Protein AF-A0A523TVH3-F1 (afdb_monomer)

Structure (mmCIF, N/CA/C/O backbone):
data_AF-A0A523TVH3-F1
#
_entry.id   AF-A0A523TVH3-F1
#
loop_
_atom_site.group_PDB
_atom_site.id
_atom_site.type_symbol
_atom_site.label_atom_id
_atom_site.label_alt_id
_atom_site.label_comp_id
_atom_site.label_asym_id
_atom_site.label_entity_id
_atom_site.label_seq_id
_atom_site.pdbx_PDB_ins_code
_atom_site.Cartn_x
_atom_site.Cartn_y
_atom_site.Cartn_z
_atom_site.occupancy
_atom_site.B_iso_or_equiv
_atom_site.auth_seq_id
_atom_site.auth_comp_id
_atom_site.auth_asym_id
_atom_site.auth_atom_id
_atom_site.pdbx_PDB_model_num
ATOM 1 N N . MET A 1 1 ? -59.935 1.164 36.306 1.00 72.94 1 MET A N 1
ATOM 2 C CA . MET A 1 1 ? -60.184 2.224 37.307 1.00 72.94 1 MET A CA 1
ATOM 3 C C . MET A 1 1 ? -58.839 2.642 37.876 1.00 72.94 1 MET A C 1
ATOM 5 O O . MET A 1 1 ? -58.083 1.761 38.261 1.00 72.94 1 MET A O 1
ATOM 9 N N . THR A 1 2 ? -58.508 3.931 37.851 1.00 83.19 2 THR A N 1
ATOM 10 C CA . THR A 1 2 ? -57.256 4.462 38.422 1.00 83.19 2 THR A CA 1
ATOM 11 C C . THR A 1 2 ? -57.368 4.497 39.945 1.00 83.19 2 THR A C 1
ATOM 13 O O . THR A 1 2 ? -58.393 4.934 40.462 1.00 83.19 2 THR A O 1
ATOM 16 N N . ARG A 1 3 ? -56.341 4.021 40.656 1.00 90.44 3 ARG A N 1
ATOM 17 C CA . ARG A 1 3 ? -56.306 3.991 42.129 1.00 90.44 3 ARG A CA 1
ATOM 18 C C . ARG A 1 3 ? -56.004 5.391 42.679 1.00 90.44 3 ARG A C 1
ATOM 20 O O . ARG A 1 3 ? -55.227 6.125 42.073 1.00 90.44 3 ARG A O 1
ATOM 27 N N . ASP A 1 4 ? -56.580 5.775 43.817 1.00 93.44 4 ASP A N 1
ATOM 28 C CA . ASP A 1 4 ? -56.287 7.088 44.420 1.00 93.44 4 ASP A CA 1
ATOM 29 C C . ASP A 1 4 ? -54.887 7.127 45.053 1.00 93.44 4 ASP A C 1
ATOM 31 O O . ASP A 1 4 ? -54.121 8.070 44.829 1.00 93.44 4 ASP A O 1
ATOM 35 N N . HIS A 1 5 ? -54.518 6.068 45.776 1.00 96.25 5 HIS A N 1
ATOM 36 C CA . HIS A 1 5 ? -53.226 5.950 46.443 1.00 96.25 5 HIS A CA 1
ATOM 37 C C . HIS A 1 5 ? -52.726 4.500 46.460 1.00 96.25 5 HIS A C 1
ATOM 39 O O . HIS A 1 5 ? -53.520 3.566 46.600 1.00 96.25 5 HIS A O 1
ATOM 45 N N . VAL A 1 6 ? -51.414 4.313 46.309 1.00 97.75 6 VAL A N 1
ATOM 46 C CA . VAL A 1 6 ? -50.742 3.006 46.358 1.00 97.75 6 VAL A CA 1
ATOM 47 C C . VAL A 1 6 ? -49.480 3.098 47.209 1.00 97.75 6 VAL A C 1
ATOM 49 O O . VAL A 1 6 ? -48.676 4.013 47.036 1.00 97.75 6 VAL A O 1
ATOM 52 N N . THR A 1 7 ? -49.271 2.097 48.060 1.00 98.06 7 THR A N 1
ATOM 53 C CA . THR A 1 7 ? -48.024 1.889 48.801 1.00 98.06 7 THR A C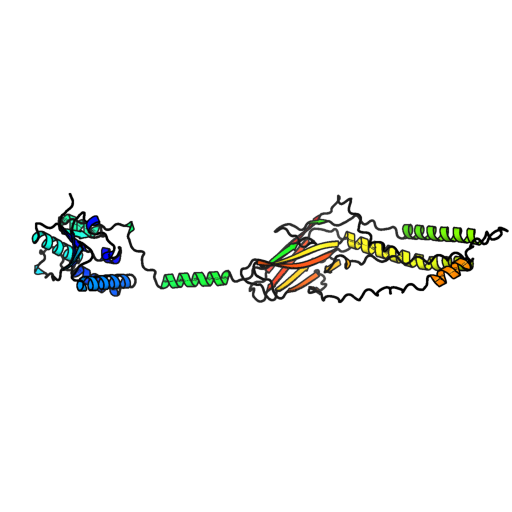A 1
ATOM 54 C C . THR A 1 7 ? -47.202 0.809 48.104 1.00 98.06 7 THR A C 1
ATOM 56 O O . THR A 1 7 ? -47.675 -0.315 47.942 1.00 98.06 7 THR A O 1
ATOM 59 N N . LEU A 1 8 ? -45.980 1.134 47.684 1.00 98.00 8 LEU A N 1
ATOM 60 C CA . LEU A 1 8 ? -45.123 0.265 46.876 1.00 98.00 8 LEU A CA 1
ATOM 61 C C . LEU A 1 8 ? -43.829 -0.085 47.618 1.00 98.00 8 LEU A C 1
ATOM 63 O O . LEU A 1 8 ? -43.009 0.789 47.875 1.00 98.00 8 LEU A O 1
ATOM 67 N N . PHE A 1 9 ? -43.614 -1.360 47.921 1.00 98.06 9 PHE A N 1
ATOM 68 C CA . PHE A 1 9 ? -42.398 -1.867 48.555 1.00 98.06 9 PHE A CA 1
ATOM 69 C C . PHE A 1 9 ? -41.317 -2.135 47.509 1.00 98.06 9 PHE A C 1
ATOM 71 O O . PH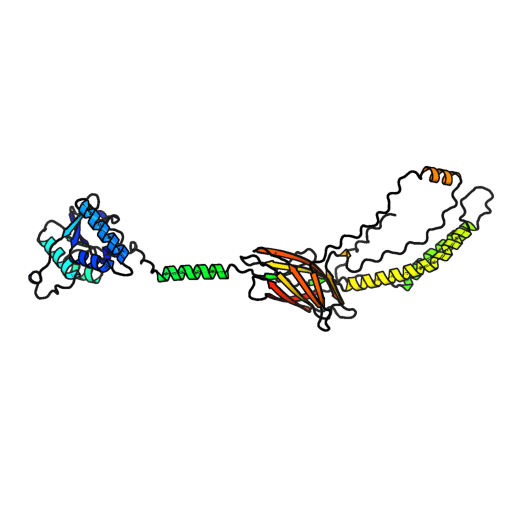E A 1 9 ? -41.568 -2.828 46.527 1.00 98.06 9 PHE A O 1
ATOM 78 N N . LEU A 1 10 ? -40.119 -1.587 47.717 1.00 97.56 10 LEU A N 1
ATOM 79 C CA . LEU A 1 10 ? -38.998 -1.718 46.783 1.00 97.56 10 LEU A CA 1
ATOM 80 C C . LEU A 1 10 ? -38.096 -2.900 47.151 1.00 97.56 10 LEU A C 1
ATOM 82 O O . LEU A 1 10 ? -37.763 -3.076 48.318 1.00 97.56 10 LEU A O 1
ATOM 86 N N . ASP A 1 11 ? -37.645 -3.648 46.149 1.00 96.12 11 ASP A N 1
ATOM 87 C CA . ASP A 1 11 ? -36.642 -4.712 46.271 1.00 96.12 11 ASP A CA 1
ATOM 88 C C . ASP A 1 11 ? -35.229 -4.194 45.925 1.00 96.12 11 ASP A C 1
ATOM 90 O O . ASP A 1 11 ? -35.055 -3.365 45.027 1.00 96.12 11 ASP A O 1
ATOM 94 N N . THR A 1 12 ? -34.196 -4.704 46.597 1.00 96.06 12 THR A N 1
ATOM 95 C CA . THR A 1 12 ? -32.788 -4.385 46.336 1.00 96.06 12 THR A CA 1
ATOM 96 C C . THR A 1 12 ? -32.391 -4.639 44.882 1.00 96.06 12 THR A C 1
ATOM 98 O O . THR A 1 12 ? -31.729 -3.792 44.275 1.00 96.06 12 THR A O 1
ATOM 101 N N . ASN A 1 13 ? -32.820 -5.756 44.285 1.00 94.44 13 ASN A N 1
ATOM 102 C CA . ASN A 1 13 ? -32.452 -6.081 42.903 1.00 94.44 13 ASN A CA 1
ATOM 103 C C . ASN A 1 13 ? -32.992 -5.039 41.918 1.00 94.44 13 ASN A C 1
ATOM 105 O O . ASN A 1 13 ? -32.276 -4.610 41.009 1.00 94.44 13 ASN A O 1
ATOM 109 N N . THR A 1 14 ? -34.217 -4.553 42.143 1.00 95.00 14 THR A N 1
ATOM 110 C CA . THR A 1 14 ? -34.793 -3.488 41.311 1.00 95.00 14 THR A CA 1
ATOM 111 C C . THR A 1 14 ? -33.984 -2.199 41.402 1.00 95.00 14 THR A C 1
ATOM 113 O O . THR A 1 14 ? -33.697 -1.567 40.391 1.00 95.00 14 THR A O 1
ATOM 116 N N . LEU A 1 15 ? -33.505 -1.857 42.596 1.00 96.19 15 LEU A N 1
ATOM 117 C CA . LEU A 1 15 ? -32.720 -0.648 42.828 1.00 96.19 15 LEU A CA 1
ATOM 118 C C . LEU A 1 15 ? -31.314 -0.706 42.217 1.00 96.19 15 LEU A C 1
ATOM 120 O O . LEU A 1 15 ? -30.761 0.327 41.842 1.00 96.19 15 LEU A O 1
ATOM 124 N N . LEU A 1 16 ? -30.723 -1.898 42.115 1.00 95.31 16 LEU A N 1
ATOM 125 C CA . LEU A 1 16 ? -29.366 -2.072 41.594 1.00 95.31 16 LEU A CA 1
ATOM 126 C C . LEU A 1 16 ? -29.324 -2.300 40.082 1.00 95.31 16 LEU A C 1
ATOM 128 O O . LEU A 1 16 ? -28.343 -1.909 39.442 1.00 95.31 16 LEU A O 1
ATOM 132 N N . HIS A 1 17 ? -30.345 -2.926 39.497 1.00 95.12 17 HIS A N 1
ATOM 133 C CA . HIS A 1 17 ? -30.305 -3.368 38.101 1.00 95.12 17 HIS A CA 1
ATOM 134 C C . HIS A 1 17 ? -31.150 -2.534 37.140 1.00 95.12 17 HIS A C 1
ATOM 136 O O . HIS A 1 17 ? -30.871 -2.567 35.946 1.00 95.12 17 HIS A O 1
ATOM 142 N N . PHE A 1 18 ? -32.092 -1.735 37.632 1.00 95.81 18 PHE A N 1
ATOM 143 C CA . PHE A 1 18 ? -33.010 -0.944 36.807 1.00 95.81 18 PHE A CA 1
ATOM 144 C C . PHE A 1 18 ? -32.719 0.560 36.933 1.00 95.81 18 PHE A C 1
ATOM 146 O O . PHE A 1 18 ? -31.797 0.946 37.670 1.00 95.81 18 PHE A O 1
ATOM 153 N N . PRO A 1 19 ? -33.416 1.432 36.174 1.00 95.38 19 PRO A N 1
ATOM 154 C CA . PRO A 1 19 ? -33.167 2.865 36.210 1.00 95.38 19 PRO A CA 1
ATOM 155 C C . PRO A 1 19 ? -33.325 3.441 37.628 1.00 95.38 19 PRO A C 1
ATOM 157 O O . PRO A 1 19 ? -34.118 2.920 38.418 1.00 95.38 19 PRO A O 1
ATOM 160 N N . PRO A 1 20 ? -32.596 4.522 37.964 1.00 95.25 20 PRO A N 1
ATOM 161 C CA . PRO A 1 20 ? -32.738 5.224 39.238 1.00 95.25 20 PRO A CA 1
ATOM 162 C C . PRO A 1 20 ? -34.199 5.520 39.584 1.00 95.25 20 PRO A C 1
ATOM 164 O O . PRO A 1 20 ? -35.003 5.836 38.704 1.00 95.25 20 PRO A O 1
ATOM 167 N N . ILE A 1 21 ? -34.554 5.490 40.872 1.00 95.62 21 ILE A N 1
ATOM 168 C CA . ILE A 1 21 ? -35.958 5.642 41.290 1.00 95.62 21 ILE A CA 1
ATOM 169 C C . ILE A 1 21 ? -36.552 6.994 40.889 1.00 95.62 21 ILE A C 1
ATOM 171 O O . ILE A 1 21 ? -37.761 7.114 40.703 1.00 95.62 21 ILE A O 1
ATOM 175 N N . LYS A 1 22 ? -35.716 8.021 40.722 1.00 95.38 22 LYS A N 1
ATOM 176 C CA . LYS A 1 22 ? -36.149 9.307 40.185 1.00 95.38 22 LYS A CA 1
ATOM 177 C C . LYS A 1 22 ? -36.522 9.254 38.720 1.00 95.38 22 LYS A C 1
ATOM 179 O O . LYS A 1 22 ? -37.212 10.161 38.301 1.00 95.38 22 LYS A O 1
ATOM 184 N N . GLU A 1 23 ? -36.074 8.292 37.929 1.00 95.38 23 GLU A N 1
ATOM 185 C CA . GLU A 1 23 ? -36.348 8.243 36.489 1.00 95.38 23 GLU A CA 1
ATOM 186 C C . GLU A 1 23 ? -37.667 7.521 36.186 1.00 95.38 23 GLU A C 1
ATOM 188 O O . GLU A 1 23 ? -38.388 7.921 35.268 1.00 95.38 23 GLU A O 1
ATOM 193 N N . VAL A 1 24 ? -38.044 6.556 37.028 1.00 95.94 24 VAL A N 1
ATOM 194 C CA . VAL A 1 24 ? -39.257 5.741 36.889 1.00 95.94 24 VAL A CA 1
ATOM 195 C C . VAL A 1 24 ? -40.539 6.580 37.043 1.00 95.94 24 VAL A C 1
ATOM 197 O O . VAL A 1 24 ? -40.677 7.424 37.935 1.00 95.94 24 VAL A O 1
ATOM 200 N N . LYS A 1 25 ? -41.520 6.347 36.161 1.00 96.69 25 LYS A N 1
ATOM 201 C CA . LYS A 1 25 ? -42.852 6.983 36.200 1.00 96.69 25 LYS A CA 1
ATOM 202 C C . LYS A 1 25 ? -43.813 6.184 37.090 1.00 96.69 25 LYS A C 1
ATOM 204 O O . LYS A 1 25 ? -44.743 5.551 36.597 1.00 96.69 25 LYS A O 1
ATOM 209 N N . TRP A 1 26 ? -43.596 6.222 38.404 1.00 97.25 26 TRP A N 1
ATOM 210 C CA . TRP A 1 26 ? -44.296 5.372 39.383 1.00 97.25 26 TRP A CA 1
ATOM 211 C C . TRP A 1 26 ? -45.827 5.397 39.304 1.00 97.25 26 TRP A C 1
ATOM 213 O O . TRP A 1 26 ? -46.448 4.340 39.364 1.00 97.25 26 TRP A O 1
ATOM 223 N N . CYS A 1 27 ? -46.445 6.568 39.112 1.00 97.12 27 CYS A N 1
ATOM 224 C CA . CYS A 1 27 ? -47.902 6.679 38.971 1.00 97.12 27 CYS A CA 1
ATOM 225 C C . CYS A 1 27 ? -48.436 5.913 37.749 1.00 97.12 27 CYS A C 1
ATOM 227 O O . CYS A 1 27 ? -49.484 5.275 37.831 1.00 97.12 27 CYS A O 1
ATOM 229 N N . SER A 1 28 ? -47.697 5.936 36.632 1.00 96.50 28 SER A N 1
ATOM 230 C CA . SER A 1 28 ? -48.023 5.159 35.431 1.00 96.50 28 SER A CA 1
ATOM 231 C C . SER A 1 28 ? -47.828 3.664 35.670 1.00 96.50 28 SER A C 1
ATOM 233 O O . SER A 1 28 ? -48.714 2.888 35.332 1.00 96.50 28 SER A O 1
ATOM 235 N N . VAL A 1 29 ? -46.716 3.276 36.305 1.00 96.19 29 VAL A N 1
ATOM 236 C CA . VAL A 1 29 ? -46.403 1.874 36.638 1.00 96.19 29 VAL A CA 1
ATOM 237 C C . VAL A 1 29 ? -47.472 1.268 37.556 1.00 96.19 29 VAL A C 1
ATOM 239 O O . VAL A 1 29 ? -47.938 0.163 37.311 1.00 96.19 29 VAL A O 1
ATOM 242 N N . CYS A 1 30 ? -47.919 2.004 38.577 1.00 96.06 30 CYS A N 1
ATOM 243 C CA . CYS A 1 30 ? -48.899 1.523 39.559 1.00 96.06 30 CYS A CA 1
ATOM 244 C C . CYS A 1 30 ? -50.369 1.769 39.168 1.00 96.06 30 CYS A C 1
ATOM 246 O O . CYS A 1 30 ? -51.270 1.367 39.910 1.00 96.06 30 CYS A O 1
ATOM 248 N N . ASN A 1 31 ? -50.623 2.469 38.053 1.00 96.50 31 ASN A N 1
ATOM 249 C CA . ASN A 1 31 ? -51.942 2.979 37.657 1.00 96.50 31 ASN A CA 1
ATOM 250 C C . ASN A 1 31 ? -52.676 3.713 38.806 1.00 96.50 31 ASN A C 1
ATOM 252 O O . ASN A 1 31 ? -53.830 3.411 39.142 1.00 96.50 31 ASN A O 1
ATOM 256 N N . ALA A 1 32 ? -51.982 4.668 39.435 1.00 97.06 32 ALA A N 1
ATOM 257 C CA . ALA A 1 32 ? -52.442 5.393 40.621 1.00 97.06 32 ALA A CA 1
ATOM 258 C C . ALA A 1 32 ? -52.240 6.912 40.501 1.00 97.06 32 ALA A C 1
ATOM 260 O O . ALA A 1 32 ? -51.342 7.365 39.794 1.00 97.06 32 ALA A O 1
ATOM 261 N N . LYS A 1 33 ? -53.050 7.710 41.211 1.00 96.94 33 LYS A N 1
ATOM 262 C CA . LYS A 1 33 ? -52.893 9.177 41.271 1.00 96.94 33 LYS A CA 1
ATOM 263 C C . LYS A 1 33 ? -51.697 9.594 42.126 1.00 96.94 33 LYS A C 1
ATOM 265 O O . LYS A 1 33 ? -51.049 10.590 41.815 1.00 96.94 33 LYS A O 1
ATOM 270 N N . SER A 1 34 ? -51.409 8.838 43.184 1.00 97.50 34 SER A N 1
ATOM 271 C CA . SER A 1 34 ? -50.276 9.064 44.082 1.00 97.50 34 SER A CA 1
ATOM 272 C C . SER A 1 34 ? -49.660 7.748 44.556 1.00 97.50 34 SER A C 1
ATOM 274 O O . SER A 1 34 ? -50.360 6.738 44.667 1.00 97.50 34 SER A O 1
ATOM 276 N N . VAL A 1 35 ? -48.348 7.756 44.808 1.00 98.19 35 VAL A N 1
ATOM 277 C CA . VAL A 1 35 ? -47.581 6.569 45.214 1.00 98.19 35 VAL A CA 1
ATOM 278 C C . VAL A 1 35 ? -46.658 6.895 46.388 1.00 98.19 35 VAL A C 1
ATOM 280 O O . VAL A 1 35 ? -45.901 7.866 46.334 1.00 98.19 35 VAL A O 1
ATOM 283 N N . THR A 1 36 ? -46.670 6.048 47.415 1.00 98.00 36 THR A N 1
ATOM 284 C CA . THR A 1 36 ? -45.673 6.055 48.494 1.00 98.00 36 THR A CA 1
ATOM 285 C C . THR A 1 36 ? -44.739 4.868 48.317 1.00 98.00 36 THR A C 1
ATOM 287 O O . THR A 1 36 ? -45.148 3.716 48.438 1.00 98.00 36 THR A O 1
ATOM 290 N N . LEU A 1 37 ? -43.475 5.145 48.019 1.00 98.19 37 LEU A N 1
ATOM 291 C CA . LEU A 1 37 ? -42.411 4.156 47.944 1.00 98.19 37 LEU A CA 1
ATOM 292 C C . LEU A 1 37 ? -41.935 3.823 49.357 1.00 98.19 37 LEU A C 1
ATOM 294 O O . LEU A 1 37 ? -41.516 4.714 50.093 1.00 98.19 37 LEU A O 1
ATOM 298 N N . ILE A 1 38 ? -41.954 2.547 49.717 1.00 97.50 38 ILE A N 1
ATOM 299 C CA . ILE A 1 38 ? -41.476 2.052 51.001 1.00 97.50 38 ILE A CA 1
ATOM 300 C C . ILE A 1 38 ? -40.114 1.405 50.814 1.00 97.50 38 ILE A C 1
ATOM 302 O O . ILE A 1 38 ? -39.955 0.409 50.104 1.00 97.50 38 ILE A O 1
ATOM 306 N N . MET A 1 39 ? -39.129 1.969 51.506 1.00 96.12 39 MET A N 1
ATOM 307 C CA . MET A 1 39 ? -37.810 1.379 51.668 1.00 96.12 39 MET A CA 1
ATOM 308 C C . MET A 1 39 ? -37.710 0.732 53.046 1.00 96.12 39 MET A C 1
ATOM 310 O O . MET A 1 39 ? -37.683 1.417 54.072 1.00 96.12 39 MET A O 1
ATOM 314 N N . CYS A 1 40 ? -37.635 -0.595 53.069 1.00 95.38 40 CYS A N 1
ATOM 315 C CA . CYS A 1 40 ? -37.521 -1.356 54.306 1.00 95.38 40 CYS A CA 1
ATOM 316 C C . CYS A 1 40 ? -36.067 -1.472 54.778 1.00 95.38 40 CYS A C 1
ATOM 318 O O . CYS A 1 40 ? -35.122 -1.450 53.988 1.00 95.38 40 CYS A O 1
ATOM 320 N N . HIS A 1 41 ? -35.890 -1.684 56.082 1.00 92.50 41 HIS A N 1
ATOM 321 C CA . HIS A 1 41 ? -34.575 -1.932 56.675 1.00 92.50 41 HIS A CA 1
ATOM 322 C C . HIS A 1 41 ? -33.775 -3.094 56.031 1.00 92.50 41 HIS A C 1
ATOM 324 O O . HIS A 1 41 ? -32.576 -2.910 55.815 1.00 92.50 41 HIS A O 1
ATOM 330 N N . PRO A 1 42 ? -34.377 -4.246 55.655 1.00 93.19 42 PRO A N 1
ATOM 331 C CA . PRO A 1 42 ? -33.647 -5.348 55.013 1.00 93.19 42 PRO A CA 1
ATOM 332 C C . PRO A 1 42 ? -33.012 -4.936 53.677 1.00 93.19 42 PRO A C 1
ATOM 334 O O . PRO A 1 42 ? -31.851 -5.247 53.423 1.00 93.19 42 PRO A O 1
ATOM 337 N N . VAL A 1 43 ? -33.744 -4.151 52.881 1.00 95.69 43 VAL A N 1
ATOM 338 C CA . VAL A 1 43 ? -33.297 -3.598 51.592 1.00 95.69 43 VAL A CA 1
ATOM 339 C C . VAL A 1 43 ? -32.142 -2.624 51.804 1.00 95.69 43 VAL A C 1
ATOM 341 O O . VAL A 1 43 ? -31.129 -2.681 51.114 1.00 95.69 43 VAL A O 1
ATOM 344 N N . MET A 1 44 ? -32.245 -1.750 52.811 1.00 95.00 44 MET A N 1
ATOM 345 C CA . MET A 1 44 ? -31.153 -0.834 53.155 1.00 95.00 44 MET A CA 1
ATOM 346 C C . MET A 1 44 ? -29.877 -1.575 53.559 1.00 95.00 44 MET A C 1
ATOM 348 O O . MET A 1 44 ? -28.789 -1.176 53.145 1.00 95.00 44 MET A O 1
ATOM 352 N N . LYS A 1 45 ? -30.005 -2.636 54.365 1.00 93.88 45 LYS A N 1
ATOM 353 C CA . LYS A 1 45 ? -28.871 -3.458 54.795 1.00 93.88 45 LYS A CA 1
ATOM 354 C C . LYS A 1 45 ? -28.200 -4.139 53.603 1.00 93.88 45 LYS A C 1
ATOM 356 O O . LYS A 1 45 ? -26.980 -4.134 53.504 1.00 93.88 45 LYS A O 1
ATOM 361 N N . GLU A 1 46 ? -28.987 -4.671 52.675 1.00 95.69 46 GLU A N 1
ATOM 362 C CA . GLU A 1 46 ? -28.450 -5.286 51.464 1.00 95.69 46 GLU A CA 1
ATOM 363 C C . GLU A 1 46 ? -27.751 -4.274 50.550 1.00 95.69 46 GLU A C 1
ATOM 365 O O . GLU A 1 46 ? -26.647 -4.538 50.075 1.00 95.69 46 GLU A O 1
ATOM 370 N N . ILE A 1 47 ? -28.331 -3.085 50.359 1.00 96.31 47 ILE A N 1
ATOM 371 C CA . ILE A 1 47 ? -27.669 -1.997 49.624 1.00 96.31 47 ILE A CA 1
ATOM 372 C C . ILE A 1 47 ? -26.334 -1.635 50.288 1.00 96.31 47 ILE A C 1
ATOM 374 O O . ILE A 1 47 ? -25.355 -1.401 49.583 1.00 96.31 47 ILE A O 1
ATOM 378 N N . ASP A 1 48 ? -26.271 -1.594 51.622 1.00 96.12 48 ASP A N 1
ATOM 379 C CA . ASP A 1 48 ? -25.042 -1.296 52.364 1.00 96.12 48 ASP A CA 1
ATOM 380 C C . ASP A 1 48 ? -23.948 -2.346 52.135 1.00 96.12 48 ASP A C 1
ATOM 382 O O . ASP A 1 48 ? -22.818 -1.997 51.792 1.00 96.12 48 ASP A O 1
ATOM 386 N N . GLU A 1 49 ? -24.299 -3.630 52.209 1.00 95.81 49 GLU A N 1
ATOM 387 C CA . GLU A 1 49 ? -23.383 -4.735 51.913 1.00 95.81 49 GLU A CA 1
ATOM 388 C C . GLU A 1 49 ? -22.867 -4.677 50.466 1.00 95.81 49 GLU A C 1
ATOM 390 O O . GLU A 1 49 ? -21.675 -4.872 50.209 1.00 95.81 49 GLU A O 1
ATOM 395 N N . LYS A 1 50 ? -23.736 -4.321 49.511 1.00 95.88 50 LYS A N 1
ATOM 396 C CA . LYS A 1 50 ? -23.379 -4.214 48.089 1.00 95.88 50 LYS A CA 1
ATOM 397 C C . LYS A 1 50 ? -22.448 -3.047 47.761 1.00 95.88 50 LYS A C 1
ATOM 399 O O . LYS A 1 50 ? -21.889 -3.025 46.668 1.00 95.88 50 LYS A O 1
ATOM 404 N N . LYS A 1 51 ? -22.172 -2.120 48.686 1.00 93.75 51 LYS A N 1
ATOM 405 C CA . LYS A 1 51 ? -21.168 -1.051 48.482 1.00 93.75 51 LYS A CA 1
ATOM 406 C C . LYS A 1 51 ? -19.735 -1.560 48.358 1.00 93.75 51 LYS A C 1
ATOM 408 O O . LYS A 1 51 ? -18.878 -0.812 47.881 1.00 93.75 51 LYS A O 1
ATOM 413 N N . TYR A 1 52 ? -19.482 -2.789 48.797 1.00 91.12 52 TYR A N 1
ATOM 414 C CA . TYR A 1 52 ? -18.174 -3.442 48.742 1.00 91.12 52 TYR A CA 1
ATOM 415 C C . TYR A 1 52 ? -18.086 -4.494 47.628 1.00 91.12 52 TYR A C 1
ATOM 417 O O . TYR A 1 52 ? -17.048 -5.129 47.463 1.00 91.12 52 TYR A O 1
ATOM 425 N N . ASP A 1 53 ? -19.157 -4.665 46.849 1.00 91.25 53 ASP A N 1
ATOM 426 C CA . ASP A 1 53 ? -19.213 -5.583 45.715 1.00 91.25 53 ASP A CA 1
ATOM 427 C C . ASP A 1 53 ? -18.396 -5.038 44.529 1.00 91.25 53 ASP A C 1
ATOM 429 O O . ASP A 1 53 ? -18.483 -3.856 44.180 1.00 91.25 53 ASP A O 1
ATOM 433 N N . SER A 1 54 ? -17.594 -5.890 43.891 1.00 85.19 54 SER A N 1
ATOM 434 C CA . SER A 1 54 ? -16.704 -5.481 42.796 1.00 85.19 54 SER A CA 1
ATOM 435 C C . SER A 1 54 ? -17.452 -4.972 41.563 1.00 85.19 54 SER A C 1
ATOM 437 O O . SER A 1 54 ? -16.905 -4.156 40.824 1.00 85.19 54 SER A O 1
ATOM 439 N N . MET A 1 55 ? -18.694 -5.413 41.350 1.00 86.12 55 MET A N 1
ATOM 440 C CA . MET A 1 55 ? -19.519 -5.002 40.217 1.00 86.12 55 MET A CA 1
ATOM 441 C C . MET A 1 55 ? -20.561 -3.967 40.637 1.00 86.12 55 MET A C 1
ATOM 443 O O . MET A 1 55 ? -20.778 -2.985 39.934 1.00 86.12 55 MET A O 1
ATOM 447 N N . LEU A 1 56 ? -21.212 -4.151 41.785 1.00 91.50 56 LEU A N 1
ATOM 448 C CA . LEU A 1 56 ? -22.377 -3.345 42.162 1.00 91.50 56 LEU A CA 1
ATOM 449 C C . LEU A 1 56 ? -22.062 -2.175 43.103 1.00 91.50 56 LEU A C 1
ATOM 451 O O . LEU A 1 56 ? -22.959 -1.371 43.360 1.00 91.50 56 LEU A O 1
ATOM 455 N N . SER A 1 57 ? -20.816 -2.018 43.567 1.00 92.50 57 SER A N 1
ATOM 456 C CA . SER A 1 57 ? -20.444 -0.976 44.542 1.00 92.50 57 SER A CA 1
ATOM 457 C C . SER A 1 57 ? -20.837 0.439 44.134 1.00 92.50 57 SER A C 1
ATOM 459 O O . SER A 1 57 ? -21.426 1.165 44.938 1.00 92.50 57 SER A O 1
ATOM 461 N N . ASP A 1 58 ? -20.554 0.845 42.898 1.00 91.19 58 ASP A N 1
ATOM 462 C CA . ASP A 1 58 ? -20.883 2.192 42.422 1.00 91.19 58 ASP A CA 1
ATOM 463 C C . ASP A 1 58 ? -22.394 2.415 42.339 1.00 91.19 58 ASP A C 1
ATOM 465 O O . ASP A 1 58 ? -22.896 3.483 42.703 1.00 91.19 58 ASP A O 1
ATOM 469 N N . ARG A 1 59 ? -23.142 1.384 41.926 1.00 94.06 59 ARG A N 1
ATOM 470 C CA . ARG A 1 59 ? -24.606 1.440 41.876 1.00 94.06 59 ARG A CA 1
ATOM 471 C C . ARG A 1 59 ? -25.192 1.529 43.282 1.00 94.06 59 ARG A C 1
ATOM 473 O O . ARG A 1 59 ? -25.982 2.431 43.540 1.00 94.06 59 ARG A O 1
ATOM 480 N N . ALA A 1 60 ? -24.739 0.687 44.207 1.00 95.50 60 ALA A N 1
ATOM 481 C CA . ALA A 1 60 ? -25.168 0.702 45.602 1.00 95.50 60 ALA A CA 1
ATOM 482 C C . ALA A 1 60 ? -24.886 2.052 46.292 1.00 95.50 60 ALA A C 1
ATOM 484 O O . ALA A 1 60 ? -25.766 2.617 46.944 1.00 95.50 60 ALA A O 1
ATOM 485 N N . LYS A 1 61 ? -23.695 2.636 46.087 1.00 95.62 61 LYS A N 1
ATOM 486 C CA . LYS A 1 61 ? -23.347 3.981 46.591 1.00 95.62 61 LYS A CA 1
ATOM 487 C C . LYS A 1 61 ? -24.219 5.074 45.972 1.00 95.62 61 LYS A C 1
ATOM 489 O O . LYS A 1 61 ? -24.621 6.005 46.671 1.00 95.62 61 LYS A O 1
ATOM 494 N N . SER A 1 62 ? -24.513 4.976 44.674 1.00 95.31 62 SER A N 1
ATOM 495 C CA . SER A 1 62 ? -25.395 5.919 43.978 1.00 95.31 62 SER A CA 1
ATOM 496 C C . SER A 1 62 ? -26.811 5.886 44.548 1.00 95.31 62 SER A C 1
ATOM 498 O O . SER A 1 62 ? -27.366 6.938 44.860 1.00 95.31 62 SER A O 1
ATOM 500 N N . VAL A 1 63 ? -27.363 4.687 44.720 1.00 96.25 63 VAL A N 1
ATOM 501 C CA . VAL A 1 63 ? -28.693 4.444 45.284 1.00 96.25 63 VAL A CA 1
ATOM 502 C C . VAL A 1 63 ? -28.777 4.991 46.714 1.00 96.25 63 VAL A C 1
ATOM 504 O O . VAL A 1 63 ? -29.674 5.765 47.040 1.00 96.25 63 VAL A O 1
ATOM 507 N N . GLU A 1 64 ? -27.791 4.699 47.567 1.00 95.62 64 GLU A N 1
ATOM 508 C CA . GLU A 1 64 ? -27.753 5.245 48.929 1.00 95.62 64 GLU A CA 1
ATOM 509 C C . GLU A 1 64 ? -27.686 6.785 48.941 1.00 95.62 64 GLU A C 1
ATOM 511 O O . GLU A 1 64 ? -28.394 7.445 49.710 1.00 95.62 64 GLU A O 1
ATOM 516 N N . LYS A 1 65 ? -26.837 7.380 48.093 1.00 96.25 65 LYS A N 1
ATOM 517 C CA . LYS A 1 65 ? -26.715 8.839 47.969 1.00 96.25 65 LYS A CA 1
ATOM 518 C C . LYS A 1 65 ? -28.035 9.464 47.520 1.00 96.25 65 LYS A C 1
ATOM 520 O O . LYS A 1 65 ? -28.426 10.506 48.051 1.00 96.25 65 LYS A O 1
ATOM 525 N N . GLU A 1 66 ? -28.716 8.832 46.570 1.00 95.81 66 GLU A N 1
ATOM 526 C CA . GLU A 1 66 ? -30.029 9.246 46.088 1.00 95.81 66 GLU A CA 1
ATOM 527 C C . GLU A 1 66 ? -31.061 9.238 47.222 1.00 95.81 66 GLU A C 1
ATOM 529 O O . GLU A 1 66 ? -31.723 10.255 47.446 1.00 95.81 66 GLU A O 1
ATOM 534 N N . PHE A 1 67 ? -31.120 8.166 48.014 1.00 94.69 67 PHE A N 1
ATOM 535 C CA . PHE A 1 67 ? -32.030 8.066 49.155 1.00 94.69 67 PHE A CA 1
ATOM 536 C C . PHE A 1 67 ? -31.744 9.081 50.259 1.00 94.69 67 PHE A C 1
ATOM 538 O O . PHE A 1 67 ? -32.669 9.716 50.770 1.00 94.69 67 PHE A O 1
ATOM 545 N N . LYS A 1 68 ? -30.469 9.312 50.596 1.00 94.12 68 LYS A N 1
ATOM 546 C CA . LYS A 1 68 ? -30.079 10.368 51.547 1.00 94.12 68 LYS A CA 1
ATOM 547 C C . LYS A 1 68 ? -30.526 11.750 51.067 1.00 94.12 68 LYS A C 1
ATOM 549 O O . LYS A 1 68 ? -31.008 12.547 51.872 1.00 94.12 68 LYS A O 1
ATOM 554 N N . ALA A 1 69 ? -30.393 12.028 49.770 1.00 95.19 69 ALA A N 1
ATOM 555 C CA . ALA A 1 69 ? -30.833 13.290 49.184 1.00 95.19 69 ALA A CA 1
ATOM 556 C C . ALA A 1 69 ? -32.362 13.446 49.229 1.00 95.19 69 ALA A C 1
ATOM 558 O O . ALA A 1 69 ? -32.849 14.502 49.624 1.00 95.19 69 ALA A O 1
ATOM 559 N N . ILE A 1 70 ? -33.116 12.396 48.888 1.00 95.31 70 ILE A N 1
ATOM 560 C CA . ILE A 1 70 ? -34.587 12.407 48.946 1.00 95.31 70 ILE A CA 1
ATOM 561 C C . ILE A 1 70 ? -35.069 12.614 50.385 1.00 95.31 70 ILE A C 1
ATOM 563 O O . ILE A 1 70 ? -35.917 13.467 50.635 1.00 95.31 70 ILE A O 1
ATOM 567 N N . LYS A 1 71 ? -34.468 11.916 51.357 1.00 93.88 71 LYS A N 1
ATOM 568 C CA . LYS A 1 71 ? -34.788 12.088 52.780 1.00 93.88 71 LYS A CA 1
ATOM 569 C C . LYS A 1 71 ? -34.535 13.519 53.261 1.00 93.88 71 LYS A C 1
ATOM 571 O O . LYS A 1 71 ? -35.354 14.072 53.988 1.00 93.88 71 LYS A O 1
ATOM 576 N N . LYS A 1 72 ? -33.423 14.137 52.843 1.00 93.81 72 LYS A N 1
ATOM 577 C CA . LYS A 1 72 ? -33.102 15.537 53.176 1.00 93.81 72 LYS A CA 1
ATOM 578 C C . LYS A 1 72 ? -34.133 16.521 52.605 1.00 93.81 72 LYS A C 1
ATOM 580 O O . LYS A 1 72 ? -34.385 17.548 53.223 1.00 93.81 72 LYS A O 1
ATOM 585 N N . ASN A 1 73 ? -34.757 16.174 51.482 1.00 93.19 73 ASN A N 1
ATOM 586 C CA . ASN A 1 73 ? -35.819 16.948 50.837 1.00 93.19 73 ASN A CA 1
ATOM 587 C C . ASN A 1 73 ? -37.229 16.555 51.326 1.00 93.19 73 ASN A C 1
ATOM 589 O O . ASN A 1 73 ? -38.198 16.674 50.582 1.00 93.19 73 ASN A O 1
ATOM 593 N N . GLY A 1 74 ? -37.356 16.045 52.556 1.00 94.38 74 GLY A N 1
ATOM 594 C CA . GLY A 1 74 ? -38.653 15.713 53.153 1.00 94.38 74 GLY A CA 1
ATOM 595 C C . GLY A 1 74 ? -39.316 14.452 52.591 1.00 94.38 74 GLY A C 1
ATOM 596 O O . GLY A 1 74 ? -40.514 14.277 52.768 1.00 94.38 74 GLY A O 1
ATOM 597 N N . GLY A 1 75 ? -38.567 13.583 51.905 1.00 94.38 75 GLY A N 1
ATOM 598 C CA . GLY A 1 75 ? -39.091 12.334 51.344 1.00 94.38 75 GLY A CA 1
ATOM 599 C C . GLY A 1 75 ? -39.730 12.484 49.963 1.00 94.38 75 GLY A C 1
ATOM 600 O O . GLY A 1 75 ? -40.180 11.499 49.393 1.00 94.38 75 GLY A O 1
ATOM 601 N N . GLN A 1 76 ? -39.756 13.678 49.370 1.00 96.50 76 GLN A N 1
ATOM 602 C CA . GLN A 1 76 ? -40.361 13.862 48.053 1.00 96.50 76 GLN A CA 1
ATOM 603 C C . GLN A 1 76 ? -39.434 13.364 46.931 1.00 96.50 76 GLN A C 1
ATOM 605 O O . GLN A 1 76 ? -38.313 13.854 46.772 1.00 96.50 76 GLN A O 1
ATOM 610 N N . VAL A 1 77 ? -39.905 12.401 46.130 1.00 95.06 77 VAL A N 1
ATOM 611 C CA . VAL A 1 77 ? -39.171 11.885 44.957 1.00 95.06 77 VAL A CA 1
ATOM 612 C C . VAL A 1 77 ? -39.503 12.722 43.725 1.00 95.06 77 VAL A C 1
ATOM 614 O O . VAL A 1 77 ? -38.600 13.184 43.027 1.00 95.06 77 VAL A O 1
ATOM 617 N N . ARG A 1 78 ? -40.806 12.923 43.480 1.00 94.69 78 ARG A N 1
ATOM 618 C CA . ARG A 1 78 ? -41.413 13.698 42.384 1.00 94.69 78 ARG A CA 1
ATOM 619 C C . ARG A 1 78 ? -42.803 14.197 42.815 1.00 94.69 78 ARG A C 1
ATOM 621 O O . ARG A 1 78 ? -43.253 13.922 43.927 1.00 94.69 78 ARG A O 1
ATOM 628 N N . GLU A 1 79 ? -43.488 14.940 41.949 1.00 93.88 79 GLU A N 1
ATOM 629 C CA . GLU A 1 79 ? -44.902 15.280 42.151 1.00 93.88 79 GLU A CA 1
ATOM 630 C C . GLU A 1 79 ? -45.737 13.994 42.307 1.00 93.88 79 GLU A C 1
ATOM 632 O O . GLU A 1 79 ? -45.572 13.048 41.537 1.00 93.88 79 GLU A O 1
ATOM 637 N N . SER A 1 80 ? -46.568 13.935 43.351 1.00 96.62 80 SER A N 1
ATOM 638 C CA . SER A 1 80 ? -47.390 12.769 43.724 1.00 96.62 80 SER A CA 1
ATOM 639 C C . SER A 1 80 ? -46.639 11.475 44.082 1.00 96.62 80 SER A C 1
ATOM 641 O O . SER A 1 80 ? -47.281 10.436 44.247 1.00 96.62 80 SER A O 1
ATOM 643 N N . VAL A 1 81 ? -45.309 11.522 44.244 1.00 97.75 81 VAL A N 1
ATOM 644 C CA . VAL A 1 81 ? -44.498 10.368 44.660 1.00 97.75 81 VAL A CA 1
ATOM 645 C C . VAL A 1 81 ? -43.648 10.713 45.877 1.00 97.75 81 VAL A C 1
ATOM 647 O O . VAL A 1 81 ? -42.757 11.568 45.814 1.00 97.75 81 VAL A O 1
ATOM 650 N N . GLN A 1 82 ? -43.892 10.005 46.974 1.00 97.62 82 GLN A N 1
ATOM 651 C CA . GLN A 1 82 ? -43.131 10.125 48.215 1.00 97.62 82 GLN A CA 1
ATOM 652 C C . GLN A 1 82 ? -42.332 8.855 48.481 1.00 97.62 82 GLN A C 1
ATOM 654 O O . GLN A 1 82 ? -42.676 7.780 48.007 1.00 97.62 82 GLN A O 1
ATOM 659 N N . LEU A 1 83 ? -41.249 8.994 49.228 1.00 97.50 83 LEU A N 1
ATOM 660 C CA . LEU A 1 83 ? -40.442 7.910 49.750 1.00 97.50 83 LEU A CA 1
ATOM 661 C C . LEU A 1 83 ? -40.502 7.954 51.270 1.00 97.50 83 LEU A C 1
ATOM 663 O O . LEU A 1 83 ? -40.100 8.941 51.890 1.00 97.50 83 LEU A O 1
ATOM 667 N N . GLU A 1 84 ? -40.893 6.832 51.852 1.00 96.25 84 GLU A N 1
ATOM 668 C CA . GLU A 1 84 ? -40.879 6.602 53.282 1.00 96.25 84 GLU A CA 1
ATOM 669 C C . GLU A 1 84 ? -39.891 5.483 53.624 1.00 96.25 84 GLU A C 1
ATOM 671 O O . GLU A 1 84 ? -39.835 4.428 52.986 1.00 96.25 84 GLU A O 1
ATOM 676 N N . ILE A 1 85 ? -39.071 5.731 54.645 1.00 94.19 85 ILE A N 1
ATOM 677 C CA . ILE A 1 85 ? -38.157 4.724 55.178 1.00 94.19 85 ILE A CA 1
ATOM 678 C C . ILE A 1 85 ? -38.843 4.081 56.371 1.00 94.19 85 ILE A C 1
ATOM 680 O O . ILE A 1 85 ? -38.949 4.694 57.437 1.00 94.19 85 ILE A O 1
ATOM 684 N N . LEU A 1 86 ? -39.258 2.830 56.203 1.00 93.00 86 LEU A N 1
ATOM 685 C CA . LEU A 1 86 ? -39.903 2.070 57.260 1.00 93.00 86 LEU A CA 1
ATOM 686 C C . LEU A 1 86 ? -38.841 1.567 58.242 1.00 93.00 86 LEU A C 1
ATOM 688 O O . LEU A 1 86 ? -38.261 0.491 58.080 1.00 93.00 86 LEU A O 1
ATOM 692 N N . ASN A 1 87 ? -38.570 2.371 59.271 1.00 83.88 87 ASN A N 1
ATOM 693 C CA . ASN A 1 87 ? -37.575 2.080 60.305 1.00 83.88 87 ASN A CA 1
ATOM 694 C C . ASN A 1 87 ? -38.134 1.161 61.405 1.00 83.88 87 ASN A C 1
ATOM 696 O O . ASN A 1 87 ? -38.036 1.459 62.597 1.00 83.88 87 ASN A O 1
ATOM 700 N N . LYS A 1 88 ? -38.768 0.059 60.999 1.00 85.19 88 LYS A N 1
ATOM 701 C CA . LYS A 1 88 ? -39.285 -0.960 61.908 1.00 85.19 88 LYS A CA 1
ATOM 702 C C . LYS A 1 88 ? -38.325 -2.142 61.935 1.00 85.19 88 LYS A C 1
ATOM 704 O O . LYS A 1 88 ? -38.098 -2.785 60.913 1.00 85.19 88 LYS A O 1
ATOM 709 N N . TYR A 1 89 ? -37.764 -2.419 63.108 1.00 79.75 89 TYR A N 1
ATOM 710 C CA . TYR A 1 89 ? -36.981 -3.628 63.337 1.00 79.75 89 TYR A CA 1
ATOM 711 C C . TYR A 1 89 ? -37.927 -4.777 63.662 1.00 79.75 89 TYR A C 1
ATOM 713 O O . TYR A 1 89 ? -38.705 -4.675 64.610 1.00 79.75 89 TYR A O 1
ATOM 721 N N . LEU A 1 90 ? -37.840 -5.851 62.883 1.00 82.12 90 LEU A N 1
ATOM 722 C CA . LEU A 1 90 ? -38.563 -7.089 63.150 1.00 82.12 90 LEU A CA 1
ATOM 723 C C . LEU A 1 90 ? -37.824 -7.888 64.224 1.00 82.12 90 LEU A C 1
ATOM 725 O O . LEU A 1 90 ? -36.608 -8.079 64.143 1.00 82.12 90 LEU A O 1
ATOM 729 N N . ARG A 1 91 ? -38.555 -8.345 65.236 1.00 81.25 91 ARG A N 1
ATOM 730 C CA . ARG A 1 91 ? -38.081 -9.274 66.264 1.00 81.25 91 ARG A CA 1
ATOM 731 C C . ARG A 1 91 ? -38.447 -10.693 65.862 1.00 81.25 91 ARG A C 1
ATOM 733 O O . ARG A 1 91 ? -39.374 -10.910 65.091 1.00 81.25 91 ARG A O 1
ATOM 740 N N . LYS A 1 92 ? -37.745 -11.686 66.413 1.00 77.31 92 LYS A N 1
ATOM 741 C CA . LYS A 1 92 ? -38.079 -13.098 66.159 1.00 77.31 92 LYS A CA 1
ATOM 742 C C . LYS A 1 92 ? -39.511 -13.434 66.583 1.00 77.31 92 LYS A C 1
ATOM 744 O O . LYS A 1 92 ? -40.154 -14.225 65.909 1.00 77.31 92 LYS A O 1
ATOM 749 N N . GLU A 1 93 ? -40.005 -12.793 67.644 1.00 79.31 93 GLU A N 1
ATOM 750 C CA . GLU A 1 93 ? -41.383 -12.955 68.127 1.00 79.31 93 GLU A CA 1
ATOM 751 C C . GLU A 1 93 ? -42.455 -12.450 67.144 1.00 79.31 93 GLU A C 1
ATOM 753 O O . GLU A 1 93 ? -43.614 -12.828 67.279 1.00 79.31 93 GLU A O 1
ATOM 758 N N . ASP A 1 94 ? -42.091 -11.615 66.162 1.00 77.00 94 ASP A N 1
ATOM 759 C CA . ASP A 1 94 ? -43.035 -11.077 65.173 1.00 77.00 94 ASP A CA 1
ATOM 760 C C . ASP A 1 94 ? -43.378 -12.103 64.072 1.00 77.00 94 ASP A C 1
ATOM 762 O O . ASP A 1 94 ? -44.319 -11.905 63.306 1.00 77.00 94 ASP A O 1
ATOM 766 N N . PHE A 1 95 ? -42.635 -13.210 63.974 1.00 75.50 95 PHE A N 1
ATOM 767 C CA . PHE A 1 95 ? -42.842 -14.236 62.952 1.00 75.50 95 PHE A CA 1
ATOM 768 C C . PHE A 1 95 ? -43.615 -15.440 63.507 1.00 75.50 95 PHE A C 1
ATOM 770 O O . PHE A 1 95 ? -43.399 -15.874 64.637 1.00 75.50 95 PHE A O 1
ATOM 777 N N . LEU A 1 96 ? -44.492 -16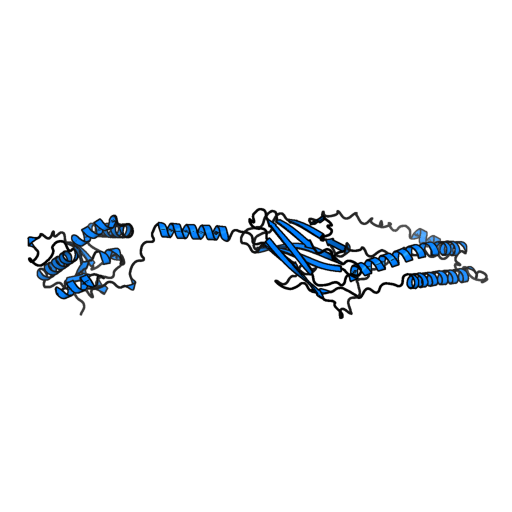.028 62.684 1.00 69.50 96 LEU A N 1
ATOM 778 C CA . LEU A 1 96 ? -45.105 -17.331 62.973 1.00 69.50 96 LEU A CA 1
ATOM 779 C C . LEU A 1 96 ? -44.015 -18.417 63.044 1.00 69.50 96 LEU A C 1
ATOM 781 O O . LEU A 1 96 ? -43.055 -18.357 62.276 1.00 69.50 96 LEU A O 1
ATOM 785 N N . GLU A 1 97 ? -44.191 -19.434 63.900 1.00 61.75 97 GLU A N 1
ATOM 786 C CA . GLU A 1 97 ? -43.202 -20.504 64.177 1.00 61.75 97 GLU A CA 1
ATOM 787 C C . GLU A 1 97 ? -42.663 -21.233 62.924 1.00 61.75 97 GLU A C 1
ATOM 789 O O . GLU A 1 97 ? -41.621 -21.882 62.986 1.00 61.75 97 GLU A O 1
ATOM 794 N N . SER A 1 98 ? -43.337 -21.114 61.776 1.00 60.91 98 SER A N 1
ATOM 795 C CA . SER A 1 98 ? -42.958 -21.722 60.496 1.00 60.91 98 SER A CA 1
ATOM 796 C C . SER A 1 98 ? -42.140 -20.829 59.547 1.00 60.91 98 SER A C 1
ATOM 798 O O . SER A 1 98 ? -41.728 -21.313 58.491 1.00 60.91 98 SER A O 1
ATOM 800 N N . LYS A 1 99 ? -41.886 -19.550 59.867 1.00 66.12 99 LYS A N 1
ATOM 801 C CA . LYS A 1 99 ? -41.145 -18.622 58.990 1.00 66.12 99 LYS A CA 1
ATOM 802 C C . LYS A 1 99 ? -39.725 -18.357 59.489 1.00 66.12 99 LYS A C 1
ATOM 804 O O . LYS A 1 99 ? -39.511 -18.070 60.661 1.00 66.12 99 LYS A O 1
ATOM 809 N N . VAL A 1 100 ? -38.748 -18.422 58.577 1.00 65.50 100 VAL A N 1
ATOM 810 C CA . VAL A 1 100 ? -37.325 -18.198 58.884 1.00 65.50 100 VAL A CA 1
ATOM 811 C C . VAL A 1 100 ? -37.054 -16.692 58.999 1.00 65.50 100 VAL A C 1
ATOM 813 O O . VAL A 1 100 ? -37.140 -15.996 57.985 1.00 65.50 100 VAL A O 1
ATOM 816 N N . PRO A 1 101 ? -36.667 -16.175 60.182 1.00 66.00 101 PRO A N 1
ATOM 817 C CA . PRO A 1 101 ? -36.465 -14.741 60.391 1.00 66.00 101 PRO A CA 1
ATOM 818 C C . PRO A 1 101 ? -35.320 -14.153 59.562 1.00 66.00 101 PRO A C 1
ATOM 820 O O . PRO A 1 101 ? -35.287 -12.947 59.366 1.00 66.00 101 PRO A O 1
ATOM 823 N N . ASP A 1 102 ? -34.380 -14.974 59.089 1.00 75.25 102 ASP A N 1
ATOM 824 C CA . ASP A 1 102 ? -33.148 -14.512 58.435 1.00 75.25 102 ASP A CA 1
ATOM 825 C C . ASP A 1 102 ? -33.286 -14.290 56.918 1.00 75.25 102 ASP A C 1
ATOM 827 O O . ASP A 1 102 ? -32.378 -13.742 56.290 1.00 75.25 102 ASP A O 1
ATOM 831 N N . ASN A 1 103 ? -34.414 -14.674 56.312 1.00 87.06 103 ASN A N 1
ATOM 832 C CA . ASN A 1 103 ? -34.651 -14.441 54.890 1.00 87.06 103 ASN A CA 1
ATOM 833 C C . ASN A 1 103 ? -35.160 -13.007 54.654 1.00 87.06 103 ASN A C 1
ATOM 835 O O . ASN A 1 103 ? -36.235 -12.637 55.123 1.00 87.06 103 ASN A O 1
ATOM 839 N N . ARG A 1 104 ? -34.399 -12.200 53.902 1.00 89.81 104 ARG A N 1
ATOM 840 C CA . ARG A 1 104 ? -34.732 -10.794 53.602 1.00 89.81 104 ARG A CA 1
ATOM 841 C C . ARG A 1 104 ? -36.059 -10.651 52.868 1.00 89.81 104 ARG A C 1
ATOM 843 O O . ARG A 1 104 ? -36.839 -9.772 53.220 1.00 89.81 104 ARG A O 1
ATOM 850 N N . ASP A 1 105 ? -36.339 -11.542 51.925 1.00 91.62 105 ASP A N 1
ATOM 851 C CA . ASP A 1 105 ? -37.594 -11.547 51.173 1.00 91.62 105 ASP A CA 1
ATOM 852 C C . ASP A 1 105 ? -38.789 -11.738 52.110 1.00 91.62 105 ASP A C 1
ATOM 854 O O . ASP A 1 105 ? -39.789 -11.034 52.004 1.00 91.62 105 ASP A O 1
ATOM 858 N N . GLU A 1 106 ? -38.674 -12.656 53.078 1.00 90.31 106 GLU A N 1
ATOM 859 C CA . GLU A 1 106 ? -39.724 -12.896 54.076 1.00 90.31 106 GLU A CA 1
ATOM 860 C C . GLU A 1 106 ? -39.911 -11.685 54.993 1.00 90.31 106 GLU A C 1
ATOM 862 O O . GLU A 1 106 ? -41.041 -11.365 55.361 1.00 90.31 106 GLU A O 1
ATOM 867 N N . GLN A 1 107 ? -38.829 -10.976 55.331 1.00 92.00 107 GLN A N 1
ATOM 868 C CA . GLN A 1 107 ? -38.905 -9.737 56.106 1.00 92.00 107 GLN A CA 1
ATOM 869 C C . GLN A 1 107 ? -39.637 -8.630 55.328 1.00 92.00 107 GLN A C 1
ATOM 871 O O . GLN A 1 107 ? -40.494 -7.953 55.897 1.00 92.00 107 GLN A O 1
ATOM 876 N N . ILE A 1 108 ? -39.335 -8.449 54.035 1.00 94.00 108 ILE A N 1
ATOM 877 C CA . ILE A 1 108 ? -40.023 -7.471 53.173 1.00 94.00 108 ILE A CA 1
ATOM 878 C C . ILE A 1 108 ? -41.503 -7.844 53.037 1.00 94.00 108 ILE A C 1
ATOM 880 O O . ILE A 1 108 ? -42.371 -6.994 53.234 1.00 94.00 108 ILE A O 1
ATOM 884 N N . LEU A 1 109 ? -41.793 -9.119 52.769 1.00 93.69 109 LEU A N 1
ATOM 885 C CA . LEU A 1 109 ? -43.149 -9.641 52.622 1.00 93.69 109 LEU A CA 1
ATOM 886 C C . LEU A 1 109 ? -43.977 -9.451 53.899 1.00 93.69 109 LEU A C 1
ATOM 888 O O . LEU A 1 109 ? -45.128 -9.025 53.833 1.00 93.69 109 LEU A O 1
ATOM 892 N N . TYR A 1 110 ? -43.388 -9.728 55.065 1.00 92.81 110 TYR A N 1
ATOM 893 C CA . TYR A 1 110 ? -44.039 -9.527 56.357 1.00 92.81 110 TYR A CA 1
ATOM 894 C C . TYR A 1 110 ? -44.365 -8.048 56.610 1.00 92.81 110 TYR A C 1
ATOM 896 O O . TYR A 1 110 ? -45.479 -7.725 57.019 1.00 92.81 110 TYR A O 1
ATOM 904 N N . LEU A 1 111 ? -43.432 -7.135 56.316 1.00 93.81 111 LEU A N 1
ATOM 905 C CA . LEU A 1 111 ? -43.667 -5.693 56.453 1.00 93.81 111 LEU A CA 1
ATOM 906 C C . LEU A 1 111 ? -44.753 -5.193 55.490 1.00 93.81 111 LEU A C 1
ATOM 908 O O . LEU A 1 111 ? -45.586 -4.376 55.886 1.00 93.81 111 LEU A O 1
ATOM 912 N N . ALA A 1 112 ? -44.775 -5.701 54.256 1.00 94.94 112 ALA A N 1
ATOM 913 C CA . ALA A 1 112 ? -45.818 -5.395 53.282 1.00 94.94 112 ALA A CA 1
ATOM 914 C C . ALA A 1 112 ? -47.193 -5.893 53.754 1.00 94.94 112 ALA A C 1
ATOM 916 O O . ALA A 1 112 ? -48.162 -5.131 53.738 1.00 94.94 112 ALA A O 1
ATOM 917 N N . PHE A 1 113 ? -47.264 -7.128 54.258 1.00 93.56 113 PHE A N 1
ATOM 918 C CA . PHE A 1 113 ? -48.482 -7.693 54.835 1.00 93.56 113 PHE A CA 1
ATOM 919 C C . PHE A 1 113 ? -48.985 -6.860 56.018 1.00 93.56 113 PHE A C 1
ATOM 921 O O . PHE A 1 113 ? -50.152 -6.473 56.066 1.00 93.56 113 PHE A O 1
ATOM 928 N N . GLN A 1 114 ? -48.096 -6.512 56.951 1.00 92.38 114 GLN A N 1
ATOM 929 C CA . GLN A 1 114 ? -48.449 -5.686 58.098 1.00 92.38 114 GLN A CA 1
ATOM 930 C C . GLN A 1 114 ? -48.998 -4.320 57.668 1.00 92.38 114 GLN A C 1
ATOM 932 O O . GLN A 1 114 ? -50.062 -3.909 58.134 1.00 92.38 114 GLN A O 1
ATOM 937 N N . CYS A 1 115 ? -48.328 -3.654 56.727 1.00 93.75 115 CYS A N 1
ATOM 938 C CA . CYS A 1 115 ? -48.781 -2.376 56.185 1.00 93.75 115 CYS A CA 1
ATOM 939 C C . CYS A 1 115 ? -50.186 -2.479 55.565 1.00 93.75 115 CYS A C 1
ATOM 941 O O . CYS A 1 115 ? -51.012 -1.588 55.773 1.00 93.75 115 CYS A O 1
ATOM 943 N N . GLN A 1 116 ? -50.482 -3.587 54.876 1.00 94.12 116 GLN A N 1
ATOM 944 C CA . GLN A 1 116 ? -51.796 -3.863 54.291 1.00 94.12 116 GLN A CA 1
ATOM 945 C C . GLN A 1 116 ? -52.876 -4.066 55.362 1.00 94.12 116 GLN A C 1
ATOM 947 O O . GLN A 1 116 ? -54.004 -3.604 55.200 1.00 94.12 116 GLN A O 1
ATOM 952 N N . THR A 1 117 ? -52.545 -4.733 56.472 1.00 92.06 117 THR A N 1
ATOM 953 C CA . THR A 1 117 ? -53.495 -4.946 57.578 1.00 92.06 117 THR A CA 1
ATOM 954 C C . THR A 1 117 ? -53.799 -3.669 58.363 1.00 92.06 117 THR A C 1
ATOM 956 O O . THR A 1 117 ? -54.941 -3.470 58.781 1.00 92.06 117 THR A O 1
ATOM 959 N N . GLU A 1 118 ? -52.800 -2.800 58.538 1.00 91.56 118 GLU A N 1
ATOM 960 C CA . GLU A 1 118 ? -52.925 -1.524 59.252 1.00 91.56 118 GLU A CA 1
ATOM 961 C C . GLU A 1 118 ? -53.655 -0.467 58.408 1.00 91.56 118 GLU A C 1
ATOM 963 O O . GLU A 1 118 ? -54.376 0.363 58.957 1.00 91.56 118 GLU A O 1
ATOM 968 N N . ASN A 1 119 ? -53.542 -0.535 57.076 1.00 89.56 119 ASN A N 1
ATOM 969 C CA . ASN A 1 119 ? -54.120 0.437 56.146 1.00 89.56 119 ASN A CA 1
ATOM 970 C C . ASN A 1 119 ? -55.090 -0.234 55.167 1.00 89.56 119 ASN A C 1
ATOM 972 O O . ASN A 1 119 ? -54.787 -0.389 53.985 1.00 89.56 119 ASN A O 1
ATOM 976 N N . LYS A 1 120 ? -56.284 -0.602 55.649 1.00 85.88 120 LYS A N 1
ATOM 977 C CA . LYS A 1 120 ? -57.300 -1.308 54.839 1.00 85.88 120 LYS A CA 1
ATOM 978 C C . LYS A 1 120 ? -57.752 -0.545 53.588 1.00 85.88 120 LYS A C 1
ATOM 980 O O . LYS A 1 120 ? -58.182 -1.177 52.626 1.00 85.88 120 LYS A O 1
ATOM 985 N N . ASP A 1 121 ? -57.634 0.780 53.599 1.00 88.06 121 ASP A N 1
ATOM 986 C CA . ASP A 1 121 ? -58.047 1.650 52.493 1.00 88.06 121 ASP A CA 1
ATOM 987 C C . ASP A 1 121 ? -56.948 1.844 51.434 1.00 88.06 121 ASP A C 1
ATOM 989 O O . ASP A 1 121 ? -57.217 2.352 50.344 1.00 88.06 121 ASP A O 1
ATOM 993 N N . THR A 1 122 ? -55.713 1.413 51.718 1.00 90.38 122 THR A N 1
ATOM 994 C CA . THR A 1 122 ? -54.568 1.593 50.821 1.00 90.38 122 THR A CA 1
ATOM 995 C C . THR A 1 122 ? -54.148 0.269 50.206 1.00 90.38 122 THR A C 1
ATOM 997 O O . THR A 1 122 ? -53.949 -0.741 50.881 1.00 90.38 122 THR A O 1
ATOM 1000 N N . LYS A 1 123 ? -53.949 0.270 48.888 1.00 95.62 123 LYS A N 1
ATOM 1001 C CA . LYS A 1 123 ? -53.432 -0.904 48.193 1.00 95.62 123 LYS A CA 1
ATOM 1002 C C . LYS A 1 123 ? -51.918 -1.005 48.388 1.00 95.62 123 LYS A C 1
ATOM 1004 O O . LYS A 1 123 ? -51.194 -0.072 48.047 1.00 95.62 123 LYS A O 1
ATOM 1009 N N . VAL A 1 124 ? -51.458 -2.150 48.887 1.00 97.44 124 VAL A N 1
ATOM 1010 C CA . VAL A 1 124 ? -50.033 -2.478 49.026 1.00 97.44 124 VAL A CA 1
ATOM 1011 C C . VAL A 1 124 ? -49.581 -3.345 47.854 1.00 97.44 124 VAL A C 1
ATOM 1013 O O . VAL A 1 124 ? -50.270 -4.302 47.491 1.00 97.44 124 VAL A O 1
ATOM 1016 N N . ILE A 1 125 ? -48.444 -2.983 47.261 1.00 97.94 125 ILE A N 1
ATOM 1017 C CA . ILE A 1 125 ? -47.827 -3.661 46.119 1.00 97.94 125 ILE A CA 1
ATOM 1018 C C . ILE A 1 125 ? -46.328 -3.856 46.391 1.00 97.94 125 ILE A C 1
ATOM 1020 O O . ILE A 1 125 ? -45.704 -3.005 47.022 1.00 97.94 125 ILE A O 1
ATOM 1024 N N . VAL A 1 126 ? -45.731 -4.939 45.895 1.00 97.94 126 VAL A N 1
ATOM 1025 C CA . VAL A 1 126 ? -44.272 -5.158 45.879 1.00 97.94 126 VAL A CA 1
ATOM 1026 C C . VAL A 1 126 ? -43.714 -4.949 44.469 1.00 97.94 126 VAL A C 1
ATOM 1028 O O . VAL A 1 126 ? -44.275 -5.442 43.496 1.00 97.94 126 VAL A O 1
ATOM 1031 N N . TYR A 1 127 ? -42.601 -4.228 44.346 1.00 97.69 127 TYR A N 1
ATOM 1032 C CA . TYR A 1 127 ? -41.887 -4.013 43.089 1.00 97.69 127 TYR A CA 1
ATOM 1033 C C . TYR A 1 127 ? -40.627 -4.878 43.044 1.00 97.69 127 TYR A C 1
ATOM 1035 O O . TYR A 1 127 ? -39.648 -4.571 43.725 1.00 97.69 127 TYR A O 1
ATOM 1043 N N . SER A 1 128 ? -40.656 -5.960 42.264 1.00 96.69 128 SER A N 1
ATOM 1044 C CA . SER A 1 128 ? -39.533 -6.899 42.137 1.00 96.69 128 SER A CA 1
ATOM 1045 C C . SER A 1 128 ? -39.485 -7.552 40.758 1.00 96.69 128 SER A C 1
ATOM 1047 O O . SER A 1 128 ? -40.525 -7.826 40.162 1.00 96.69 128 SER A O 1
ATOM 1049 N N . ASN A 1 129 ? -38.272 -7.838 40.276 1.00 95.88 129 ASN A N 1
ATOM 1050 C CA . ASN A 1 129 ? -38.035 -8.647 39.076 1.00 95.88 129 ASN A CA 1
ATOM 1051 C C . ASN A 1 129 ? -37.682 -10.113 39.388 1.00 95.88 129 ASN A C 1
ATOM 1053 O O . ASN A 1 129 ? -37.427 -10.891 38.474 1.00 95.88 129 ASN A O 1
ATOM 1057 N N . ASP A 1 130 ? -37.589 -10.495 40.664 1.00 95.50 130 ASP A N 1
ATOM 1058 C CA . ASP A 1 130 ? -37.255 -11.866 41.041 1.00 95.50 130 ASP A CA 1
ATOM 1059 C C . ASP A 1 130 ? -38.516 -12.733 41.008 1.00 95.50 130 ASP A C 1
ATOM 1061 O O . ASP A 1 130 ? -39.418 -12.582 41.835 1.00 95.50 130 ASP A O 1
ATOM 1065 N N . TRP A 1 131 ? -38.564 -13.671 40.062 1.00 95.50 131 TRP A N 1
ATOM 1066 C CA . TRP A 1 131 ? -39.694 -14.583 39.897 1.00 95.50 131 TRP A CA 1
ATOM 1067 C C . TRP A 1 131 ? -40.011 -15.371 41.175 1.00 95.50 131 TRP A C 1
ATOM 1069 O O . TRP A 1 131 ? -41.176 -15.546 41.531 1.00 95.50 131 TRP A O 1
ATOM 1079 N N . THR A 1 132 ? -38.992 -15.817 41.915 1.00 94.44 132 THR A N 1
ATOM 1080 C CA . THR A 1 132 ? -39.214 -16.583 43.147 1.00 94.44 132 THR A CA 1
ATOM 1081 C C . THR A 1 132 ? -39.827 -15.718 44.245 1.00 94.44 132 THR A C 1
ATOM 1083 O O . THR A 1 132 ? -40.681 -16.194 44.996 1.00 94.44 132 THR A O 1
ATOM 1086 N N . PHE A 1 133 ? -39.464 -14.435 44.308 1.00 95.25 133 PHE A N 1
ATOM 1087 C CA . PHE A 1 133 ? -40.056 -13.495 45.254 1.00 95.25 133 PHE A CA 1
ATOM 1088 C C . PHE A 1 133 ? -41.485 -13.097 44.855 1.00 95.25 133 PHE A C 1
ATOM 1090 O O . PHE A 1 133 ? -42.368 -13.035 45.714 1.00 95.25 133 PHE A O 1
ATOM 1097 N N . GLN A 1 134 ? -41.752 -12.930 43.557 1.00 96.56 134 GLN A N 1
ATOM 1098 C CA . GLN A 1 134 ? -43.098 -12.695 43.019 1.00 96.56 134 GLN A CA 1
ATOM 1099 C C . GLN A 1 134 ? -44.065 -13.835 43.380 1.00 96.56 134 GLN A C 1
ATOM 1101 O O . GLN A 1 134 ? -45.169 -13.578 43.861 1.00 96.56 134 GLN A O 1
ATOM 1106 N N . GLN A 1 135 ? -43.630 -15.095 43.248 1.00 96.19 135 GLN A N 1
ATOM 1107 C CA . GLN A 1 135 ? -44.426 -16.265 43.647 1.00 96.19 135 GLN A CA 1
ATOM 1108 C C . GLN A 1 135 ? -44.763 -16.261 45.149 1.00 96.19 135 GLN A C 1
ATOM 1110 O O . GLN A 1 135 ? -45.876 -16.611 45.546 1.00 96.19 135 GLN A O 1
ATOM 1115 N N . ARG A 1 136 ? -43.834 -15.813 46.007 1.00 94.25 136 ARG A N 1
ATOM 1116 C CA . ARG A 1 136 ? -44.101 -15.658 47.450 1.00 94.25 136 ARG A CA 1
ATOM 1117 C C . ARG A 1 136 ? -45.085 -14.523 47.741 1.00 94.25 136 ARG A C 1
ATOM 1119 O O . ARG A 1 136 ? -45.918 -14.672 48.634 1.00 94.25 136 ARG A O 1
ATOM 1126 N N . CYS A 1 137 ? -45.015 -13.420 46.993 1.00 95.81 137 CYS A N 1
ATOM 1127 C CA . CYS A 1 137 ? -45.987 -12.325 47.089 1.00 95.81 137 CYS A CA 1
ATOM 1128 C C . CYS A 1 137 ? -47.401 -12.816 46.769 1.00 95.81 137 CYS A C 1
ATOM 1130 O O . CYS A 1 137 ? -48.325 -12.588 47.552 1.00 95.81 137 CYS A O 1
ATOM 1132 N N . GLU A 1 138 ? -47.545 -13.565 45.676 1.00 95.75 138 GLU A N 1
ATOM 1133 C CA . GLU A 1 138 ? -48.816 -14.151 45.252 1.00 95.75 138 GLU A CA 1
ATOM 1134 C C . GLU A 1 138 ? -49.383 -15.117 46.304 1.00 95.75 138 GLU A C 1
ATOM 1136 O O . GLU A 1 138 ? -50.542 -14.985 46.702 1.00 95.75 138 GLU A O 1
ATOM 1141 N N . ALA A 1 139 ? -48.552 -16.013 46.846 1.00 93.75 139 ALA A N 1
ATOM 1142 C CA . ALA A 1 139 ? -48.954 -16.940 47.906 1.00 93.75 139 ALA A CA 1
ATOM 1143 C C . ALA A 1 139 ? -49.404 -16.234 49.202 1.00 93.75 139 ALA A C 1
ATOM 1145 O O . ALA A 1 139 ? -50.235 -16.765 49.940 1.00 93.75 139 ALA A O 1
ATOM 1146 N N . ALA A 1 140 ? -48.877 -15.039 49.483 1.00 91.12 140 ALA A N 1
ATOM 1147 C CA . ALA A 1 140 ? -49.267 -14.214 50.626 1.00 91.12 140 ALA A CA 1
ATOM 1148 C C . ALA A 1 140 ? -50.455 -13.275 50.344 1.00 91.12 140 ALA A C 1
ATOM 1150 O O . ALA A 1 140 ? -50.860 -12.527 51.234 1.00 91.12 140 ALA A O 1
ATOM 1151 N N . GLY A 1 141 ? -51.016 -13.289 49.128 1.00 95.12 141 GLY A N 1
ATOM 1152 C CA . GLY A 1 141 ? -52.114 -12.404 48.732 1.00 95.12 141 GLY A CA 1
ATOM 1153 C C . GLY A 1 141 ? -51.702 -10.938 48.541 1.00 95.12 141 GLY A C 1
ATOM 1154 O O . GLY A 1 141 ? -52.554 -10.045 48.589 1.00 95.12 141 GLY A O 1
ATOM 1155 N N . ILE A 1 142 ? -50.410 -10.678 48.329 1.00 96.19 142 ILE A N 1
ATOM 1156 C CA . ILE A 1 142 ? -49.858 -9.344 48.079 1.00 96.19 142 ILE A CA 1
ATOM 1157 C C . ILE A 1 142 ? -49.668 -9.163 46.569 1.00 96.19 142 ILE A C 1
ATOM 1159 O O . ILE A 1 142 ? -49.080 -10.004 45.892 1.00 96.19 142 ILE A O 1
ATOM 1163 N N . GLU A 1 143 ? -50.178 -8.054 46.031 1.00 97.38 143 GLU A N 1
ATOM 1164 C CA . GLU A 1 143 ? -50.011 -7.722 44.612 1.00 97.38 143 GLU A CA 1
ATOM 1165 C C . GLU A 1 143 ? -48.554 -7.340 44.329 1.00 97.38 143 GLU A C 1
ATOM 1167 O O . GLU A 1 143 ? -47.885 -6.737 45.168 1.00 97.38 143 GLU A O 1
ATOM 1172 N N . TRP A 1 144 ? -48.055 -7.667 43.142 1.00 97.62 144 TRP A N 1
ATOM 1173 C CA . TRP A 1 144 ? -46.692 -7.346 42.738 1.00 97.62 144 TRP A CA 1
ATOM 1174 C C . TRP A 1 144 ? -46.653 -6.774 41.321 1.00 97.62 144 TRP A C 1
ATOM 1176 O O . TRP A 1 144 ? -47.563 -6.990 40.522 1.00 97.62 144 TRP A O 1
ATOM 1186 N N . ILE A 1 145 ? -45.604 -6.006 41.029 1.00 97.75 145 ILE A N 1
ATOM 1187 C CA . ILE A 1 145 ? -45.322 -5.425 39.715 1.00 97.75 145 ILE A CA 1
ATOM 1188 C C . ILE A 1 145 ? -43.848 -5.671 39.388 1.00 97.75 145 ILE A C 1
ATOM 1190 O O . ILE A 1 145 ? -42.976 -5.400 40.216 1.00 97.75 145 ILE A O 1
ATOM 1194 N N . ALA A 1 146 ? -43.576 -6.156 38.177 1.00 96.69 146 ALA A N 1
ATOM 1195 C CA . ALA A 1 146 ? -42.220 -6.268 37.655 1.00 96.69 146 ALA A CA 1
ATOM 1196 C C . ALA A 1 146 ? -41.798 -4.979 36.926 1.00 96.69 146 ALA A C 1
ATOM 1198 O O . ALA A 1 146 ? -42.638 -4.338 36.283 1.00 96.69 146 ALA A O 1
ATOM 1199 N N . PRO A 1 147 ? -40.521 -4.574 37.021 1.00 95.25 147 PRO A N 1
ATOM 1200 C CA . PRO A 1 147 ? -39.964 -3.567 36.126 1.00 95.25 147 PRO A CA 1
ATOM 1201 C C . PRO A 1 147 ? -39.968 -4.050 34.668 1.00 95.25 147 PRO A C 1
ATOM 1203 O O . PRO A 1 147 ? -39.988 -5.245 34.396 1.00 95.25 147 PRO A O 1
ATOM 1206 N N . ASP A 1 148 ? -39.901 -3.106 33.733 1.00 93.62 148 ASP A N 1
ATOM 1207 C CA . ASP A 1 148 ? -39.733 -3.401 32.309 1.00 93.62 148 ASP A CA 1
ATOM 1208 C C . ASP A 1 148 ? -38.323 -3.958 32.037 1.00 93.62 148 ASP A C 1
ATOM 1210 O O . ASP A 1 148 ? -37.326 -3.292 32.340 1.00 93.62 148 ASP A O 1
ATOM 1214 N N . GLU A 1 149 ? -38.229 -5.171 31.487 1.00 90.75 149 GLU A N 1
ATOM 1215 C CA . GLU A 1 149 ? -36.958 -5.859 31.211 1.00 90.75 149 GLU A CA 1
ATOM 1216 C C . GLU A 1 149 ? -36.078 -5.085 30.219 1.00 90.75 149 GLU A C 1
ATOM 1218 O O . GLU A 1 149 ? -34.853 -5.088 30.352 1.00 90.75 149 GLU A O 1
ATOM 1223 N N . ASP A 1 150 ? -36.681 -4.318 29.306 1.00 90.75 150 ASP A N 1
ATOM 1224 C CA . ASP A 1 150 ? -35.951 -3.486 28.341 1.00 90.75 150 ASP A CA 1
ATOM 1225 C C . ASP A 1 150 ? -35.220 -2.306 29.010 1.00 90.75 150 ASP A C 1
ATOM 1227 O O . ASP A 1 150 ? -34.404 -1.620 28.391 1.00 90.75 150 ASP A O 1
ATOM 1231 N N . THR A 1 151 ? -35.483 -2.061 30.299 1.00 90.44 151 THR A N 1
ATOM 1232 C CA . THR A 1 151 ? -34.863 -0.978 31.073 1.00 90.44 151 THR A CA 1
ATOM 1233 C C . THR A 1 151 ? -33.695 -1.433 31.956 1.00 90.44 151 THR A C 1
ATOM 1235 O O . THR A 1 151 ? -33.146 -0.626 32.714 1.00 90.44 151 THR A O 1
ATOM 1238 N N . ILE A 1 152 ? -33.275 -2.701 31.867 1.00 92.06 152 ILE A N 1
ATOM 1239 C CA . ILE A 1 152 ? -32.130 -3.224 32.626 1.00 92.06 152 ILE A CA 1
ATOM 1240 C C . ILE A 1 152 ? -30.851 -2.445 32.275 1.00 92.06 152 ILE A C 1
ATOM 1242 O O . ILE A 1 152 ? -30.502 -2.231 31.117 1.00 92.06 152 ILE A O 1
ATOM 1246 N N . ARG A 1 153 ? -30.100 -2.034 33.301 1.00 88.00 153 ARG A N 1
ATOM 1247 C CA . ARG A 1 153 ? -28.830 -1.314 33.151 1.00 88.00 153 ARG A CA 1
ATOM 1248 C C . ARG A 1 153 ? -27.695 -2.266 32.782 1.00 88.00 153 ARG A C 1
ATOM 1250 O O . ARG A 1 153 ? -27.396 -3.181 33.558 1.00 88.00 153 ARG A O 1
ATOM 1257 N N . ASP A 1 154 ? -26.955 -1.930 31.726 1.00 83.56 154 ASP A N 1
ATOM 1258 C CA . ASP A 1 154 ? -25.718 -2.606 31.301 1.00 83.56 154 ASP A CA 1
ATOM 1259 C C . ASP A 1 154 ? -24.769 -2.894 32.462 1.00 83.56 154 ASP A C 1
ATOM 1261 O O . ASP A 1 154 ? -24.378 -1.977 33.197 1.00 83.56 154 ASP A O 1
ATOM 1265 N N . LEU A 1 155 ? -24.364 -4.159 32.612 1.00 77.62 155 LEU A N 1
ATOM 1266 C CA . LEU A 1 155 ? -23.397 -4.565 33.629 1.00 77.62 155 LEU A CA 1
ATOM 1267 C C . LEU A 1 155 ? -22.139 -3.676 33.561 1.00 77.62 155 LEU A C 1
ATOM 1269 O O . LEU A 1 155 ? -21.617 -3.408 32.475 1.00 77.62 155 LEU A O 1
ATOM 1273 N N . PRO A 1 156 ? -21.641 -3.189 34.708 1.00 72.44 156 PRO A N 1
ATOM 1274 C CA . PRO A 1 156 ? -20.442 -2.368 34.729 1.00 72.44 156 PRO A CA 1
ATOM 1275 C C . PRO A 1 156 ? -19.244 -3.182 34.229 1.00 72.44 156 PRO A C 1
ATOM 1277 O O . PRO A 1 156 ? -18.962 -4.267 34.735 1.00 72.44 156 PRO A O 1
ATOM 1280 N N . LYS A 1 157 ? -18.542 -2.648 33.222 1.00 72.62 157 LYS A N 1
ATOM 1281 C CA . LYS A 1 157 ? -17.359 -3.290 32.628 1.00 72.62 157 LYS A CA 1
ATOM 1282 C C . LYS A 1 157 ? -16.246 -3.409 33.657 1.00 72.62 157 LYS A C 1
ATOM 1284 O O . LYS A 1 157 ? -15.884 -2.414 34.293 1.00 72.62 157 LYS A O 1
ATOM 1289 N N . THR A 1 158 ? -15.672 -4.600 33.771 1.00 77.81 158 THR A N 1
ATOM 1290 C CA . THR A 1 158 ? -14.579 -4.858 34.713 1.00 77.81 158 THR A CA 1
ATOM 1291 C C . THR A 1 158 ? -13.311 -4.092 34.311 1.00 77.81 158 THR A C 1
ATOM 1293 O O . THR A 1 158 ? -13.072 -3.797 33.137 1.00 77.81 158 THR A O 1
ATOM 1296 N N . GLU A 1 159 ? -12.446 -3.773 35.279 1.00 79.62 159 GLU A N 1
ATOM 1297 C CA . GLU A 1 159 ? -11.136 -3.159 34.996 1.00 79.62 159 GLU A CA 1
ATOM 1298 C C . GLU A 1 159 ? -10.276 -4.031 34.063 1.00 79.62 159 GLU A C 1
ATOM 1300 O O . GLU A 1 159 ? -9.497 -3.514 33.260 1.00 79.62 159 GLU A O 1
ATOM 1305 N N . LEU A 1 160 ? -10.454 -5.355 34.123 1.00 81.69 160 LEU A N 1
ATOM 1306 C CA . LEU A 1 160 ? -9.792 -6.302 33.232 1.00 81.69 160 LEU A CA 1
ATOM 1307 C C . LEU A 1 160 ? -10.240 -6.121 31.775 1.00 81.69 160 LEU A C 1
ATOM 1309 O O . LEU A 1 160 ? -9.393 -6.041 30.891 1.00 81.69 160 LEU A O 1
ATOM 1313 N N . GLU A 1 161 ? -11.543 -5.989 31.519 1.00 82.00 161 GLU A N 1
ATOM 1314 C CA . GLU A 1 161 ? -12.079 -5.759 30.169 1.00 82.00 161 GLU A CA 1
ATOM 1315 C C . GLU A 1 161 ? -11.601 -4.435 29.572 1.00 82.00 161 GLU A C 1
ATOM 1317 O O . GLU A 1 161 ? -11.260 -4.371 28.388 1.00 82.00 161 GLU A O 1
ATOM 1322 N N . LYS A 1 162 ? -11.528 -3.373 30.385 1.00 83.19 162 LYS A N 1
ATOM 1323 C CA . LYS A 1 162 ? -10.977 -2.084 29.941 1.00 83.19 162 LYS A CA 1
ATOM 1324 C C . LYS A 1 162 ? -9.510 -2.223 29.534 1.00 83.19 162 LYS A C 1
ATOM 1326 O O . LYS A 1 162 ? -9.130 -1.744 28.465 1.00 83.19 162 LYS A O 1
ATOM 1331 N N . LYS A 1 163 ? -8.699 -2.901 30.357 1.00 89.25 163 LYS A N 1
ATOM 1332 C CA . LYS A 1 163 ? -7.281 -3.169 30.063 1.00 89.25 163 LYS A CA 1
ATOM 1333 C C . LYS A 1 163 ? -7.112 -4.038 28.823 1.00 89.25 163 LYS A C 1
ATOM 1335 O O . LYS A 1 163 ? -6.289 -3.709 27.978 1.00 89.25 163 LYS A O 1
ATOM 1340 N N . TYR A 1 164 ? -7.913 -5.092 28.685 1.00 89.31 164 TYR A N 1
ATOM 1341 C CA . TYR A 1 164 ? -7.900 -5.964 27.514 1.00 89.31 164 TYR A CA 1
ATOM 1342 C C . TYR A 1 164 ? -8.218 -5.182 26.239 1.00 89.31 164 TYR A C 1
ATOM 1344 O O . TYR A 1 164 ? -7.464 -5.248 25.273 1.00 89.31 164 TYR A O 1
ATOM 1352 N N . LYS A 1 165 ? -9.276 -4.361 26.253 1.00 88.06 165 LYS A N 1
ATOM 1353 C CA . LYS A 1 165 ? -9.634 -3.522 25.105 1.00 88.06 165 LYS A CA 1
ATOM 1354 C C . LYS A 1 165 ? -8.509 -2.552 24.741 1.00 88.06 165 LYS A C 1
ATOM 1356 O O . LYS A 1 165 ? -8.177 -2.443 23.568 1.00 88.06 165 LYS A O 1
ATOM 1361 N N . LYS A 1 166 ? -7.903 -1.888 25.731 1.00 93.38 166 LYS A N 1
ATOM 1362 C CA . LYS A 1 166 ? -6.769 -0.980 25.510 1.00 93.38 166 LYS A CA 1
ATOM 1363 C C . LYS A 1 166 ? -5.566 -1.710 24.903 1.00 93.38 166 LYS A C 1
ATOM 1365 O O . LYS A 1 166 ? -5.033 -1.249 23.903 1.00 93.38 166 LYS A O 1
ATOM 1370 N N . ALA A 1 167 ? -5.201 -2.869 25.450 1.00 95.00 167 ALA A N 1
ATOM 1371 C CA . ALA A 1 167 ? -4.091 -3.675 24.946 1.00 95.00 167 ALA A CA 1
ATOM 1372 C C . ALA A 1 167 ? -4.331 -4.161 23.508 1.00 95.00 167 ALA A C 1
ATOM 1374 O O . ALA A 1 167 ? -3.424 -4.120 22.685 1.00 95.00 167 ALA A O 1
ATOM 1375 N N . VAL A 1 168 ? -5.556 -4.583 23.177 1.00 94.75 168 VAL A N 1
ATOM 1376 C CA . VAL A 1 168 ? -5.920 -4.976 21.806 1.00 94.75 168 VAL A CA 1
ATOM 1377 C C . VAL A 1 168 ? -5.831 -3.786 20.849 1.00 94.75 168 VAL A C 1
ATOM 1379 O O . VAL A 1 168 ? -5.333 -3.947 19.737 1.00 94.75 168 VAL A O 1
ATOM 1382 N N . THR A 1 169 ? -6.271 -2.597 21.271 1.00 93.62 169 THR A N 1
ATOM 1383 C CA . THR A 1 169 ? -6.131 -1.373 20.473 1.00 93.62 169 THR A CA 1
ATOM 1384 C C . THR A 1 169 ? -4.661 -1.047 20.207 1.00 93.62 169 THR A C 1
ATOM 1386 O O . THR A 1 169 ? -4.292 -0.914 19.046 1.00 93.62 169 THR A O 1
ATOM 1389 N N . GLU A 1 170 ? -3.813 -1.014 21.239 1.00 94.81 170 GLU A N 1
ATOM 1390 C CA . GLU A 1 170 ? -2.373 -0.728 21.101 1.00 94.81 170 GLU A CA 1
ATOM 1391 C C . GLU A 1 170 ? -1.666 -1.759 20.203 1.00 94.81 170 GLU A C 1
ATOM 1393 O O . GLU A 1 170 ? -0.850 -1.410 19.351 1.00 94.81 170 GLU A 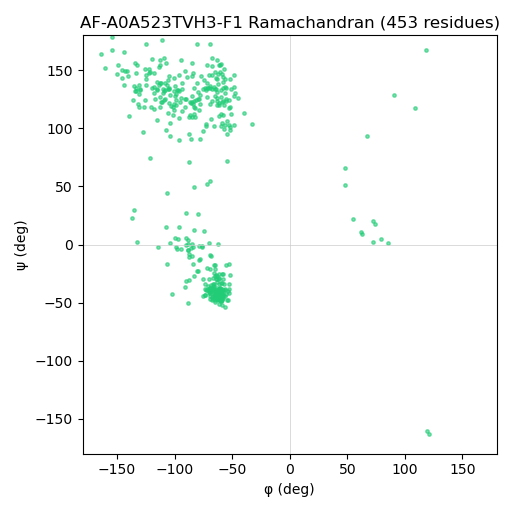O 1
ATOM 1398 N N . LEU A 1 171 ? -2.012 -3.042 20.340 1.00 93.50 171 LEU A N 1
ATOM 1399 C CA . LEU A 1 171 ? -1.448 -4.116 19.522 1.00 93.50 171 LEU A CA 1
ATOM 1400 C C . LEU A 1 171 ? -1.858 -3.965 18.048 1.00 93.50 171 LEU A C 1
ATOM 1402 O O . LEU A 1 171 ? -1.035 -4.159 17.153 1.00 93.50 171 LEU A O 1
ATOM 1406 N N . ASN A 1 172 ? -3.109 -3.586 17.784 1.00 89.44 172 ASN A N 1
ATOM 1407 C CA . ASN A 1 172 ? -3.579 -3.319 16.428 1.00 89.44 172 ASN A CA 1
ATOM 1408 C C . ASN A 1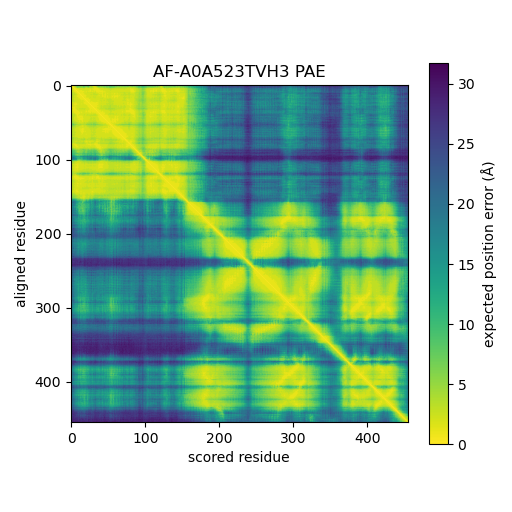 172 ? -2.934 -2.063 15.833 1.00 89.44 172 ASN A C 1
ATOM 1410 O O . ASN A 1 172 ? -2.556 -2.088 14.666 1.00 89.44 172 ASN A O 1
ATOM 1414 N N . GLU A 1 173 ? -2.757 -0.997 16.614 1.00 91.25 173 GLU A N 1
ATOM 1415 C CA . GLU A 1 173 ? -2.040 0.206 16.180 1.00 91.25 173 GLU A CA 1
ATOM 1416 C C . GLU A 1 173 ? -0.598 -0.129 15.782 1.00 91.25 173 GLU A C 1
ATOM 1418 O O . GLU A 1 173 ? -0.195 0.189 14.666 1.00 91.25 173 GLU A O 1
ATOM 1423 N N . LEU A 1 174 ? 0.135 -0.876 16.616 1.00 90.00 174 LEU A N 1
ATOM 1424 C CA . LEU A 1 174 ? 1.511 -1.309 16.327 1.00 90.00 174 LEU A CA 1
ATOM 1425 C C . LEU A 1 174 ? 1.619 -2.272 15.138 1.00 90.00 174 LEU A C 1
ATOM 1427 O O . LEU A 1 174 ? 2.613 -2.269 14.410 1.00 90.00 174 LEU A O 1
ATOM 1431 N N . LYS A 1 175 ? 0.619 -3.138 14.937 1.00 86.25 175 LYS A N 1
ATOM 1432 C CA . LYS A 1 175 ? 0.566 -4.018 13.760 1.00 86.25 175 LYS A CA 1
ATOM 1433 C C . LYS A 1 175 ? 0.303 -3.229 12.486 1.00 86.25 175 LYS A C 1
ATOM 1435 O O . LYS A 1 175 ? 0.910 -3.525 11.460 1.00 86.25 175 LYS A O 1
ATOM 1440 N N . ASN A 1 176 ? -0.581 -2.240 12.561 1.00 87.50 176 ASN A N 1
ATOM 1441 C CA . ASN A 1 176 ? -0.980 -1.441 11.414 1.00 87.50 176 ASN A CA 1
ATOM 1442 C C . ASN A 1 176 ? 0.046 -0.353 11.079 1.00 87.50 176 ASN A C 1
ATOM 1444 O O . ASN A 1 176 ? 0.104 0.054 9.924 1.00 87.50 176 ASN A O 1
ATOM 1448 N N . SER A 1 177 ? 0.881 0.079 12.029 1.00 90.56 177 SER A N 1
ATOM 1449 C CA . SER A 1 177 ? 1.914 1.109 11.855 1.00 90.56 177 SER A CA 1
ATOM 1450 C C . SER A 1 177 ? 3.199 0.607 11.183 1.00 90.56 177 SER A C 1
ATOM 1452 O O . SER A 1 177 ? 4.274 1.151 11.435 1.00 90.56 177 SER A O 1
ATOM 1454 N N . LYS A 1 178 ? 3.129 -0.452 10.373 1.00 93.44 178 LYS A N 1
ATOM 1455 C CA . LYS A 1 178 ? 4.287 -0.990 9.649 1.00 93.44 178 LYS A CA 1
ATOM 1456 C C . LYS A 1 178 ? 4.198 -0.637 8.161 1.00 93.44 178 LYS A C 1
ATOM 1458 O O . LYS A 1 178 ? 3.093 -0.655 7.607 1.00 93.44 178 LYS A O 1
ATOM 1463 N N . PRO A 1 179 ? 5.325 -0.311 7.503 1.00 96.75 179 PRO A N 1
ATOM 1464 C CA . PRO A 1 179 ? 5.349 -0.209 6.052 1.00 96.75 179 PRO A CA 1
ATOM 1465 C C . PRO A 1 179 ? 5.081 -1.584 5.433 1.00 96.75 179 PRO A C 1
ATOM 1467 O O . PRO A 1 179 ? 5.439 -2.618 5.998 1.00 96.75 179 PRO A O 1
ATOM 1470 N N . ILE A 1 180 ? 4.455 -1.596 4.260 1.00 96.62 180 ILE A N 1
ATOM 1471 C CA . ILE A 1 180 ? 4.226 -2.813 3.477 1.00 96.62 180 ILE A CA 1
ATOM 1472 C C . ILE A 1 180 ? 4.766 -2.527 2.088 1.00 96.62 180 ILE A C 1
ATOM 1474 O O . ILE A 1 180 ? 4.097 -1.884 1.280 1.00 96.62 180 ILE A O 1
ATOM 1478 N N . LEU A 1 181 ? 5.998 -2.964 1.840 1.00 97.06 181 LEU A N 1
ATOM 1479 C CA . LEU A 1 181 ? 6.644 -2.790 0.548 1.00 97.06 181 LEU A CA 1
ATOM 1480 C C . LEU A 1 181 ? 6.163 -3.848 -0.441 1.00 97.06 181 LEU A C 1
ATOM 1482 O O . LEU A 1 181 ? 6.028 -5.023 -0.107 1.00 97.06 181 LEU A O 1
ATOM 1486 N N . GLU A 1 182 ? 5.934 -3.418 -1.672 1.00 96.69 182 GLU A N 1
ATOM 1487 C CA . GLU A 1 182 ? 5.615 -4.267 -2.806 1.00 96.69 182 GLU A CA 1
ATOM 1488 C C . GLU A 1 182 ? 6.430 -3.796 -4.009 1.00 96.69 182 GLU A C 1
ATOM 1490 O O . GLU A 1 182 ? 6.375 -2.626 -4.384 1.00 96.69 182 GLU A O 1
ATOM 1495 N N . VAL A 1 183 ? 7.196 -4.705 -4.612 1.00 95.38 183 VAL A N 1
ATOM 1496 C CA . VAL A 1 183 ? 7.942 -4.421 -5.840 1.00 95.38 183 VAL A CA 1
ATOM 1497 C C . VAL A 1 183 ? 7.100 -4.871 -7.022 1.00 95.38 183 VAL A C 1
ATOM 1499 O O . VAL A 1 183 ? 6.640 -6.018 -7.095 1.00 95.38 183 VAL A O 1
ATOM 1502 N N . LEU A 1 184 ? 6.888 -3.938 -7.937 1.00 94.44 184 LEU A N 1
ATOM 1503 C CA . LEU A 1 184 ? 6.084 -4.096 -9.132 1.00 94.44 184 LEU A CA 1
ATOM 1504 C C . LEU A 1 184 ? 6.939 -3.811 -10.361 1.00 94.44 184 LEU A C 1
ATOM 1506 O O . LEU A 1 184 ? 7.891 -3.029 -10.319 1.00 94.44 184 LEU A O 1
ATOM 1510 N N . LEU A 1 185 ? 6.561 -4.464 -11.450 1.00 92.94 185 LEU A N 1
ATOM 1511 C CA . LEU A 1 185 ? 7.102 -4.210 -12.769 1.00 92.94 185 LEU A CA 1
ATOM 1512 C C . LEU A 1 185 ? 6.113 -3.329 -13.542 1.00 92.94 185 LEU A C 1
ATOM 1514 O O . LEU A 1 185 ? 4.906 -3.562 -13.477 1.00 92.94 185 LEU A O 1
ATOM 1518 N N . GLY A 1 186 ? 6.625 -2.321 -14.239 1.00 91.69 186 GLY A N 1
ATOM 1519 C CA . GLY A 1 186 ? 5.856 -1.450 -15.123 1.00 91.69 186 GLY A CA 1
ATOM 1520 C C . GLY A 1 186 ? 6.428 -1.418 -16.538 1.00 91.69 186 GLY A C 1
ATOM 1521 O O . GLY A 1 186 ? 7.514 -1.934 -16.803 1.00 91.69 186 GLY A O 1
ATOM 1522 N N . ASN A 1 187 ? 5.700 -0.779 -17.442 1.00 90.44 187 ASN A N 1
ATOM 1523 C CA . ASN A 1 187 ? 6.146 -0.457 -18.794 1.00 90.44 187 ASN A CA 1
ATOM 1524 C C . ASN A 1 187 ? 7.244 0.624 -18.766 1.00 90.44 187 ASN A C 1
ATOM 1526 O O . ASN A 1 187 ? 7.529 1.208 -17.718 1.00 90.44 187 ASN A O 1
ATOM 1530 N N . GLU A 1 188 ? 7.858 0.911 -19.916 1.00 88.31 188 GLU A N 1
ATOM 1531 C CA . GLU A 1 188 ? 8.911 1.936 -20.058 1.00 88.31 188 GLU A CA 1
ATOM 1532 C C . GLU A 1 188 ? 8.455 3.335 -19.595 1.00 88.31 188 GLU A C 1
ATOM 1534 O O . GLU A 1 188 ? 9.233 4.070 -18.989 1.00 88.31 188 GLU A O 1
ATOM 1539 N N . ASP A 1 189 ? 7.177 3.674 -19.792 1.00 86.88 189 ASP A N 1
ATOM 1540 C CA . ASP A 1 189 ? 6.563 4.946 -19.378 1.00 86.88 189 ASP A CA 1
ATOM 1541 C C . ASP A 1 189 ? 6.197 5.009 -17.878 1.00 86.88 189 ASP A C 1
ATOM 1543 O O . ASP A 1 189 ? 5.684 6.017 -17.389 1.00 86.88 189 ASP A O 1
ATOM 1547 N N . GLY A 1 190 ? 6.433 3.925 -17.133 1.00 84.88 190 GLY A N 1
ATOM 1548 C CA . GLY A 1 190 ? 6.070 3.794 -15.723 1.00 84.88 190 GLY A CA 1
ATOM 1549 C C . GLY A 1 190 ? 4.599 3.471 -15.458 1.00 84.88 190 GLY A C 1
ATOM 1550 O O . GLY A 1 190 ? 4.191 3.400 -14.291 1.00 84.88 190 GLY A O 1
ATOM 1551 N N . SER A 1 191 ? 3.792 3.246 -16.498 1.00 88.62 191 SER A N 1
ATOM 1552 C CA . SER A 1 191 ? 2.467 2.648 -16.337 1.00 88.62 191 SER A CA 1
ATOM 1553 C C . SER A 1 191 ? 2.600 1.194 -15.875 1.00 88.62 191 SER A C 1
ATOM 1555 O O . SER A 1 191 ? 3.554 0.497 -16.216 1.00 88.62 191 SER A O 1
ATOM 1557 N N . TYR A 1 192 ? 1.670 0.719 -15.049 1.00 89.50 192 TYR A N 1
ATOM 1558 C CA . TYR A 1 192 ? 1.659 -0.675 -14.614 1.00 89.50 192 TYR A CA 1
ATOM 1559 C C . TYR A 1 192 ? 0.238 -1.155 -14.357 1.00 89.50 192 TYR A C 1
ATOM 1561 O O . TYR A 1 192 ? -0.648 -0.380 -13.991 1.00 89.50 192 TYR A O 1
ATOM 1569 N N . GLU A 1 193 ? 0.059 -2.463 -14.480 1.00 85.19 193 GLU A N 1
ATOM 1570 C CA . GLU A 1 193 ? -1.141 -3.170 -14.061 1.00 85.19 193 GLU A CA 1
ATOM 1571 C C . GLU A 1 193 ? -0.745 -4.204 -13.010 1.00 85.19 193 GLU A C 1
ATOM 1573 O O . GLU A 1 193 ? 0.258 -4.910 -13.143 1.00 85.19 193 GLU A O 1
ATOM 1578 N N . LYS A 1 194 ? -1.512 -4.269 -11.921 1.00 82.81 194 LYS A N 1
ATOM 1579 C CA . LYS A 1 194 ? -1.232 -5.213 -10.842 1.00 82.81 194 LYS A CA 1
ATOM 1580 C C . LYS A 1 194 ? -1.403 -6.640 -11.362 1.00 82.81 194 LYS A C 1
ATOM 1582 O O . LYS A 1 194 ? -2.391 -6.934 -12.024 1.00 82.81 194 LYS A O 1
ATOM 1587 N N . ASP A 1 195 ? -0.437 -7.501 -11.053 1.00 77.81 195 ASP A N 1
ATOM 1588 C CA . ASP A 1 195 ? -0.413 -8.919 -11.443 1.00 77.81 195 ASP A CA 1
ATOM 1589 C C . ASP A 1 195 ? -0.372 -9.176 -12.959 1.00 77.81 195 ASP A C 1
ATOM 1591 O O . ASP A 1 195 ? -0.456 -10.326 -13.393 1.00 77.81 195 ASP A O 1
ATOM 1595 N N . LYS A 1 196 ? -0.178 -8.129 -13.772 1.00 74.69 196 LYS A N 1
ATOM 1596 C CA . LYS A 1 196 ? 0.058 -8.297 -15.199 1.00 74.69 196 LYS A CA 1
ATOM 1597 C C . LYS A 1 196 ? 1.458 -8.840 -15.410 1.00 74.69 196 LYS A C 1
ATOM 1599 O O . LYS A 1 196 ? 2.441 -8.366 -14.837 1.00 74.69 196 LYS A O 1
ATOM 1604 N N . ILE A 1 197 ? 1.527 -9.857 -16.247 1.00 77.06 197 ILE A N 1
ATOM 1605 C CA . ILE A 1 197 ? 2.789 -10.354 -16.750 1.00 77.06 197 ILE A CA 1
ATOM 1606 C C . ILE A 1 197 ? 3.313 -9.316 -17.741 1.00 77.06 197 ILE A C 1
ATOM 1608 O O . ILE A 1 197 ? 2.582 -8.915 -18.643 1.00 77.06 197 ILE A O 1
ATOM 1612 N N . ILE A 1 198 ? 4.555 -8.860 -17.563 1.00 74.81 198 ILE A N 1
ATOM 1613 C CA . ILE A 1 198 ? 5.188 -8.034 -18.590 1.00 74.81 198 ILE A CA 1
ATOM 1614 C C . ILE A 1 198 ? 5.428 -8.921 -19.800 1.00 74.81 198 ILE A C 1
ATOM 1616 O O . ILE A 1 198 ? 6.294 -9.799 -19.779 1.00 74.81 198 ILE A O 1
ATOM 1620 N N . GLU A 1 199 ? 4.623 -8.670 -20.822 1.00 78.81 199 GLU A N 1
ATOM 1621 C CA . GLU A 1 199 ? 4.868 -9.080 -22.189 1.00 78.81 199 GLU A CA 1
ATOM 1622 C C . GLU A 1 199 ? 5.727 -7.997 -22.823 1.00 78.81 199 GLU A C 1
ATOM 1624 O O . GLU A 1 199 ? 5.368 -6.819 -22.815 1.00 78.81 199 GLU A O 1
ATOM 1629 N N . TYR A 1 200 ? 6.886 -8.388 -23.330 1.00 73.81 200 TYR A N 1
ATOM 1630 C CA . TYR A 1 200 ? 7.726 -7.481 -24.088 1.00 73.81 200 TYR A CA 1
ATOM 1631 C C . TYR A 1 200 ? 7.900 -7.995 -25.501 1.00 73.81 200 TYR A C 1
ATOM 1633 O O . TYR A 1 200 ? 8.185 -9.175 -25.712 1.00 73.81 200 TYR A O 1
ATOM 1641 N N . THR A 1 201 ? 7.763 -7.063 -26.435 1.00 71.25 201 THR A N 1
ATOM 1642 C CA . THR A 1 201 ? 7.992 -7.262 -27.856 1.00 71.25 201 THR A CA 1
ATOM 1643 C C . THR A 1 201 ? 9.467 -7.069 -28.164 1.00 71.25 201 THR A C 1
ATOM 1645 O O . THR A 1 201 ? 10.036 -5.999 -27.941 1.00 71.25 201 THR A O 1
ATOM 1648 N N . ILE A 1 202 ? 10.091 -8.095 -28.729 1.00 75.06 202 ILE A N 1
ATOM 1649 C CA . ILE A 1 202 ? 11.406 -7.948 -29.345 1.00 75.06 202 ILE A CA 1
ATOM 1650 C C . ILE A 1 202 ? 11.212 -7.423 -30.763 1.00 75.06 202 ILE A C 1
ATOM 1652 O O . ILE A 1 202 ? 10.615 -8.099 -31.599 1.00 75.06 202 ILE A O 1
ATOM 1656 N N . ASN A 1 203 ? 11.752 -6.241 -31.054 1.00 72.62 203 ASN A N 1
ATOM 1657 C CA . ASN A 1 203 ? 11.717 -5.707 -32.409 1.00 72.62 203 ASN A CA 1
ATOM 1658 C C . ASN A 1 203 ? 12.698 -6.485 -33.305 1.00 72.62 203 ASN A C 1
ATOM 1660 O O . ASN A 1 203 ? 13.906 -6.263 -33.266 1.00 72.62 203 ASN A O 1
ATOM 1664 N N . THR A 1 204 ? 12.183 -7.397 -34.126 1.00 70.75 204 THR A N 1
ATOM 1665 C CA . THR A 1 204 ? 12.977 -8.208 -35.065 1.00 70.75 204 THR A CA 1
ATOM 1666 C C . THR A 1 204 ? 13.238 -7.508 -36.402 1.00 70.75 204 THR A C 1
ATOM 1668 O O . THR A 1 204 ? 13.914 -8.063 -37.265 1.00 70.75 204 THR A O 1
ATOM 1671 N N . GLN A 1 205 ? 12.751 -6.280 -36.589 1.00 74.69 205 GLN A N 1
ATOM 1672 C CA . GLN A 1 205 ? 12.672 -5.640 -37.906 1.00 74.69 205 GLN A CA 1
ATOM 1673 C C . GLN A 1 205 ? 13.951 -4.943 -38.356 1.00 74.69 205 GLN A C 1
ATOM 1675 O O . GLN A 1 205 ? 14.017 -4.403 -39.461 1.00 74.69 205 GLN A O 1
ATOM 1680 N N . TYR A 1 206 ? 14.992 -4.931 -37.527 1.00 81.25 206 TYR A N 1
ATOM 1681 C CA . TYR A 1 206 ? 16.256 -4.356 -37.950 1.00 81.25 206 TYR A CA 1
ATOM 1682 C C . TYR A 1 206 ? 16.971 -5.299 -38.915 1.00 81.25 206 TYR A C 1
ATOM 1684 O O . TYR A 1 206 ? 17.699 -6.205 -38.512 1.00 81.25 206 TYR A O 1
ATOM 1692 N N . GLU A 1 207 ? 16.815 -5.029 -40.208 1.00 86.12 207 GLU A N 1
ATOM 1693 C CA . GLU A 1 207 ? 17.603 -5.685 -41.243 1.00 86.12 207 GLU A CA 1
ATOM 1694 C C . GLU A 1 207 ? 19.087 -5.331 -41.056 1.00 86.12 207 GLU A C 1
ATOM 1696 O O . GLU A 1 207 ? 19.482 -4.151 -41.058 1.00 86.12 207 GLU A O 1
ATOM 1701 N N . ILE A 1 208 ? 19.906 -6.364 -40.857 1.00 89.56 208 ILE A N 1
ATOM 1702 C CA . ILE A 1 208 ? 21.362 -6.245 -40.829 1.00 89.56 208 ILE A CA 1
ATOM 1703 C C . ILE A 1 208 ? 21.821 -5.884 -42.240 1.00 89.56 208 ILE A C 1
ATOM 1705 O O . ILE A 1 208 ? 21.514 -6.578 -43.205 1.00 89.56 208 ILE A O 1
ATOM 1709 N N . LEU A 1 209 ? 22.548 -4.776 -42.360 1.00 92.94 209 LEU A N 1
ATOM 1710 C CA . LEU A 1 209 ? 23.014 -4.281 -43.648 1.00 92.94 209 LEU A CA 1
ATOM 1711 C C . LEU A 1 209 ? 24.126 -5.188 -44.181 1.00 92.94 209 LEU A C 1
ATOM 1713 O O . LEU A 1 209 ? 25.071 -5.497 -43.451 1.00 92.94 209 LEU A O 1
ATOM 1717 N N . ASP A 1 210 ? 24.065 -5.543 -45.464 1.00 96.00 210 ASP A N 1
ATOM 1718 C CA . ASP A 1 210 ? 25.215 -6.113 -46.167 1.00 96.00 210 ASP A CA 1
ATOM 1719 C C . ASP A 1 210 ? 26.316 -5.048 -46.262 1.00 96.00 210 ASP A C 1
ATOM 1721 O O . ASP A 1 210 ? 26.242 -4.121 -47.077 1.00 96.00 210 ASP A O 1
ATOM 1725 N N . VAL A 1 211 ? 27.322 -5.168 -45.389 1.00 96.19 211 VAL A N 1
ATOM 1726 C CA . VAL A 1 211 ? 28.425 -4.207 -45.267 1.00 96.19 211 VAL A CA 1
ATOM 1727 C C . VAL A 1 211 ? 29.096 -4.000 -46.621 1.00 96.19 211 VAL A C 1
ATOM 1729 O O . VAL A 1 211 ? 29.276 -2.859 -47.045 1.00 96.19 211 VAL A O 1
ATOM 1732 N N . GLU A 1 212 ? 29.411 -5.080 -47.338 1.00 97.56 212 GLU A N 1
ATOM 1733 C CA . GLU A 1 212 ? 30.111 -4.987 -48.620 1.00 97.56 212 GLU A CA 1
ATOM 1734 C C . GLU A 1 212 ? 29.218 -4.398 -49.709 1.00 97.56 212 GLU A C 1
ATOM 1736 O O . GLU A 1 212 ? 29.666 -3.534 -50.464 1.00 97.56 212 GLU A O 1
ATOM 1741 N N . GLY A 1 213 ? 27.948 -4.804 -49.772 1.00 96.69 213 GLY A N 1
ATOM 1742 C CA . GLY A 1 213 ? 26.982 -4.269 -50.731 1.00 96.69 213 GLY A CA 1
ATOM 1743 C C . GLY A 1 213 ? 26.760 -2.762 -50.574 1.00 96.69 213 GLY A C 1
ATOM 1744 O O . GLY A 1 213 ? 26.820 -2.013 -51.557 1.00 96.69 213 GLY A O 1
ATOM 1745 N N . VAL A 1 214 ? 26.565 -2.292 -49.338 1.00 96.75 214 VAL A N 1
ATOM 1746 C CA . VAL A 1 214 ? 26.353 -0.868 -49.026 1.00 96.75 214 VAL A CA 1
ATOM 1747 C C . VAL A 1 214 ? 27.617 -0.049 -49.293 1.00 96.75 214 VAL A C 1
ATOM 1749 O O . VAL A 1 214 ? 27.551 0.996 -49.947 1.00 96.75 214 VAL A O 1
ATOM 1752 N N . VAL A 1 215 ? 28.782 -0.538 -48.857 1.00 97.06 215 VAL A N 1
ATOM 1753 C CA . VAL A 1 215 ? 30.076 0.126 -49.079 1.00 97.06 215 VAL A CA 1
ATOM 1754 C C . VAL A 1 215 ? 30.422 0.193 -50.569 1.00 97.06 215 VAL A C 1
ATOM 1756 O O . VAL A 1 215 ? 30.894 1.228 -51.047 1.00 97.06 215 VAL A O 1
ATOM 1759 N N . LYS A 1 216 ? 30.163 -0.878 -51.327 1.00 97.31 216 LYS A N 1
ATOM 1760 C CA . LYS A 1 216 ? 30.369 -0.921 -52.779 1.00 97.31 216 LYS A CA 1
ATOM 1761 C C . LYS A 1 216 ? 29.506 0.115 -53.497 1.00 97.31 216 LYS A C 1
ATOM 1763 O O . LYS A 1 216 ? 30.030 0.861 -54.319 1.00 97.31 216 LYS A O 1
ATOM 1768 N N . LYS A 1 217 ? 28.219 0.216 -53.154 1.00 97.38 217 LYS A N 1
ATOM 1769 C CA . LYS A 1 217 ? 27.293 1.190 -53.754 1.00 97.38 217 LYS A CA 1
ATOM 1770 C C . LYS A 1 217 ? 27.718 2.640 -53.492 1.00 97.38 217 LYS A C 1
ATOM 1772 O O . LYS A 1 217 ? 27.681 3.468 -54.404 1.00 97.38 217 LYS A O 1
ATOM 1777 N N . GLU A 1 218 ? 28.140 2.958 -52.267 1.00 97.19 218 GLU A N 1
ATOM 1778 C CA . GLU A 1 218 ? 28.641 4.300 -51.931 1.00 97.19 218 GLU A CA 1
ATOM 1779 C C . GLU A 1 218 ? 29.943 4.607 -52.689 1.00 97.19 218 GLU A C 1
ATOM 1781 O O . GLU A 1 218 ? 30.088 5.690 -53.261 1.00 97.19 218 GLU A O 1
ATOM 1786 N N . ARG A 1 219 ? 30.861 3.633 -52.785 1.00 97.31 219 ARG A N 1
ATOM 1787 C CA . ARG A 1 219 ? 32.092 3.751 -53.582 1.00 97.31 219 ARG A CA 1
ATOM 1788 C C . ARG A 1 219 ? 31.794 4.030 -55.054 1.00 97.31 219 ARG A C 1
ATOM 1790 O O . ARG A 1 219 ? 32.314 5.003 -55.591 1.00 97.31 219 ARG A O 1
ATOM 1797 N N . GLU A 1 220 ? 30.937 3.229 -55.687 1.00 96.88 220 GLU A N 1
ATOM 1798 C CA . GLU A 1 220 ? 30.539 3.402 -57.092 1.00 96.88 220 GLU A CA 1
ATOM 1799 C C . GLU A 1 220 ? 29.906 4.780 -57.331 1.00 96.88 220 GLU A C 1
ATOM 1801 O O . GLU A 1 220 ? 30.186 5.437 -58.336 1.00 96.88 220 GLU A O 1
ATOM 1806 N N . THR A 1 221 ? 29.105 5.261 -56.375 1.00 96.50 221 THR A N 1
ATOM 1807 C CA . THR A 1 221 ? 28.490 6.594 -56.426 1.00 96.50 221 THR A CA 1
ATOM 1808 C C . THR A 1 221 ? 29.550 7.701 -56.423 1.00 96.50 221 THR A C 1
ATOM 1810 O O . THR A 1 221 ? 29.501 8.611 -57.256 1.00 96.50 221 THR A O 1
ATOM 1813 N N . LEU A 1 222 ? 30.543 7.620 -55.532 1.00 95.62 222 LEU A N 1
ATOM 1814 C CA . LEU A 1 222 ? 31.625 8.606 -55.440 1.00 95.62 222 LEU A CA 1
ATOM 1815 C C . LEU A 1 222 ? 32.589 8.540 -56.635 1.00 95.62 222 LEU A C 1
ATOM 1817 O O . LEU A 1 222 ? 32.994 9.579 -57.155 1.00 95.62 222 LEU A O 1
ATOM 1821 N N . GLU A 1 223 ? 32.930 7.347 -57.120 1.00 95.12 223 GLU A N 1
ATOM 1822 C CA . GLU A 1 223 ? 33.793 7.157 -58.296 1.00 95.12 223 GLU A CA 1
ATOM 1823 C C . GLU A 1 223 ? 33.115 7.628 -59.592 1.00 95.12 223 GLU A C 1
ATOM 1825 O O . GLU A 1 223 ? 33.745 8.274 -60.442 1.00 95.12 223 GLU A O 1
ATOM 1830 N N . SER A 1 224 ? 31.807 7.383 -59.724 1.00 95.94 224 SER A N 1
ATOM 1831 C CA . SER A 1 224 ? 30.985 7.950 -60.795 1.00 95.94 224 SER A CA 1
ATOM 1832 C C . SER A 1 224 ? 31.012 9.480 -60.742 1.00 95.94 224 SER A C 1
ATOM 1834 O O . SER A 1 224 ? 31.283 10.136 -61.753 1.00 95.94 224 SER A O 1
ATOM 1836 N N . TYR A 1 225 ? 30.853 10.066 -59.549 1.00 94.25 225 TYR A N 1
ATOM 1837 C CA . TYR A 1 225 ? 30.938 11.513 -59.358 1.00 94.25 225 TYR A CA 1
ATOM 1838 C C . TYR A 1 225 ? 32.310 12.085 -59.758 1.00 94.25 225 TYR A C 1
ATOM 1840 O O . TYR A 1 225 ? 32.372 13.056 -60.514 1.00 94.25 225 TYR A O 1
ATOM 1848 N N . VAL A 1 226 ? 33.418 11.446 -59.363 1.00 94.00 226 VAL A N 1
ATOM 1849 C CA . VAL A 1 226 ? 34.775 11.823 -59.813 1.00 94.00 226 VAL A CA 1
ATOM 1850 C C . VAL A 1 226 ? 34.893 11.767 -61.333 1.00 94.00 226 VAL A C 1
ATOM 1852 O O . VAL A 1 226 ? 35.450 12.676 -61.950 1.00 94.00 226 VAL A O 1
ATOM 1855 N N . THR A 1 227 ? 34.354 10.720 -61.956 1.00 93.44 227 THR A N 1
ATOM 1856 C CA . THR A 1 227 ? 34.370 10.565 -63.415 1.00 93.44 227 THR A CA 1
ATOM 1857 C C . THR A 1 227 ? 33.614 11.705 -64.100 1.00 93.44 227 THR A C 1
ATOM 1859 O O . THR A 1 227 ? 34.080 12.243 -65.109 1.00 93.44 227 THR A O 1
ATOM 1862 N N . HIS A 1 228 ? 32.478 12.127 -63.539 1.00 91.81 228 HIS A N 1
ATOM 1863 C CA . HIS A 1 228 ? 31.738 13.298 -64.007 1.00 91.81 228 HIS A CA 1
ATOM 1864 C C . HIS A 1 228 ? 32.533 14.602 -63.844 1.00 91.81 228 HIS A C 1
ATOM 1866 O O . HIS A 1 228 ? 32.565 15.405 -64.780 1.00 91.81 228 HIS A O 1
ATOM 1872 N N . LEU A 1 229 ? 33.224 14.793 -62.716 1.00 89.12 229 LEU A N 1
ATOM 1873 C CA . LEU A 1 229 ? 34.077 15.962 -62.478 1.00 89.12 229 LEU A CA 1
ATOM 1874 C C . LEU A 1 229 ? 35.258 16.030 -63.457 1.00 89.12 229 LEU A C 1
ATOM 1876 O O . LEU A 1 229 ? 35.481 17.075 -64.064 1.00 89.12 229 LEU A O 1
ATOM 1880 N N . LYS A 1 230 ? 35.960 14.912 -63.695 1.00 89.50 230 LYS A N 1
ATOM 1881 C CA . LYS A 1 230 ? 37.072 14.839 -64.664 1.00 89.50 230 LYS A CA 1
ATOM 1882 C C . LYS A 1 230 ? 36.618 15.159 -66.091 1.00 89.50 230 LYS A C 1
ATOM 1884 O O . LYS A 1 230 ? 37.291 15.897 -66.804 1.00 89.50 230 LYS A O 1
ATOM 1889 N N . LYS A 1 231 ? 35.447 14.655 -66.506 1.00 88.00 231 LYS A N 1
ATOM 1890 C CA . LYS A 1 231 ? 34.859 14.970 -67.823 1.00 88.00 231 LYS A CA 1
ATOM 1891 C C . LYS A 1 231 ? 34.526 16.456 -67.983 1.00 88.00 231 LYS A C 1
ATOM 1893 O O . LYS A 1 231 ? 34.588 16.955 -69.103 1.00 88.00 231 LYS A O 1
ATOM 1898 N N . ARG A 1 232 ? 34.152 17.142 -66.897 1.00 82.81 232 ARG A N 1
ATOM 1899 C CA . ARG A 1 232 ? 33.916 18.595 -66.894 1.00 82.81 232 ARG A CA 1
ATOM 1900 C C . ARG A 1 232 ? 35.223 19.386 -66.926 1.00 82.81 232 ARG A C 1
ATOM 1902 O O . ARG A 1 232 ? 35.324 20.296 -67.730 1.00 82.81 232 ARG A O 1
ATOM 1909 N N . ALA A 1 233 ? 36.217 18.998 -66.130 1.00 80.38 233 ALA A N 1
ATOM 1910 C CA . ALA A 1 233 ? 37.521 19.665 -66.079 1.00 80.38 233 ALA A CA 1
ATOM 1911 C C . ALA A 1 233 ? 38.336 19.539 -67.387 1.00 80.38 233 ALA A C 1
ATOM 1913 O O . ALA A 1 233 ? 39.186 20.371 -67.674 1.00 80.38 233 ALA A O 1
ATOM 1914 N N . GLY A 1 234 ? 38.085 18.502 -68.197 1.00 71.69 234 GLY A N 1
ATOM 1915 C CA . GLY A 1 234 ? 38.788 18.268 -69.465 1.00 71.69 234 GLY A CA 1
ATOM 1916 C C . GLY A 1 234 ? 38.172 18.911 -70.717 1.00 71.69 234 GLY A C 1
ATOM 1917 O O . GLY A 1 234 ? 38.704 18.701 -71.805 1.00 71.69 234 GLY A O 1
ATOM 1918 N N . ARG A 1 235 ? 37.048 19.641 -70.621 1.00 66.50 235 ARG A N 1
ATOM 1919 C CA . ARG A 1 235 ? 36.339 20.229 -71.784 1.00 66.50 235 ARG A CA 1
ATOM 1920 C C . ARG A 1 235 ? 36.695 21.700 -72.078 1.00 66.50 235 ARG A C 1
ATOM 1922 O O . ARG A 1 235 ? 36.030 22.312 -72.916 1.00 66.50 235 ARG A O 1
ATOM 1929 N N . GLY A 1 236 ? 37.783 22.207 -71.497 1.00 55.75 236 GLY A N 1
ATOM 1930 C CA . GLY A 1 236 ? 38.253 23.600 -71.568 1.00 55.75 236 GLY A CA 1
ATOM 1931 C C . GLY A 1 236 ? 38.833 24.070 -72.890 1.00 55.75 236 GLY A C 1
ATOM 1932 O O . GLY A 1 236 ? 39.926 24.622 -72.925 1.00 55.75 236 GLY A O 1
ATOM 1933 N N . ASN A 1 237 ? 38.100 23.877 -73.986 1.00 51.28 237 ASN A N 1
ATOM 1934 C CA . ASN A 1 237 ? 38.418 24.468 -75.286 1.00 51.28 237 ASN A CA 1
ATOM 1935 C C . ASN A 1 237 ? 37.180 25.061 -75.986 1.00 51.28 237 ASN A C 1
ATOM 1937 O O . ASN A 1 237 ? 37.107 25.100 -77.214 1.00 51.28 237 ASN A O 1
ATOM 1941 N N . SER A 1 238 ? 36.190 25.539 -75.222 1.00 52.50 238 SER A N 1
ATOM 1942 C CA . SER A 1 238 ? 35.124 26.374 -75.787 1.00 52.50 238 SER A CA 1
ATOM 1943 C C . SER A 1 238 ? 35.589 27.829 -75.825 1.00 52.50 238 SER A C 1
ATOM 1945 O O . SER A 1 238 ? 35.732 28.484 -74.799 1.00 52.50 238 SER A O 1
ATOM 1947 N N . PHE A 1 239 ? 35.828 28.326 -77.036 1.00 50.59 239 PHE A N 1
ATOM 1948 C CA . PHE A 1 239 ? 36.397 29.636 -77.380 1.00 50.59 239 PHE A CA 1
ATOM 1949 C C . PHE A 1 239 ? 35.559 30.857 -76.926 1.00 50.59 239 PHE A C 1
ATOM 1951 O O . PHE A 1 239 ? 35.945 31.996 -77.166 1.00 50.59 239 PHE A O 1
ATOM 1958 N N . TYR A 1 240 ? 34.421 30.648 -76.258 1.00 49.22 240 TYR A N 1
ATOM 1959 C CA . TYR A 1 240 ? 33.567 31.711 -75.734 1.00 49.22 240 TYR A CA 1
ATOM 1960 C C . TYR A 1 240 ? 33.029 31.344 -74.348 1.00 49.22 240 TYR A C 1
ATOM 1962 O O . TYR A 1 240 ? 32.144 30.501 -74.225 1.00 49.22 240 TYR A O 1
ATOM 1970 N N . GLY A 1 241 ? 33.512 32.048 -73.325 1.00 52.59 241 GLY A N 1
ATOM 1971 C CA . GLY A 1 241 ? 32.837 32.163 -72.034 1.00 52.59 241 GLY A CA 1
ATOM 1972 C C . GLY A 1 241 ? 33.509 31.411 -70.892 1.00 52.59 241 GLY A C 1
ATOM 1973 O O . GLY A 1 241 ? 33.582 30.190 -70.889 1.00 52.59 241 GLY A O 1
ATOM 1974 N N . ASP A 1 242 ? 33.937 32.194 -69.908 1.00 51.75 242 ASP A N 1
ATOM 1975 C CA . ASP A 1 242 ? 34.421 31.853 -68.567 1.00 51.75 242 ASP A CA 1
ATOM 1976 C C . ASP A 1 242 ? 33.408 30.984 -67.787 1.00 51.75 242 ASP A C 1
ATOM 1978 O O . ASP A 1 242 ? 32.704 31.453 -66.894 1.00 51.75 242 ASP A O 1
ATOM 1982 N N . SER A 1 243 ? 33.250 29.718 -68.176 1.00 51.44 243 SER A N 1
ATOM 1983 C CA . SER A 1 243 ? 32.463 28.733 -67.434 1.00 51.44 243 SER A CA 1
ATOM 1984 C C . SER A 1 243 ? 33.375 28.011 -66.450 1.00 51.44 243 SER A C 1
ATOM 1986 O O . SER A 1 243 ? 34.326 27.364 -66.873 1.00 51.44 243 SER A O 1
ATOM 1988 N N . GLY A 1 244 ? 33.093 28.127 -65.150 1.00 55.03 244 GLY A N 1
ATOM 1989 C CA . GLY A 1 244 ? 33.923 27.608 -64.059 1.00 55.03 244 GLY A CA 1
ATOM 1990 C C . GLY A 1 244 ? 34.248 26.112 -64.158 1.00 55.03 244 GLY A C 1
ATOM 1991 O O . GLY A 1 244 ? 33.503 25.265 -63.669 1.00 55.03 244 GLY A O 1
ATOM 1992 N N . GLU A 1 245 ? 35.406 25.784 -64.726 1.00 63.38 245 GLU A N 1
ATOM 1993 C CA . GLU A 1 245 ? 35.950 24.425 -64.767 1.00 63.38 245 GLU A CA 1
ATOM 1994 C C . GLU A 1 245 ? 36.714 24.070 -63.491 1.00 63.38 245 GLU A C 1
ATOM 1996 O O . GLU A 1 245 ? 37.709 24.710 -63.156 1.00 63.38 245 GLU A O 1
ATOM 2001 N N . TYR A 1 246 ? 36.292 23.022 -62.780 1.00 70.31 246 TYR A N 1
ATOM 2002 C CA . TYR A 1 246 ? 37.038 22.509 -61.627 1.00 70.31 246 TYR A CA 1
ATOM 2003 C C . TYR A 1 246 ? 38.523 22.324 -61.956 1.00 70.31 246 TYR A C 1
ATOM 2005 O O . TYR A 1 246 ? 38.870 21.746 -62.985 1.00 70.31 246 TYR A O 1
ATOM 2013 N N . SER A 1 247 ? 39.410 22.753 -61.055 1.00 78.19 247 SER A N 1
ATOM 2014 C CA . SER A 1 247 ? 40.835 22.479 -61.227 1.00 78.19 247 SER A CA 1
ATOM 2015 C C . SER A 1 247 ? 41.083 20.968 -61.159 1.00 78.19 247 SER A C 1
ATOM 2017 O O . SER A 1 247 ? 40.593 20.297 -60.246 1.00 78.19 247 SER A O 1
ATOM 2019 N N . ASN A 1 248 ? 41.874 20.429 -62.095 1.00 82.56 248 ASN A N 1
ATOM 2020 C CA . ASN A 1 248 ? 42.263 19.009 -62.083 1.00 82.56 248 ASN A CA 1
ATOM 2021 C C . ASN A 1 248 ? 42.863 18.603 -60.726 1.00 82.56 248 ASN A C 1
ATOM 2023 O O . ASN A 1 248 ? 42.505 17.563 -60.181 1.00 82.56 248 ASN A O 1
ATOM 2027 N N . VAL A 1 249 ? 43.650 19.501 -60.121 1.00 84.38 249 VAL A N 1
ATOM 2028 C CA . VAL A 1 249 ? 44.223 19.341 -58.775 1.00 84.38 249 VAL A CA 1
ATOM 2029 C C . VAL A 1 249 ? 43.137 19.148 -57.708 1.00 84.38 249 VAL A C 1
ATOM 2031 O O . VAL A 1 249 ? 43.263 18.290 -56.843 1.00 84.38 249 VAL A O 1
ATOM 2034 N N . GLY A 1 250 ? 42.040 19.911 -57.757 1.00 86.00 250 GLY A N 1
ATOM 2035 C CA . GLY A 1 250 ? 40.941 19.771 -56.799 1.00 86.00 250 GLY A CA 1
ATOM 2036 C C . GLY A 1 250 ? 40.195 18.442 -56.935 1.00 86.00 250 GLY A C 1
ATOM 2037 O O . GLY A 1 250 ? 39.788 17.860 -55.930 1.00 86.00 250 GLY A O 1
ATOM 2038 N N . VAL A 1 251 ? 40.040 17.946 -58.166 1.00 90.44 251 VAL A N 1
ATOM 2039 C CA . VAL A 1 251 ? 39.400 16.651 -58.443 1.00 90.44 251 VAL A CA 1
ATOM 2040 C C . VAL A 1 251 ? 40.294 15.486 -58.009 1.00 90.44 251 VAL A C 1
ATOM 2042 O O . VAL A 1 251 ? 39.789 14.518 -57.442 1.00 90.44 251 VAL A O 1
ATOM 2045 N N . GLU A 1 252 ? 41.607 15.583 -58.222 1.00 91.75 252 GLU A N 1
ATOM 2046 C CA . GLU A 1 252 ? 42.591 14.591 -57.765 1.00 91.75 252 GLU A CA 1
ATOM 2047 C C . GLU A 1 252 ? 42.652 14.522 -56.237 1.00 91.75 252 GLU A C 1
ATOM 2049 O O . GLU A 1 252 ? 42.454 13.448 -55.674 1.00 91.75 252 GLU A O 1
ATOM 2054 N N . LEU A 1 253 ? 42.772 15.669 -55.558 1.00 91.00 253 LEU A N 1
ATOM 2055 C CA . LEU A 1 253 ? 42.750 15.739 -54.091 1.00 91.00 253 LEU A CA 1
ATOM 2056 C C . LEU A 1 253 ? 41.442 15.209 -53.486 1.00 91.00 253 LEU A C 1
ATOM 2058 O O . LEU A 1 253 ? 41.433 14.681 -52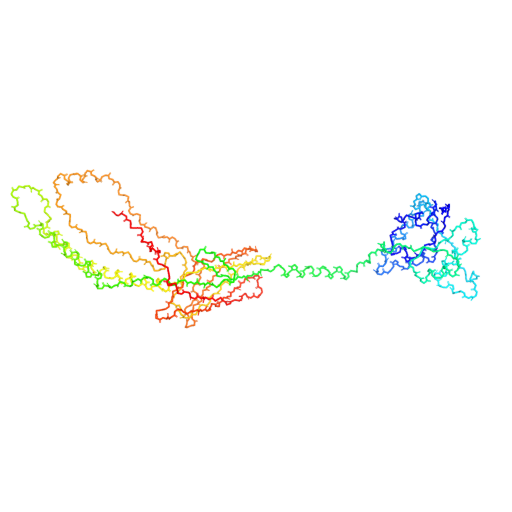.374 1.00 91.00 253 LEU A O 1
ATOM 2062 N N . TYR A 1 254 ? 40.315 15.384 -54.181 1.00 92.12 254 TYR A N 1
ATOM 2063 C CA . TYR A 1 254 ? 39.045 14.788 -53.774 1.00 92.12 254 TYR A CA 1
ATOM 2064 C C . TYR A 1 254 ? 39.073 13.264 -53.941 1.00 92.12 254 TYR A C 1
ATOM 2066 O O . TYR A 1 254 ? 38.719 12.548 -53.005 1.00 92.12 254 TYR A O 1
ATOM 2074 N N . ALA A 1 255 ? 39.545 12.768 -55.090 1.00 94.56 255 ALA A N 1
ATOM 2075 C CA . ALA A 1 255 ? 39.651 11.339 -55.375 1.00 94.56 255 ALA A CA 1
ATOM 2076 C C . ALA A 1 255 ? 40.590 10.606 -54.400 1.00 94.56 255 ALA A C 1
ATOM 2078 O O . ALA A 1 255 ? 40.259 9.513 -53.949 1.00 94.56 255 ALA A O 1
ATOM 2079 N N . GLU A 1 256 ? 41.703 11.226 -54.001 1.00 95.62 256 GLU A N 1
ATOM 2080 C CA . GLU A 1 256 ? 42.646 10.683 -53.009 1.00 95.62 256 GLU A CA 1
ATOM 2081 C C . GLU A 1 256 ? 42.028 10.499 -51.614 1.00 95.62 256 GLU A C 1
ATOM 2083 O O . GLU A 1 256 ? 42.448 9.625 -50.857 1.00 95.62 256 GLU A O 1
ATOM 2088 N N . LYS A 1 257 ? 41.004 11.288 -51.263 1.00 95.69 257 LYS A N 1
ATOM 2089 C CA . LYS A 1 257 ? 40.311 11.196 -49.965 1.00 95.69 257 LYS A CA 1
ATOM 2090 C C . LYS A 1 257 ? 39.215 10.134 -49.934 1.00 95.69 257 LYS A C 1
ATOM 2092 O O . LYS A 1 257 ? 38.786 9.748 -48.845 1.00 95.69 257 LYS A O 1
ATOM 2097 N N . ILE A 1 258 ? 38.752 9.663 -51.094 1.00 95.62 258 ILE A N 1
ATOM 2098 C CA . ILE A 1 258 ? 37.667 8.676 -51.183 1.00 95.62 258 ILE A CA 1
ATOM 2099 C C . ILE A 1 258 ? 38.029 7.367 -50.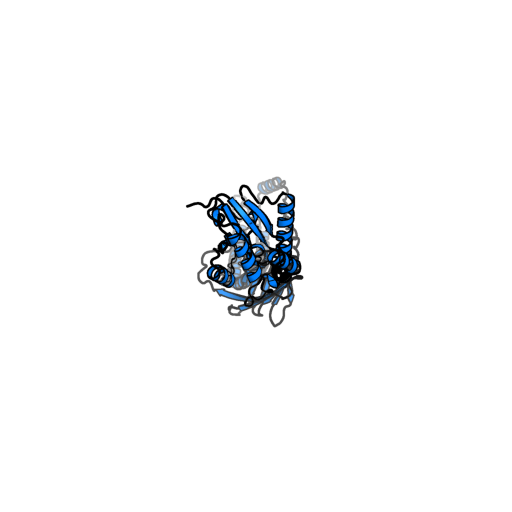465 1.00 95.62 258 ILE A C 1
ATOM 2101 O O . ILE A 1 258 ? 37.215 6.939 -49.652 1.00 95.62 258 ILE A O 1
ATOM 2105 N N . PRO A 1 259 ? 39.213 6.747 -50.657 1.00 97.25 259 PRO A N 1
ATOM 2106 C CA . PRO A 1 259 ? 39.552 5.498 -49.971 1.00 97.25 259 PRO A CA 1
ATOM 2107 C C . PRO A 1 259 ? 39.471 5.599 -48.443 1.00 97.25 259 PRO A C 1
ATOM 2109 O O . PRO A 1 259 ? 38.875 4.735 -47.805 1.00 97.25 259 PRO A O 1
ATOM 2112 N N . GLN A 1 260 ? 39.996 6.682 -47.857 1.00 96.31 260 GLN A N 1
ATOM 2113 C CA . GLN A 1 260 ? 39.945 6.895 -46.408 1.00 96.31 260 GLN A CA 1
ATOM 2114 C C . GLN A 1 260 ? 38.509 7.103 -45.908 1.00 96.31 260 GLN A C 1
ATOM 2116 O O . GLN A 1 260 ? 38.151 6.610 -44.840 1.00 96.31 260 GLN A O 1
ATOM 2121 N N . TYR A 1 261 ? 37.683 7.834 -46.663 1.00 96.38 261 TYR A N 1
ATOM 2122 C CA . TYR A 1 261 ? 36.265 7.984 -46.339 1.00 96.38 261 TYR A CA 1
ATOM 2123 C C . TYR A 1 261 ? 35.531 6.643 -46.391 1.00 96.38 261 TYR A C 1
ATOM 2125 O O . TYR A 1 261 ? 34.784 6.334 -45.469 1.00 96.38 261 TYR A O 1
ATOM 2133 N N . ILE A 1 262 ? 35.766 5.848 -47.436 1.00 97.75 262 ILE A N 1
ATOM 2134 C CA . ILE A 1 262 ? 35.124 4.546 -47.618 1.00 97.75 262 ILE A CA 1
ATOM 2135 C C . ILE A 1 262 ? 35.462 3.591 -46.470 1.00 97.75 262 ILE A C 1
ATOM 2137 O O . ILE A 1 262 ? 34.577 2.871 -46.016 1.00 97.75 262 ILE A O 1
ATOM 2141 N N . GLU A 1 263 ? 36.688 3.626 -45.949 1.00 96.81 263 GLU A N 1
ATOM 2142 C CA . GLU A 1 263 ? 37.056 2.816 -44.784 1.00 96.81 263 GLU A CA 1
ATOM 2143 C C . GLU A 1 263 ? 36.312 3.253 -43.515 1.00 96.81 263 GLU A C 1
ATOM 2145 O O . GLU A 1 263 ? 35.678 2.441 -42.847 1.00 96.81 263 GLU A O 1
ATOM 2150 N N . ARG A 1 264 ? 36.266 4.561 -43.231 1.00 95.88 264 ARG A N 1
ATOM 2151 C CA . ARG A 1 264 ? 35.464 5.085 -42.108 1.00 95.88 264 ARG A CA 1
ATOM 2152 C C . ARG A 1 264 ? 33.974 4.784 -42.274 1.00 95.88 264 ARG A C 1
ATOM 2154 O O . ARG A 1 264 ? 33.266 4.593 -41.290 1.00 95.88 264 ARG A O 1
ATOM 2161 N N . PHE A 1 265 ? 33.483 4.779 -43.513 1.00 96.31 265 PHE A N 1
ATOM 2162 C CA . PHE A 1 265 ? 32.098 4.449 -43.831 1.00 96.31 265 PHE A CA 1
ATOM 2163 C C . PHE A 1 265 ? 31.809 2.968 -43.583 1.00 96.31 265 PHE A C 1
ATOM 2165 O O . PHE A 1 265 ? 30.792 2.660 -42.975 1.00 96.31 265 PHE A O 1
ATOM 2172 N N . ARG A 1 266 ? 32.725 2.065 -43.951 1.00 97.50 266 ARG A N 1
ATOM 2173 C CA . ARG A 1 266 ? 32.663 0.638 -43.602 1.00 97.50 266 ARG A CA 1
ATOM 2174 C C . ARG A 1 266 ? 32.578 0.436 -42.088 1.00 97.50 266 ARG A C 1
ATOM 2176 O O . ARG A 1 266 ? 31.624 -0.183 -41.624 1.00 97.50 266 ARG A O 1
ATOM 2183 N N . GLU A 1 267 ? 33.503 1.020 -41.324 1.00 95.19 267 GLU A N 1
ATOM 2184 C CA . GLU A 1 267 ? 33.486 0.952 -39.853 1.00 95.19 267 GLU A CA 1
ATOM 2185 C C . GLU A 1 267 ? 32.166 1.476 -39.268 1.00 95.19 267 GLU A C 1
ATOM 2187 O O . GLU A 1 267 ? 31.640 0.939 -38.290 1.00 95.19 267 GLU A O 1
ATOM 2192 N N . TRP A 1 268 ? 31.616 2.539 -39.857 1.00 95.44 268 TRP A N 1
ATOM 2193 C CA . TRP A 1 268 ? 30.319 3.073 -39.465 1.00 95.44 268 TRP A CA 1
ATOM 2194 C C . TRP A 1 268 ? 29.181 2.081 -39.737 1.00 95.44 268 TRP A C 1
ATOM 2196 O O . TRP A 1 268 ? 28.402 1.825 -38.822 1.00 95.44 268 TRP A O 1
ATOM 2206 N N . VAL A 1 269 ? 29.106 1.469 -40.927 1.00 95.12 269 VAL A N 1
ATOM 2207 C CA . VAL A 1 269 ? 28.084 0.449 -41.242 1.00 95.12 269 VAL A CA 1
ATOM 2208 C C . VAL A 1 269 ? 28.183 -0.741 -40.281 1.00 95.12 269 VAL A C 1
ATOM 2210 O O . VAL A 1 269 ? 27.164 -1.228 -39.793 1.00 95.12 269 VAL A O 1
ATOM 2213 N N . GLU A 1 270 ? 29.394 -1.178 -39.930 1.00 94.62 270 GLU A N 1
ATOM 2214 C CA . GLU A 1 270 ? 29.596 -2.235 -38.931 1.00 94.62 270 GLU A CA 1
ATOM 2215 C C . GLU A 1 270 ? 29.093 -1.830 -37.540 1.00 94.62 270 GLU A C 1
ATOM 2217 O O . GLU A 1 270 ? 28.431 -2.620 -36.863 1.00 94.62 270 GLU A O 1
ATOM 2222 N N . LYS A 1 271 ? 29.361 -0.591 -37.106 1.00 92.19 271 LYS A N 1
ATOM 2223 C CA . LYS A 1 271 ? 28.816 -0.052 -35.850 1.00 92.19 271 LYS A CA 1
ATOM 2224 C C . LYS A 1 271 ? 27.287 0.030 -35.893 1.00 92.19 271 LYS A C 1
ATOM 2226 O O . LYS A 1 271 ? 26.652 -0.311 -34.898 1.00 92.19 271 LYS A O 1
ATOM 2231 N N . VAL A 1 272 ? 26.696 0.411 -37.030 1.00 91.88 272 VAL A N 1
ATOM 2232 C CA . VAL A 1 272 ? 25.235 0.411 -37.229 1.00 91.88 272 VAL A CA 1
ATOM 2233 C C . VAL A 1 272 ? 24.683 -1.007 -37.100 1.00 91.88 272 VAL A C 1
ATOM 2235 O O . VAL A 1 272 ? 23.697 -1.206 -36.398 1.00 91.88 272 VAL A O 1
ATOM 2238 N N . ASN A 1 273 ? 25.325 -2.005 -37.708 1.00 93.38 273 ASN A N 1
ATOM 2239 C CA . ASN A 1 273 ? 24.907 -3.403 -37.586 1.00 93.38 273 ASN A CA 1
ATOM 2240 C C . ASN A 1 273 ? 24.994 -3.912 -36.143 1.00 93.38 273 ASN A C 1
ATOM 2242 O O . ASN A 1 273 ? 24.064 -4.566 -35.679 1.00 93.38 273 ASN A O 1
ATOM 2246 N N . LYS A 1 274 ? 26.057 -3.565 -35.403 1.00 91.06 274 LYS A N 1
ATOM 2247 C CA . LYS A 1 274 ? 26.172 -3.885 -33.969 1.00 91.06 274 LYS A CA 1
ATOM 2248 C C . LYS A 1 274 ? 25.056 -3.233 -33.153 1.00 91.06 274 LYS A C 1
ATOM 2250 O O . LYS A 1 274 ? 24.426 -3.902 -32.342 1.00 91.06 274 LYS A O 1
ATOM 2255 N N . TYR A 1 275 ? 24.776 -1.954 -33.401 1.00 90.44 275 TYR A N 1
ATOM 2256 C CA . TYR A 1 275 ? 23.674 -1.238 -32.758 1.00 90.44 275 TYR A CA 1
ATOM 2257 C C . TYR A 1 275 ? 22.317 -1.896 -33.044 1.00 90.44 275 TYR A C 1
ATOM 2259 O O . TYR A 1 275 ? 21.554 -2.181 -32.121 1.00 90.44 275 TYR A O 1
ATOM 2267 N N . LYS A 1 276 ? 22.043 -2.208 -34.316 1.00 90.12 276 LYS A N 1
ATOM 2268 C CA . LYS A 1 276 ? 20.838 -2.922 -34.750 1.00 90.12 276 LYS A CA 1
ATOM 2269 C C . LYS A 1 276 ? 20.709 -4.281 -34.063 1.00 90.12 276 LYS A C 1
ATOM 2271 O O . LYS A 1 276 ? 19.654 -4.577 -33.518 1.00 90.12 276 LYS A O 1
ATOM 2276 N N . ALA A 1 277 ? 21.788 -5.061 -34.006 1.00 89.75 277 ALA A N 1
ATOM 2277 C CA . ALA A 1 277 ? 21.812 -6.365 -33.345 1.00 89.75 277 ALA A CA 1
ATOM 2278 C C . ALA A 1 277 ? 21.592 -6.290 -31.822 1.00 89.75 277 ALA A C 1
ATOM 2280 O O . ALA A 1 277 ? 21.125 -7.252 -31.217 1.00 89.75 277 ALA A O 1
ATOM 2281 N N . ILE A 1 278 ? 21.944 -5.177 -31.171 1.00 89.31 278 ILE A N 1
ATOM 2282 C CA . ILE A 1 278 ? 21.579 -4.920 -29.769 1.00 89.31 278 ILE A CA 1
ATOM 2283 C C . ILE A 1 278 ? 20.090 -4.567 -29.680 1.00 89.31 278 ILE A C 1
ATOM 2285 O O . ILE A 1 278 ? 19.385 -5.088 -28.820 1.00 89.31 278 ILE A O 1
ATOM 2289 N N . CYS A 1 279 ? 19.585 -3.733 -30.593 1.00 87.69 279 CYS A N 1
ATOM 2290 C CA . CYS A 1 279 ? 18.179 -3.329 -30.618 1.00 87.69 279 CYS A CA 1
ATOM 2291 C C . CYS A 1 279 ? 17.209 -4.486 -30.884 1.00 87.69 279 CYS A C 1
ATOM 2293 O O . CYS A 1 279 ? 16.109 -4.469 -30.343 1.00 87.69 279 CYS A O 1
ATOM 2295 N N . THR A 1 280 ? 17.622 -5.514 -31.628 1.00 88.12 280 THR A N 1
ATOM 2296 C CA . THR A 1 280 ? 16.831 -6.742 -31.821 1.00 88.12 280 THR A CA 1
ATOM 2297 C C . THR A 1 280 ? 16.851 -7.687 -30.628 1.00 88.12 280 THR A C 1
ATOM 2299 O O . THR A 1 280 ? 16.250 -8.752 -30.675 1.00 88.12 280 THR A O 1
ATOM 2302 N N . ARG A 1 281 ? 17.577 -7.352 -29.562 1.00 89.62 281 ARG A N 1
ATOM 2303 C CA . ARG A 1 281 ? 17.713 -8.180 -28.357 1.00 89.62 281 ARG A CA 1
ATOM 2304 C C . ARG A 1 281 ? 17.612 -7.338 -27.094 1.00 89.62 281 ARG A C 1
ATOM 2306 O O . ARG A 1 281 ? 18.139 -7.740 -26.058 1.00 89.62 281 ARG A O 1
ATOM 2313 N N . LYS A 1 282 ? 16.980 -6.166 -27.176 1.00 89.62 282 LYS A N 1
ATOM 2314 C CA . LYS A 1 282 ? 16.746 -5.307 -26.017 1.00 89.62 282 LYS A CA 1
ATOM 2315 C C . LYS A 1 282 ? 15.293 -5.376 -25.571 1.00 89.62 282 LYS A C 1
ATOM 2317 O O . LYS A 1 282 ? 14.393 -5.464 -26.399 1.00 89.62 282 LYS A O 1
ATOM 2322 N N . CYS A 1 283 ? 15.079 -5.298 -24.267 1.00 89.12 283 CYS A N 1
ATOM 2323 C CA . CYS A 1 283 ? 13.766 -5.162 -23.646 1.00 89.12 283 CYS A CA 1
ATOM 2324 C C . CYS A 1 283 ? 13.819 -4.013 -22.644 1.00 89.12 283 CYS A C 1
ATOM 2326 O O . CYS A 1 283 ? 14.741 -3.976 -21.832 1.00 89.12 283 CYS A O 1
ATOM 2328 N N . ALA A 1 284 ? 12.830 -3.120 -22.676 1.00 90.19 284 ALA A N 1
ATOM 2329 C CA . ALA A 1 284 ? 12.677 -2.033 -21.715 1.00 90.19 284 ALA A CA 1
ATOM 2330 C C . ALA A 1 284 ? 11.522 -2.335 -20.753 1.00 90.19 284 ALA A C 1
ATOM 2332 O O . ALA A 1 284 ? 10.467 -2.807 -21.168 1.00 90.19 284 ALA A O 1
ATOM 2333 N N . PHE A 1 285 ? 11.716 -2.064 -19.469 1.00 91.50 285 PHE A N 1
ATOM 2334 C CA . PHE A 1 285 ? 10.665 -2.118 -18.453 1.00 91.50 285 PHE A CA 1
ATOM 2335 C C . PHE A 1 285 ? 11.034 -1.179 -17.311 1.00 91.50 285 PHE A C 1
ATOM 2337 O O . PHE A 1 285 ? 12.173 -0.738 -17.218 1.00 91.50 285 PHE A O 1
ATOM 2344 N N . SER A 1 286 ? 10.110 -0.887 -16.411 1.00 92.31 286 SER A N 1
ATOM 2345 C CA . SER A 1 286 ? 10.398 -0.080 -15.232 1.00 92.31 286 SER A CA 1
ATOM 2346 C C . SER A 1 286 ? 10.147 -0.827 -13.936 1.00 92.31 286 SER A C 1
ATOM 2348 O O . SER A 1 286 ? 9.424 -1.825 -13.882 1.00 92.31 286 SER A O 1
ATOM 2350 N N . ILE A 1 287 ? 10.766 -0.328 -12.869 1.00 93.12 287 ILE A N 1
ATOM 2351 C CA . ILE A 1 287 ? 10.580 -0.864 -11.525 1.00 93.12 287 ILE A CA 1
ATOM 2352 C C . ILE A 1 287 ? 9.917 0.174 -10.642 1.00 93.12 287 ILE A C 1
ATOM 2354 O O . ILE A 1 287 ? 10.301 1.347 -10.601 1.00 93.12 287 ILE A O 1
ATOM 2358 N N . ILE A 1 288 ? 8.906 -0.288 -9.916 1.00 94.94 288 ILE A N 1
ATOM 2359 C CA . ILE A 1 288 ? 8.097 0.533 -9.035 1.00 94.94 288 ILE A CA 1
ATOM 2360 C C . ILE A 1 288 ? 8.111 -0.107 -7.655 1.00 94.94 288 ILE A C 1
ATOM 2362 O O . ILE A 1 288 ? 7.743 -1.269 -7.490 1.00 94.94 288 ILE A O 1
ATOM 2366 N N . ILE A 1 289 ? 8.515 0.667 -6.652 1.00 96.50 289 ILE A N 1
ATOM 2367 C CA . ILE A 1 289 ? 8.429 0.267 -5.248 1.00 96.50 289 ILE A CA 1
ATOM 2368 C C . ILE A 1 289 ? 7.203 0.955 -4.666 1.00 96.50 289 ILE A C 1
ATOM 2370 O O . ILE A 1 289 ? 7.136 2.183 -4.608 1.00 96.50 289 ILE A O 1
ATOM 2374 N N . ASN A 1 290 ? 6.217 0.173 -4.254 1.00 96.94 290 ASN A N 1
ATOM 2375 C CA . ASN A 1 290 ? 4.987 0.668 -3.664 1.00 96.94 290 ASN A CA 1
ATOM 2376 C C . ASN A 1 290 ? 4.994 0.429 -2.151 1.00 96.94 290 ASN A C 1
ATOM 2378 O O . ASN A 1 290 ? 5.331 -0.665 -1.705 1.00 96.94 290 ASN A O 1
ATOM 2382 N N . ASN A 1 291 ? 4.617 1.433 -1.360 1.00 97.19 291 ASN A N 1
ATOM 2383 C CA . ASN A 1 291 ? 4.407 1.279 0.076 1.00 97.19 291 ASN A CA 1
ATOM 2384 C C . ASN A 1 291 ? 2.906 1.320 0.387 1.00 97.19 291 ASN A C 1
ATOM 2386 O O . ASN A 1 291 ? 2.317 2.390 0.520 1.00 97.19 291 ASN A O 1
ATOM 2390 N N . ASN A 1 292 ? 2.298 0.148 0.552 1.00 96.38 292 ASN A N 1
ATOM 2391 C CA . ASN A 1 292 ? 0.883 -0.012 0.897 1.00 96.38 292 ASN A CA 1
ATOM 2392 C C . ASN A 1 292 ? 0.624 -0.025 2.419 1.00 96.38 292 ASN A C 1
ATOM 2394 O O . ASN A 1 292 ? -0.501 -0.285 2.843 1.00 96.38 292 ASN A O 1
ATOM 2398 N N . GLY A 1 293 ? 1.652 0.180 3.252 1.00 95.06 293 GLY A N 1
ATOM 2399 C CA . GLY A 1 293 ? 1.514 0.195 4.712 1.00 95.06 293 GLY A CA 1
ATOM 2400 C C . GLY A 1 293 ? 0.990 1.530 5.241 1.00 95.06 293 GLY A C 1
ATOM 2401 O O . GLY A 1 293 ? 0.911 2.503 4.497 1.00 95.06 293 GLY A O 1
ATOM 2402 N N . ASN A 1 294 ? 0.678 1.609 6.543 1.00 95.06 294 ASN A N 1
ATOM 2403 C CA . ASN A 1 294 ? 0.260 2.875 7.180 1.00 95.06 294 ASN A CA 1
ATOM 2404 C C . ASN A 1 294 ? 1.426 3.687 7.761 1.00 95.06 294 ASN A C 1
ATOM 2406 O O . ASN A 1 294 ? 1.201 4.697 8.424 1.00 95.06 294 ASN A O 1
ATOM 2410 N N . ALA A 1 295 ? 2.665 3.250 7.546 1.00 96.19 295 ALA A N 1
ATOM 2411 C CA . ALA A 1 295 ? 3.864 3.961 7.968 1.00 96.19 295 ALA A CA 1
ATOM 2412 C C . ALA A 1 295 ? 4.801 4.181 6.775 1.00 96.19 295 ALA A C 1
ATOM 2414 O O . ALA A 1 295 ? 4.782 3.385 5.829 1.00 96.19 295 ALA A O 1
ATOM 2415 N N . PRO A 1 296 ? 5.606 5.259 6.781 1.00 97.19 296 PRO A N 1
ATOM 2416 C CA . PRO A 1 296 ? 6.658 5.431 5.790 1.00 97.19 296 PRO A CA 1
ATOM 2417 C C . PRO A 1 296 ? 7.656 4.272 5.877 1.00 97.19 296 PRO A C 1
ATOM 2419 O O . PRO A 1 296 ? 7.872 3.713 6.948 1.00 97.19 296 PRO A O 1
ATOM 2422 N N . ALA A 1 297 ? 8.249 3.906 4.750 1.00 97.69 297 ALA A N 1
ATOM 2423 C CA . ALA A 1 297 ? 9.402 3.019 4.698 1.00 97.69 297 ALA A CA 1
ATOM 2424 C C . ALA A 1 297 ? 10.659 3.883 4.585 1.00 97.69 297 ALA A C 1
ATOM 2426 O O . ALA A 1 297 ? 10.671 4.818 3.784 1.00 97.69 297 ALA A O 1
ATOM 2427 N N . GLU A 1 298 ? 11.678 3.592 5.386 1.00 97.62 298 GLU A N 1
ATOM 2428 C CA . GLU A 1 298 ? 12.909 4.388 5.490 1.00 97.62 298 GLU A CA 1
ATOM 2429 C C . GLU A 1 298 ? 14.131 3.529 5.161 1.00 97.62 298 GLU A C 1
ATOM 2431 O O . GLU A 1 298 ? 14.132 2.341 5.479 1.00 97.62 298 GLU A O 1
ATOM 2436 N N . ASN A 1 299 ? 15.167 4.128 4.568 1.00 97.12 299 ASN A N 1
ATOM 2437 C CA . ASN A 1 299 ? 16.426 3.492 4.166 1.00 97.12 299 ASN A CA 1
ATOM 2438 C C . ASN A 1 299 ? 16.179 2.185 3.406 1.00 97.12 299 ASN A C 1
ATOM 2440 O O . ASN A 1 299 ? 16.428 1.095 3.921 1.00 97.12 299 ASN A O 1
ATOM 2444 N N . ILE A 1 300 ? 15.574 2.310 2.227 1.00 97.44 300 ILE A N 1
ATOM 2445 C CA . ILE A 1 300 ? 15.120 1.175 1.436 1.00 97.44 300 ILE A CA 1
ATOM 2446 C C . ILE A 1 300 ? 16.233 0.745 0.494 1.00 97.44 300 ILE A C 1
ATOM 2448 O O . ILE A 1 300 ? 16.668 1.537 -0.341 1.00 97.44 300 ILE A O 1
ATOM 2452 N N . ASP A 1 301 ? 16.603 -0.529 0.568 1.00 97.12 301 ASP A N 1
ATOM 2453 C CA . ASP A 1 301 ? 17.512 -1.165 -0.378 1.00 97.12 301 ASP A CA 1
ATOM 2454 C C . ASP A 1 301 ? 16.734 -2.197 -1.186 1.00 97.12 301 ASP A C 1
ATOM 2456 O O . ASP A 1 301 ? 16.174 -3.154 -0.645 1.00 97.12 301 ASP A O 1
ATOM 2460 N N . LEU A 1 302 ? 16.669 -1.987 -2.495 1.00 96.56 302 LEU A N 1
ATOM 2461 C CA . LEU A 1 302 ? 16.092 -2.915 -3.452 1.00 96.56 302 LEU A CA 1
ATOM 2462 C C . LEU A 1 302 ? 17.217 -3.678 -4.142 1.00 96.56 302 LEU A C 1
ATOM 2464 O O . LEU A 1 302 ? 18.137 -3.074 -4.687 1.00 96.56 302 LEU A O 1
ATOM 2468 N N . HIS A 1 303 ? 17.080 -4.996 -4.208 1.00 95.88 303 HIS A N 1
ATOM 2469 C CA . HIS A 1 303 ? 17.995 -5.862 -4.929 1.00 95.88 303 HIS A CA 1
ATOM 2470 C C . HIS A 1 303 ? 17.250 -6.717 -5.949 1.00 95.88 303 HIS A C 1
ATOM 2472 O O . HIS A 1 303 ? 16.181 -7.270 -5.672 1.00 95.88 303 HIS A O 1
ATOM 2478 N N . LEU A 1 304 ? 17.836 -6.834 -7.137 1.00 95.25 304 LEU A N 1
ATOM 2479 C CA . LEU A 1 304 ? 17.268 -7.527 -8.287 1.00 95.25 304 LEU A CA 1
ATOM 2480 C C . LEU A 1 304 ? 18.331 -8.454 -8.854 1.00 95.25 304 LEU A C 1
ATOM 2482 O O . LEU A 1 304 ? 19.393 -7.986 -9.258 1.00 95.25 304 LEU A O 1
ATOM 2486 N N . LYS A 1 305 ? 18.056 -9.753 -8.899 1.00 95.12 305 LYS A N 1
ATOM 2487 C CA . LYS A 1 305 ? 19.009 -10.760 -9.359 1.00 95.12 305 LYS A CA 1
ATOM 2488 C C . LYS A 1 305 ? 18.513 -11.439 -10.628 1.00 95.12 305 LYS A C 1
ATOM 2490 O O . LYS A 1 305 ? 17.592 -12.257 -10.592 1.00 95.12 305 LYS A O 1
ATOM 2495 N N . PHE A 1 306 ? 19.154 -11.097 -11.738 1.00 94.00 306 PHE A N 1
ATOM 2496 C CA . PHE A 1 306 ? 18.831 -11.553 -13.083 1.00 94.00 306 PHE A CA 1
ATOM 2497 C C . PHE A 1 306 ? 19.596 -12.830 -13.455 1.00 94.00 306 PHE A C 1
ATOM 2499 O O . PHE A 1 306 ? 20.742 -13.006 -13.032 1.00 94.00 306 PHE A O 1
ATOM 2506 N N . PRO A 1 307 ? 19.011 -13.694 -14.302 1.00 93.25 307 PRO A N 1
ATOM 2507 C CA . PRO A 1 307 ? 19.678 -14.890 -14.809 1.00 93.25 307 PRO A CA 1
ATOM 2508 C C . PRO A 1 307 ? 20.855 -14.574 -15.758 1.00 93.25 307 PRO A C 1
ATOM 2510 O O . PRO A 1 307 ? 20.910 -13.499 -16.359 1.00 93.25 307 PRO A O 1
ATOM 2513 N N . PRO A 1 308 ? 21.781 -15.529 -15.982 1.00 91.69 308 PRO A N 1
ATOM 2514 C CA . PRO A 1 308 ? 22.984 -15.337 -16.805 1.00 91.69 308 PRO A CA 1
ATOM 2515 C C . PRO A 1 308 ? 22.733 -15.297 -18.327 1.00 91.69 308 PRO A C 1
ATOM 2517 O O . PRO A 1 308 ? 23.686 -15.377 -19.106 1.00 91.69 308 PRO A O 1
ATOM 2520 N N . ILE A 1 309 ? 21.475 -15.189 -18.765 1.00 91.31 309 ILE A N 1
ATOM 2521 C CA . ILE A 1 309 ? 21.073 -15.073 -20.181 1.00 91.31 309 ILE A CA 1
ATOM 2522 C C . ILE A 1 309 ? 21.270 -13.655 -20.743 1.00 91.31 309 ILE A C 1
ATOM 2524 O O . ILE A 1 309 ? 21.219 -13.457 -21.957 1.00 91.31 309 ILE A O 1
ATOM 2528 N N . LEU A 1 310 ? 21.490 -12.676 -19.863 1.00 91.12 310 LEU A N 1
ATOM 2529 C CA . LEU A 1 310 ? 21.709 -11.282 -20.229 1.00 91.12 310 LEU A CA 1
ATOM 2530 C C . LEU A 1 310 ? 23.178 -11.026 -20.580 1.00 91.12 310 LEU A C 1
ATOM 2532 O O . LEU A 1 310 ? 24.080 -11.640 -20.013 1.00 91.12 310 LEU A O 1
ATOM 2536 N N . ASP A 1 311 ? 23.398 -10.139 -21.539 1.00 89.38 311 ASP A N 1
ATOM 2537 C CA . ASP A 1 311 ? 24.701 -9.597 -21.924 1.00 89.38 311 ASP A CA 1
ATOM 2538 C C . ASP A 1 311 ? 25.009 -8.323 -21.128 1.00 89.38 311 ASP A C 1
ATOM 2540 O O . ASP A 1 311 ? 26.135 -8.108 -20.691 1.00 89.38 311 ASP A O 1
ATOM 2544 N N . GLY A 1 312 ? 23.975 -7.520 -20.861 1.00 87.94 312 GLY A N 1
ATOM 2545 C CA . GLY A 1 312 ? 24.088 -6.299 -20.077 1.00 87.94 312 GLY A CA 1
ATOM 2546 C C . GLY A 1 312 ? 22.741 -5.783 -19.586 1.00 87.94 312 GLY A C 1
ATOM 2547 O O . GLY A 1 312 ? 21.678 -6.185 -20.070 1.00 87.94 312 GLY A O 1
ATOM 2548 N N . ILE A 1 313 ? 22.805 -4.886 -18.604 1.00 88.12 313 ILE A N 1
ATOM 2549 C CA . ILE A 1 313 ? 21.659 -4.128 -18.107 1.00 88.12 313 ILE A CA 1
ATOM 2550 C C . ILE A 1 313 ? 22.057 -2.661 -18.071 1.00 88.12 313 ILE A C 1
ATOM 2552 O O . ILE A 1 313 ? 23.133 -2.322 -17.582 1.00 88.12 313 ILE A O 1
ATOM 2556 N N . HIS A 1 314 ? 21.183 -1.807 -18.579 1.00 88.06 314 HIS A N 1
ATOM 2557 C CA . HIS A 1 314 ? 21.402 -0.374 -18.651 1.00 88.06 314 HIS A CA 1
ATOM 2558 C C . HIS A 1 314 ? 20.259 0.368 -17.964 1.00 88.06 314 HIS A C 1
ATOM 2560 O O . HIS A 1 314 ? 19.108 -0.067 -18.011 1.00 88.06 314 HIS A O 1
ATOM 2566 N N . TRP A 1 315 ? 20.587 1.492 -17.337 1.00 85.19 315 TRP A N 1
ATOM 2567 C CA . TRP A 1 315 ? 19.639 2.404 -16.705 1.00 85.19 315 TRP A CA 1
ATOM 2568 C C . TRP A 1 315 ? 19.767 3.788 -17.334 1.00 85.19 315 TRP A C 1
ATOM 2570 O O . TRP A 1 315 ? 20.865 4.176 -17.734 1.00 85.19 315 TRP A O 1
ATOM 2580 N N . GLY A 1 316 ? 18.660 4.525 -17.382 1.00 80.00 316 GLY A N 1
ATOM 2581 C CA . GLY A 1 316 ? 18.625 5.913 -17.836 1.00 80.00 316 GLY A CA 1
ATOM 2582 C C . GLY A 1 316 ? 17.696 6.114 -19.024 1.00 80.00 316 GLY A C 1
ATOM 2583 O O . GLY A 1 316 ? 16.824 5.294 -19.297 1.00 80.00 316 GLY A O 1
ATOM 2584 N N . GLU A 1 317 ? 17.849 7.227 -19.726 1.00 73.44 317 GLU A N 1
ATOM 2585 C CA . GLU A 1 317 ? 17.031 7.520 -20.900 1.00 73.44 317 GLU A CA 1
ATOM 2586 C C . GLU A 1 317 ? 17.405 6.624 -22.091 1.00 73.44 317 GLU A C 1
ATOM 2588 O O . GLU A 1 317 ? 18.528 6.118 -22.203 1.00 73.44 317 GLU A O 1
ATOM 2593 N N . LYS A 1 318 ? 16.436 6.421 -22.993 1.00 67.81 318 LYS A N 1
ATOM 2594 C CA . LYS A 1 318 ? 16.517 5.527 -24.164 1.00 67.81 318 LYS A CA 1
ATOM 2595 C C . LYS A 1 318 ? 17.751 5.783 -25.037 1.00 67.81 318 LYS A C 1
ATOM 2597 O O . LYS A 1 318 ? 18.230 4.874 -25.716 1.00 67.81 318 LYS A O 1
ATOM 2602 N N . GLU A 1 319 ? 18.269 7.006 -24.997 1.00 61.00 319 GLU A N 1
ATOM 2603 C CA . GLU A 1 319 ? 19.374 7.499 -25.818 1.00 61.00 319 GLU A CA 1
ATOM 2604 C C . GLU A 1 319 ? 20.744 6.913 -25.437 1.00 61.00 319 GLU A C 1
ATOM 2606 O O . GLU A 1 319 ? 21.651 6.878 -26.270 1.00 61.00 319 GLU A O 1
ATOM 2611 N N . HIS A 1 320 ? 20.907 6.373 -24.225 1.00 61.81 320 HIS A N 1
ATOM 2612 C CA . HIS A 1 320 ? 22.215 5.904 -23.750 1.00 61.81 320 HIS A CA 1
ATOM 2613 C C . HIS A 1 320 ? 22.545 4.445 -24.105 1.00 61.81 320 HIS A C 1
ATOM 2615 O O . HIS A 1 320 ? 23.658 3.978 -23.847 1.00 61.81 320 HIS A O 1
ATOM 2621 N N . ILE A 1 321 ? 21.617 3.701 -24.715 1.00 66.62 321 ILE A N 1
ATOM 2622 C CA . ILE A 1 321 ? 21.797 2.262 -24.964 1.00 66.62 321 ILE A CA 1
ATOM 2623 C C . ILE A 1 321 ? 22.133 2.012 -26.414 1.00 66.62 321 ILE A C 1
ATOM 2625 O O . ILE A 1 321 ? 21.262 1.860 -27.273 1.00 66.62 321 ILE A O 1
ATOM 2629 N N . GLY A 1 322 ? 23.441 1.950 -26.649 1.00 64.69 322 GLY A N 1
ATOM 2630 C CA . GLY A 1 322 ? 23.999 1.933 -27.986 1.00 64.69 322 GLY A CA 1
ATOM 2631 C C . GLY A 1 322 ? 23.738 3.282 -28.641 1.00 64.69 322 GLY A C 1
ATOM 2632 O O . GLY A 1 322 ? 22.695 3.513 -29.231 1.00 64.69 322 GLY A O 1
ATOM 2633 N N . ILE A 1 323 ? 24.683 4.206 -28.545 1.00 74.56 323 ILE A N 1
ATOM 2634 C CA . ILE A 1 323 ? 24.557 5.468 -29.273 1.00 74.56 323 ILE A CA 1
ATOM 2635 C C . ILE A 1 323 ? 24.559 5.126 -30.765 1.00 74.56 323 ILE A C 1
ATOM 2637 O O . ILE A 1 323 ? 25.492 4.468 -31.244 1.00 74.56 323 ILE A O 1
ATOM 2641 N N . TYR A 1 324 ? 23.514 5.536 -31.493 1.00 82.81 324 TYR A N 1
ATOM 2642 C CA . TYR A 1 324 ? 23.485 5.359 -32.940 1.00 82.81 324 TYR A CA 1
ATOM 2643 C C . TYR A 1 324 ? 24.721 6.056 -33.522 1.00 82.81 324 TYR A C 1
ATOM 2645 O O . TYR A 1 324 ? 24.911 7.254 -33.298 1.00 82.81 324 TYR A O 1
ATOM 2653 N N . PRO A 1 325 ? 25.612 5.335 -34.220 1.00 85.38 325 PRO A N 1
ATOM 2654 C CA . PRO A 1 325 ? 26.876 5.917 -34.631 1.00 85.38 325 PRO A CA 1
ATOM 2655 C C . PRO A 1 325 ? 26.624 7.013 -35.671 1.00 85.38 325 PRO A C 1
ATOM 2657 O O . PRO A 1 325 ? 25.883 6.813 -36.636 1.00 85.38 325 PRO A O 1
ATOM 2660 N N . PHE A 1 326 ? 27.273 8.166 -35.514 1.00 87.62 326 PHE A N 1
ATOM 2661 C CA . PHE A 1 326 ? 27.182 9.232 -36.508 1.00 87.62 326 PHE A CA 1
ATOM 2662 C C . PHE A 1 326 ? 27.892 8.830 -37.805 1.00 87.62 326 PHE A C 1
ATOM 2664 O O . PHE A 1 326 ? 29.016 8.313 -37.751 1.00 87.62 326 PHE A O 1
ATOM 2671 N N . PRO A 1 327 ? 27.274 9.069 -38.976 1.00 90.00 327 PRO A N 1
ATOM 2672 C CA . PRO A 1 327 ? 27.913 8.782 -40.250 1.00 90.00 327 PRO A CA 1
ATOM 2673 C C . PRO A 1 327 ? 29.169 9.646 -40.422 1.00 90.00 327 PRO A C 1
ATOM 2675 O O . PRO A 1 327 ? 29.172 10.822 -40.045 1.00 90.00 327 PRO A O 1
ATOM 2678 N N . PRO A 1 328 ? 30.246 9.111 -41.022 1.00 92.50 328 PRO A N 1
ATOM 2679 C CA . PRO A 1 328 ? 31.425 9.911 -41.302 1.00 92.50 328 PRO A CA 1
ATOM 2680 C C . PRO A 1 328 ? 31.082 11.015 -42.302 1.00 92.50 328 PRO A C 1
ATOM 2682 O O . PRO A 1 328 ? 30.331 10.812 -43.260 1.00 92.50 328 PRO A O 1
ATOM 2685 N N . SER A 1 329 ? 31.679 12.189 -42.117 1.00 92.12 329 SER A N 1
ATOM 2686 C CA . SER A 1 329 ? 31.479 13.310 -43.031 1.00 92.12 329 SER A CA 1
ATOM 2687 C C . SER A 1 329 ? 32.036 12.977 -44.415 1.00 92.12 329 SER A C 1
ATOM 2689 O O . SER A 1 329 ? 33.206 12.602 -44.552 1.00 92.12 329 SER A O 1
ATOM 2691 N N . LYS A 1 330 ? 31.209 13.143 -45.455 1.00 92.88 330 LYS A N 1
ATOM 2692 C CA . LYS A 1 330 ? 31.644 12.954 -46.845 1.00 92.88 330 LYS A CA 1
ATOM 2693 C C . LYS A 1 330 ? 32.804 13.903 -47.174 1.00 92.88 330 LYS A C 1
ATOM 2695 O O . LYS A 1 330 ? 32.832 15.029 -46.663 1.00 92.88 330 LYS A O 1
ATOM 2700 N N . PRO A 1 331 ? 33.756 13.504 -48.041 1.00 91.50 331 PRO A N 1
ATOM 2701 C CA . PRO A 1 331 ? 34.807 14.406 -48.478 1.00 91.50 331 PRO A CA 1
ATOM 2702 C C . PRO A 1 331 ? 34.177 15.661 -49.081 1.00 91.50 331 PRO A C 1
ATOM 2704 O O . PRO A 1 331 ? 33.221 15.581 -49.855 1.00 91.50 331 PRO A O 1
ATOM 2707 N N . ARG A 1 332 ? 34.699 16.834 -48.715 1.00 89.81 332 ARG A N 1
ATOM 2708 C CA . ARG A 1 332 ? 34.202 18.099 -49.263 1.00 89.81 332 ARG A CA 1
ATOM 2709 C C . ARG A 1 332 ? 34.411 18.092 -50.768 1.00 89.81 332 ARG A C 1
ATOM 2711 O O . ARG A 1 332 ? 35.545 17.948 -51.225 1.00 89.81 332 ARG A O 1
ATOM 2718 N N . GLN A 1 333 ? 33.324 18.251 -51.512 1.00 90.06 333 GLN A N 1
ATOM 2719 C CA . GLN A 1 333 ? 33.386 18.344 -52.962 1.00 90.06 333 GLN A CA 1
ATOM 2720 C C . GLN A 1 333 ? 34.293 19.519 -53.367 1.00 90.06 333 GLN A C 1
ATOM 2722 O O . GLN A 1 333 ? 34.322 20.539 -52.663 1.00 90.06 333 GLN A O 1
ATOM 2727 N N . PRO A 1 334 ? 35.056 19.394 -54.469 1.00 87.19 334 PRO A N 1
ATOM 2728 C CA . PRO A 1 334 ? 35.850 20.505 -54.964 1.00 87.19 334 PRO A CA 1
ATOM 2729 C C . PRO A 1 334 ? 34.916 21.683 -55.245 1.00 87.19 334 PRO A C 1
ATOM 2731 O O . PRO A 1 334 ? 33.832 21.509 -55.797 1.00 87.19 334 PRO A O 1
ATOM 2734 N N . LYS A 1 335 ? 35.308 22.884 -54.815 1.00 83.06 335 LYS A N 1
ATOM 2735 C CA . LYS A 1 335 ? 34.525 24.088 -55.098 1.00 83.06 335 LYS A CA 1
ATOM 2736 C C . LYS A 1 335 ? 34.628 24.387 -56.588 1.00 83.06 335 LYS A C 1
ATOM 2738 O O . LYS A 1 335 ? 35.723 24.321 -57.149 1.00 83.06 335 LYS A O 1
ATOM 2743 N N . GLU A 1 336 ? 33.505 24.736 -57.206 1.00 78.88 336 GLU A N 1
ATOM 2744 C CA . GLU A 1 336 ? 33.532 25.314 -58.547 1.00 78.88 336 GLU A CA 1
ATOM 2745 C C . GLU A 1 336 ? 34.420 26.568 -58.532 1.00 78.88 336 GLU A C 1
ATOM 2747 O O . GLU A 1 336 ? 34.437 27.296 -57.525 1.00 78.88 336 GLU A O 1
ATOM 2752 N N . PRO A 1 337 ? 35.193 26.827 -59.600 1.00 70.94 337 PRO A N 1
ATOM 2753 C CA . PRO A 1 337 ? 35.942 28.064 -59.705 1.00 70.94 337 PRO A CA 1
ATOM 2754 C C . PRO A 1 337 ? 34.960 29.213 -59.648 1.00 70.94 337 PRO A C 1
ATOM 2756 O O . PRO A 1 337 ? 34.025 29.312 -60.439 1.00 70.94 337 PRO A O 1
ATOM 2759 N N . ARG A 1 338 ? 35.184 30.083 -58.677 1.00 75.81 338 ARG A N 1
ATOM 2760 C CA . ARG A 1 338 ? 34.373 31.274 -58.509 1.00 75.81 338 ARG A CA 1
ATOM 2761 C C . ARG A 1 338 ? 34.895 32.347 -59.437 1.00 75.81 338 ARG A C 1
ATOM 2763 O O . ARG A 1 338 ? 36.102 32.605 -59.453 1.00 75.81 338 ARG A O 1
ATOM 2770 N N . THR A 1 339 ? 33.987 33.017 -60.134 1.00 78.44 339 THR A N 1
ATOM 2771 C CA . THR A 1 339 ? 34.335 34.235 -60.869 1.00 78.44 339 THR A CA 1
ATOM 2772 C C . THR A 1 339 ? 34.856 35.288 -59.885 1.00 78.44 339 THR A C 1
ATOM 2774 O O . THR A 1 339 ? 34.499 35.287 -58.702 1.00 78.44 339 THR A O 1
ATOM 2777 N N . ARG A 1 340 ? 35.689 36.231 -60.347 1.00 72.75 340 ARG A N 1
ATOM 2778 C CA . ARG A 1 340 ? 36.191 37.329 -59.491 1.00 72.75 340 ARG A CA 1
ATOM 2779 C C . ARG A 1 340 ? 35.064 38.087 -58.779 1.00 72.75 340 ARG A C 1
ATOM 2781 O O . ARG A 1 340 ? 35.241 38.505 -57.640 1.00 72.75 340 ARG A O 1
ATOM 2788 N N . MET A 1 341 ? 33.902 38.222 -59.421 1.00 72.81 341 MET A N 1
ATOM 2789 C CA . MET A 1 341 ? 32.728 38.885 -58.849 1.00 72.81 341 MET A CA 1
ATOM 2790 C C . MET A 1 341 ? 32.098 38.071 -57.704 1.00 72.81 341 MET A C 1
ATOM 2792 O O . MET A 1 341 ? 31.726 38.645 -56.687 1.00 72.81 341 MET A O 1
ATOM 2796 N N . GLN A 1 342 ? 32.054 36.737 -57.817 1.00 78.19 342 GLN A N 1
ATOM 2797 C CA . GLN A 1 342 ? 31.612 35.845 -56.734 1.00 78.19 342 GLN A CA 1
ATOM 2798 C C . GLN A 1 342 ? 32.601 35.818 -55.560 1.00 78.19 342 GLN A C 1
ATOM 2800 O O . GLN A 1 342 ? 32.185 35.794 -54.407 1.00 78.19 342 GLN A O 1
ATOM 2805 N N . GLN A 1 343 ? 33.911 35.873 -55.833 1.00 76.12 343 GLN A N 1
ATOM 2806 C CA . GLN A 1 343 ? 34.928 35.991 -54.778 1.00 76.12 343 GLN A CA 1
ATOM 2807 C C . GLN A 1 343 ? 34.786 37.309 -53.995 1.00 76.12 343 GLN A C 1
ATOM 2809 O O . GLN A 1 343 ? 34.953 37.325 -52.778 1.00 76.12 343 GLN A O 1
ATOM 2814 N N . LEU A 1 344 ? 34.434 38.403 -54.681 1.00 74.69 344 LEU A N 1
ATOM 2815 C CA . LEU A 1 344 ? 34.141 39.703 -54.069 1.00 74.69 344 LEU A CA 1
ATOM 2816 C C . LEU A 1 344 ? 32.840 39.695 -53.249 1.00 74.69 344 LEU A C 1
ATOM 2818 O O . LEU A 1 344 ? 32.819 40.255 -52.155 1.00 74.69 344 LEU A O 1
ATOM 2822 N N . ALA A 1 345 ? 31.784 39.039 -53.739 1.00 74.75 345 ALA A N 1
ATOM 2823 C CA . ALA A 1 345 ? 30.509 38.919 -53.028 1.00 74.75 345 ALA A CA 1
ATOM 2824 C C . ALA A 1 345 ? 30.646 38.129 -51.713 1.00 74.75 345 ALA A C 1
ATOM 2826 O O . ALA A 1 345 ? 30.166 38.570 -50.670 1.00 74.75 345 ALA A O 1
ATOM 2827 N N . ASP A 1 346 ? 31.381 37.017 -51.717 1.00 67.81 346 ASP A N 1
ATOM 2828 C CA . ASP A 1 346 ? 31.598 36.220 -50.503 1.00 67.81 346 ASP A CA 1
ATOM 2829 C C . ASP A 1 346 ? 32.434 36.958 -49.450 1.00 67.81 346 ASP A C 1
ATOM 2831 O O . ASP A 1 346 ? 32.169 36.831 -48.255 1.00 67.81 346 ASP A O 1
ATOM 2835 N N . ASN A 1 347 ? 33.391 37.787 -49.878 1.00 68.19 347 ASN A N 1
ATOM 2836 C CA . ASN A 1 347 ? 34.152 38.641 -48.964 1.00 68.19 347 ASN A CA 1
ATOM 2837 C C . ASN A 1 347 ? 33.276 39.724 -48.307 1.00 68.19 347 ASN A C 1
ATOM 2839 O O . ASN A 1 347 ? 33.553 40.121 -47.179 1.00 68.19 347 ASN A O 1
ATOM 2843 N N . LEU A 1 348 ? 32.204 40.174 -48.972 1.00 62.38 348 LEU A N 1
ATOM 2844 C CA . LEU A 1 348 ? 31.224 41.108 -48.400 1.00 62.38 348 LEU A CA 1
ATOM 2845 C C . LEU A 1 348 ? 30.199 40.416 -47.486 1.00 62.38 348 LEU A C 1
ATOM 2847 O O . LEU A 1 348 ? 29.643 41.058 -46.600 1.00 62.38 348 LEU A O 1
ATOM 2851 N N . THR A 1 349 ? 29.987 39.106 -47.647 1.00 55.69 349 THR A N 1
ATOM 2852 C CA . THR A 1 349 ? 29.041 38.319 -46.828 1.00 55.69 349 THR A CA 1
ATOM 2853 C C . THR A 1 349 ? 29.670 37.814 -45.514 1.00 55.69 349 THR A C 1
ATOM 2855 O O . THR A 1 349 ? 28.992 37.226 -44.677 1.00 55.69 349 THR A O 1
ATOM 2858 N N . PHE A 1 350 ? 30.967 38.065 -45.291 1.00 51.84 350 PHE A N 1
ATOM 2859 C CA . PHE A 1 350 ? 31.747 37.540 -44.159 1.00 51.84 350 PHE A CA 1
ATOM 2860 C C . PHE A 1 350 ? 31.626 38.343 -42.842 1.00 51.84 350 PHE A C 1
ATOM 2862 O O . PHE A 1 350 ? 32.392 38.097 -41.911 1.00 51.84 350 PHE A O 1
ATOM 2869 N N . ILE A 1 351 ? 30.660 39.268 -42.729 1.00 52.09 351 ILE A N 1
ATOM 2870 C CA . ILE A 1 351 ? 30.317 39.988 -41.480 1.00 52.09 351 ILE A CA 1
ATOM 2871 C C . ILE A 1 351 ? 28.989 39.461 -40.904 1.00 52.09 351 ILE A C 1
ATOM 2873 O O . ILE A 1 351 ? 28.111 40.220 -40.505 1.00 52.09 351 ILE A O 1
ATOM 2877 N N . ALA A 1 352 ? 28.815 38.142 -40.873 1.00 55.16 352 ALA A N 1
ATOM 2878 C CA . ALA A 1 352 ? 27.843 37.513 -39.986 1.00 55.16 352 ALA A CA 1
ATOM 2879 C C . ALA A 1 352 ? 28.625 36.891 -38.818 1.00 55.16 352 ALA A C 1
ATOM 2881 O O . ALA A 1 352 ? 29.610 36.187 -39.071 1.00 55.16 352 ALA A O 1
ATOM 2882 N N . PRO A 1 353 ? 28.251 37.160 -37.553 1.00 46.44 353 PRO A N 1
ATOM 2883 C CA . PRO A 1 353 ? 28.913 36.541 -36.418 1.00 46.44 353 PRO A CA 1
ATOM 2884 C C . PRO A 1 353 ? 28.785 35.028 -36.569 1.00 46.44 353 PRO A C 1
ATOM 2886 O O . PRO A 1 353 ? 27.681 34.503 -36.710 1.00 46.44 353 PRO A O 1
ATOM 2889 N N . ARG A 1 354 ? 29.927 34.333 -36.576 1.00 42.66 354 ARG A N 1
ATOM 2890 C CA . ARG A 1 354 ? 29.956 32.881 -36.421 1.00 42.66 354 ARG A CA 1
ATOM 2891 C C . ARG A 1 354 ? 29.301 32.593 -35.079 1.00 42.66 354 ARG A C 1
ATOM 2893 O O . ARG A 1 354 ? 29.911 32.854 -34.045 1.00 42.66 354 ARG A O 1
ATOM 2900 N N . LEU A 1 355 ? 28.062 32.114 -35.103 1.00 43.81 355 LEU A N 1
ATOM 2901 C CA . LEU A 1 355 ? 27.529 31.383 -33.968 1.00 43.81 355 LEU A CA 1
ATOM 2902 C C . LEU A 1 355 ? 28.500 30.222 -33.786 1.00 43.81 355 LEU A C 1
ATOM 2904 O O . LEU A 1 355 ? 28.686 29.4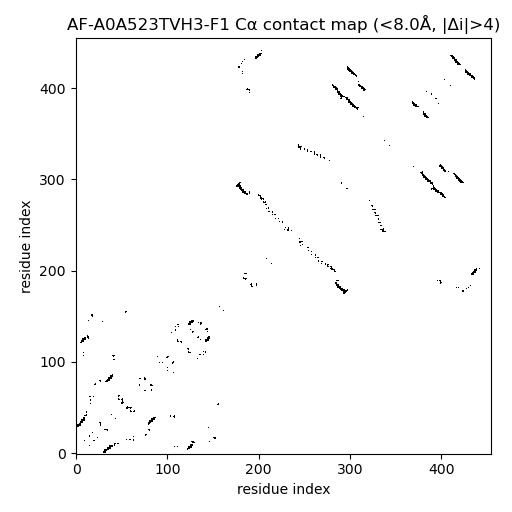22 -34.704 1.00 43.81 355 LEU A O 1
ATOM 2908 N N . HIS A 1 356 ? 29.245 30.256 -32.681 1.00 37.97 356 HIS A N 1
ATOM 2909 C CA . HIS A 1 356 ? 30.047 29.126 -32.262 1.00 37.97 356 HIS A CA 1
ATOM 2910 C C . HIS A 1 356 ? 29.146 27.894 -32.326 1.00 37.97 356 HIS A C 1
ATOM 2912 O O . HIS A 1 356 ? 28.038 27.922 -31.788 1.00 37.97 356 HIS A O 1
ATOM 2918 N N . ASP A 1 357 ? 29.621 26.851 -33.013 1.00 37.78 357 ASP A N 1
ATOM 2919 C CA . ASP A 1 357 ? 29.273 25.486 -32.647 1.00 37.78 357 ASP A CA 1
ATOM 2920 C C . ASP A 1 357 ? 29.505 25.428 -31.142 1.00 37.78 357 ASP A C 1
ATOM 2922 O O . ASP A 1 357 ? 30.646 25.487 -30.679 1.00 37.78 357 ASP A O 1
ATOM 2926 N N . ASN A 1 358 ? 28.414 25.484 -30.384 1.00 36.22 358 ASN A N 1
ATOM 2927 C CA . ASN A 1 358 ? 28.475 25.198 -28.974 1.00 36.22 358 ASN A CA 1
ATOM 2928 C C . ASN A 1 358 ? 28.943 23.750 -28.913 1.00 36.22 358 ASN A C 1
ATOM 2930 O O . ASN A 1 358 ? 28.212 22.849 -29.331 1.00 36.22 358 ASN A O 1
ATOM 2934 N N . ASP A 1 359 ? 30.177 23.563 -28.441 1.00 38.97 359 ASP A N 1
ATOM 2935 C CA . ASP A 1 359 ? 30.559 22.349 -27.740 1.00 38.97 359 ASP A CA 1
ATOM 2936 C C . ASP A 1 359 ? 29.371 21.999 -26.850 1.00 38.97 359 ASP A C 1
ATOM 2938 O O . ASP A 1 359 ? 28.974 22.783 -25.981 1.00 38.97 359 ASP A O 1
ATOM 2942 N N . ILE A 1 360 ? 28.735 20.875 -27.178 1.00 39.12 360 ILE A N 1
ATOM 2943 C CA . ILE A 1 360 ? 27.733 20.243 -26.337 1.00 39.12 360 ILE A CA 1
ATOM 2944 C C . ILE A 1 360 ? 28.420 20.136 -24.983 1.00 39.12 360 ILE A C 1
ATOM 2946 O O . ILE A 1 360 ? 29.454 19.474 -24.869 1.00 39.12 360 ILE A O 1
ATOM 2950 N N . SER A 1 361 ? 27.918 20.902 -24.014 1.00 37.41 361 SER A N 1
ATOM 2951 C CA . SER A 1 361 ? 28.387 20.847 -22.639 1.00 37.41 361 SER A CA 1
ATOM 2952 C C . SER A 1 361 ? 28.443 19.384 -22.246 1.00 37.41 361 SER A C 1
ATOM 2954 O O . SER A 1 361 ? 27.478 18.665 -22.497 1.00 37.41 361 SER A O 1
ATOM 2956 N N . GLU A 1 362 ? 29.570 18.946 -21.687 1.00 37.59 362 GLU A N 1
ATOM 2957 C CA . GLU A 1 362 ? 29.637 17.676 -20.976 1.00 37.59 362 GLU A CA 1
ATOM 2958 C C . GLU A 1 362 ? 28.492 17.700 -19.964 1.00 37.59 362 GLU A C 1
ATOM 2960 O O . GLU A 1 362 ? 28.559 18.430 -18.974 1.00 37.59 362 GLU A O 1
ATOM 2965 N N . ASP A 1 363 ? 27.396 17.013 -20.297 1.00 37.41 363 ASP A N 1
ATOM 2966 C CA . ASP A 1 363 ? 26.228 16.924 -19.441 1.00 37.41 363 ASP A CA 1
ATOM 2967 C C . ASP A 1 363 ? 26.726 16.452 -18.082 1.00 37.41 363 ASP A C 1
ATOM 2969 O O . ASP A 1 363 ? 27.436 15.444 -17.979 1.00 37.41 363 ASP A O 1
ATOM 2973 N N . GLU A 1 364 ? 26.415 17.236 -17.050 1.00 35.22 364 GLU A N 1
ATOM 2974 C CA . GLU A 1 364 ? 26.670 16.873 -15.667 1.00 35.22 364 GLU A CA 1
ATOM 2975 C C . GLU A 1 364 ? 26.039 15.495 -15.457 1.00 35.22 364 GLU A C 1
ATOM 2977 O O . GLU A 1 364 ? 24.816 15.365 -15.390 1.00 35.22 364 GLU A O 1
ATOM 2982 N N . PHE A 1 365 ? 26.872 14.449 -15.434 1.00 41.44 365 PHE A N 1
ATOM 2983 C CA . PHE A 1 365 ? 26.448 13.084 -15.163 1.00 41.44 365 PHE A CA 1
ATOM 2984 C C . PHE A 1 365 ? 25.767 13.096 -13.796 1.00 41.44 365 PHE A C 1
ATOM 2986 O O . PHE A 1 365 ? 26.430 13.101 -12.759 1.00 41.44 365 PHE A O 1
ATOM 2993 N N . ILE A 1 366 ? 24.436 13.131 -13.795 1.00 45.09 366 ILE A N 1
ATOM 2994 C CA . ILE A 1 366 ? 23.642 12.920 -12.593 1.00 45.09 366 ILE A CA 1
ATOM 2995 C C . ILE A 1 366 ? 24.016 11.519 -12.120 1.00 45.09 366 ILE A C 1
ATOM 2997 O O . ILE A 1 366 ? 23.748 10.539 -12.819 1.00 45.09 366 ILE A O 1
ATOM 3001 N N . GLU A 1 367 ? 24.699 11.431 -10.977 1.00 52.50 367 GLU A N 1
ATOM 3002 C CA . GLU A 1 367 ? 25.093 10.152 -10.399 1.00 52.50 367 GLU A CA 1
ATOM 3003 C C . GLU A 1 367 ? 23.851 9.265 -10.290 1.00 52.50 367 GLU A C 1
ATOM 3005 O O . GLU A 1 367 ? 22.863 9.599 -9.629 1.00 52.50 367 GLU A O 1
ATOM 3010 N N . SER A 1 368 ? 23.886 8.147 -11.014 1.00 60.28 368 SER A N 1
ATOM 3011 C CA . SER A 1 368 ? 22.806 7.174 -10.998 1.00 60.28 368 SER A CA 1
ATOM 3012 C C . SER A 1 368 ? 22.637 6.659 -9.566 1.00 60.28 368 SER A C 1
ATOM 3014 O O . SER A 1 368 ? 23.601 6.141 -9.001 1.00 60.28 368 SER A O 1
ATOM 3016 N N . PRO A 1 369 ? 21.426 6.698 -8.983 1.00 75.50 369 PRO A N 1
ATOM 3017 C CA . PRO A 1 369 ? 21.155 6.082 -7.683 1.00 75.50 369 PRO A CA 1
ATOM 3018 C C . PRO A 1 369 ? 21.179 4.541 -7.737 1.00 75.50 369 PRO A C 1
ATOM 3020 O O . PRO A 1 369 ? 20.885 3.877 -6.742 1.00 75.50 369 PRO A O 1
ATOM 3023 N N . ILE A 1 370 ? 21.456 3.959 -8.911 1.00 80.00 370 ILE A N 1
ATOM 3024 C CA . ILE A 1 370 ? 21.577 2.520 -9.123 1.00 80.00 370 ILE A CA 1
ATOM 3025 C C . ILE A 1 370 ? 23.048 2.120 -9.124 1.00 80.00 370 ILE A C 1
ATOM 3027 O O . ILE A 1 370 ? 23.816 2.518 -10.001 1.00 80.00 370 ILE A O 1
ATOM 3031 N N . GLU A 1 371 ? 23.397 1.237 -8.195 1.00 80.50 371 GLU A N 1
ATOM 3032 C CA . GLU A 1 371 ? 24.698 0.589 -8.140 1.00 80.50 371 GLU A CA 1
ATOM 3033 C C . GLU A 1 371 ? 24.646 -0.777 -8.836 1.00 80.50 371 GLU A C 1
ATOM 3035 O O . GLU A 1 371 ? 23.884 -1.683 -8.469 1.00 80.50 371 GLU A O 1
ATOM 3040 N N . PHE A 1 372 ? 25.503 -0.954 -9.840 1.00 77.06 372 PHE A N 1
ATOM 3041 C CA . PHE A 1 372 ? 25.659 -2.221 -10.548 1.00 77.06 372 PHE A CA 1
ATOM 3042 C C . PHE A 1 372 ? 26.659 -3.109 -9.811 1.00 77.06 372 PHE A C 1
ATOM 3044 O O . PHE A 1 372 ? 27.868 -3.077 -10.047 1.00 77.06 372 PHE A O 1
ATOM 3051 N N . ASN A 1 373 ? 26.133 -3.924 -8.903 1.00 62.28 373 ASN A N 1
ATOM 3052 C CA . ASN A 1 373 ? 26.928 -4.763 -8.027 1.00 62.28 373 ASN A CA 1
ATOM 3053 C C . ASN A 1 373 ? 27.058 -6.183 -8.614 1.00 62.28 373 ASN A C 1
ATOM 3055 O O . ASN A 1 373 ? 26.300 -7.091 -8.283 1.00 62.28 373 ASN A O 1
ATOM 3059 N N . CYS A 1 374 ? 28.106 -6.373 -9.427 1.00 61.34 374 CYS A N 1
ATOM 3060 C CA . CYS A 1 374 ? 28.738 -7.658 -9.778 1.00 61.34 374 CYS A CA 1
ATOM 3061 C C . CYS A 1 374 ? 28.220 -8.430 -11.019 1.00 61.34 374 CYS A C 1
ATOM 3063 O O . CYS A 1 374 ? 27.046 -8.781 -11.140 1.00 61.34 374 CYS A O 1
ATOM 3065 N N . TYR A 1 375 ? 29.174 -8.799 -11.889 1.00 65.88 375 TYR A N 1
ATOM 3066 C CA . TYR A 1 375 ? 29.071 -9.899 -12.853 1.00 65.88 375 TYR A CA 1
ATOM 3067 C C . TYR A 1 375 ? 29.519 -11.187 -12.159 1.00 65.88 375 TYR A C 1
ATOM 3069 O O . TYR A 1 375 ? 30.707 -11.372 -11.894 1.00 65.88 375 TYR A O 1
ATOM 3077 N N . THR A 1 376 ? 28.595 -12.103 -11.886 1.00 68.00 376 THR A N 1
ATOM 3078 C CA . THR A 1 376 ? 28.965 -13.463 -11.469 1.00 68.00 376 THR A CA 1
ATOM 3079 C C . THR A 1 376 ? 28.640 -14.447 -12.585 1.00 68.00 376 THR A C 1
ATOM 3081 O O . THR A 1 376 ? 27.791 -14.180 -13.434 1.00 68.00 376 THR A O 1
ATOM 3084 N N . ALA A 1 377 ? 29.252 -15.635 -12.562 1.00 73.88 377 ALA A N 1
ATOM 3085 C CA . ALA A 1 377 ? 28.853 -16.735 -13.449 1.00 73.88 377 ALA A CA 1
ATOM 3086 C C . ALA A 1 377 ? 27.352 -17.096 -13.322 1.00 73.88 377 ALA A C 1
ATOM 3088 O O . ALA A 1 377 ? 26.787 -17.717 -14.219 1.00 73.88 377 ALA A O 1
ATOM 3089 N N . ASN A 1 378 ? 26.705 -16.665 -12.232 1.00 82.06 378 ASN A N 1
ATOM 3090 C CA . ASN A 1 378 ? 25.313 -16.947 -11.900 1.00 82.06 378 ASN A CA 1
ATOM 3091 C C . ASN A 1 378 ? 24.341 -15.821 -12.300 1.00 82.06 378 ASN A C 1
ATOM 3093 O O . ASN A 1 378 ? 23.157 -15.923 -11.982 1.00 82.06 378 ASN A O 1
ATOM 3097 N N . GLY A 1 379 ? 24.816 -14.770 -12.980 1.00 87.06 379 GLY A N 1
ATOM 3098 C CA . GLY A 1 379 ? 23.991 -13.662 -13.463 1.00 87.06 379 GLY A CA 1
ATOM 3099 C C . GLY A 1 379 ? 24.380 -12.296 -12.896 1.00 87.06 379 GLY A C 1
ATOM 3100 O O . GLY A 1 379 ? 25.503 -12.101 -12.420 1.00 87.06 379 GLY A O 1
ATOM 3101 N N . PHE A 1 380 ? 23.436 -11.357 -12.975 1.00 89.00 380 PHE A N 1
ATOM 3102 C CA . PHE A 1 380 ? 23.622 -9.941 -12.641 1.00 89.00 380 PHE A CA 1
ATOM 3103 C C . PHE A 1 380 ? 22.829 -9.590 -11.394 1.00 89.00 380 PHE A C 1
ATOM 3105 O O . PHE A 1 380 ? 21.678 -10.005 -11.272 1.00 89.00 380 PHE A O 1
ATOM 3112 N N . THR A 1 381 ? 23.409 -8.796 -10.495 1.00 91.94 381 THR A N 1
ATOM 3113 C CA . THR A 1 381 ? 22.656 -8.199 -9.387 1.00 91.94 381 THR A CA 1
ATOM 3114 C C . THR A 1 381 ? 22.683 -6.682 -9.496 1.00 91.94 381 THR A C 1
ATOM 3116 O O . THR A 1 381 ? 23.736 -6.078 -9.682 1.00 91.94 381 THR A O 1
ATOM 3119 N N . ILE A 1 382 ? 21.509 -6.071 -9.397 1.00 92.38 382 ILE A N 1
ATOM 3120 C CA . ILE A 1 382 ? 21.341 -4.621 -9.345 1.00 92.38 382 ILE A CA 1
ATOM 3121 C C . ILE A 1 382 ? 20.883 -4.253 -7.945 1.00 92.38 382 ILE A C 1
ATOM 3123 O O . ILE A 1 382 ? 19.964 -4.888 -7.422 1.00 92.38 382 ILE A O 1
ATOM 3127 N N . SER A 1 383 ? 21.508 -3.229 -7.370 1.00 93.56 383 SER A N 1
ATOM 3128 C CA . SER A 1 383 ? 21.087 -2.630 -6.108 1.00 93.56 383 SER A CA 1
ATOM 3129 C C . SER A 1 383 ? 20.609 -1.200 -6.352 1.00 93.56 383 SER A C 1
ATOM 3131 O O . SER A 1 383 ? 21.235 -0.443 -7.090 1.00 93.56 383 SER A O 1
ATOM 3133 N N . TYR A 1 384 ? 19.503 -0.825 -5.723 1.00 94.50 384 TYR A N 1
ATOM 3134 C CA . TYR A 1 384 ? 18.969 0.532 -5.738 1.00 94.50 384 TYR A CA 1
ATOM 3135 C C . TYR A 1 384 ? 18.662 0.970 -4.313 1.00 94.50 384 TYR A C 1
ATOM 3137 O O . TYR A 1 384 ? 17.961 0.258 -3.592 1.00 94.50 384 TYR A O 1
ATOM 3145 N N . HIS A 1 385 ? 19.154 2.146 -3.933 1.00 95.62 385 HIS A N 1
ATOM 3146 C CA . HIS A 1 385 ? 18.911 2.727 -2.620 1.00 95.62 385 HIS A CA 1
ATOM 3147 C C . HIS A 1 385 ? 17.967 3.930 -2.718 1.00 95.62 385 HIS A C 1
ATOM 3149 O O . HIS A 1 385 ? 18.083 4.771 -3.612 1.00 95.62 385 HIS A O 1
ATOM 3155 N N . THR A 1 386 ? 17.035 4.050 -1.772 1.00 95.44 386 THR A N 1
ATOM 3156 C CA . THR A 1 386 ? 16.249 5.274 -1.594 1.00 95.44 386 THR A CA 1
ATOM 3157 C C . THR A 1 386 ? 15.971 5.554 -0.120 1.00 95.44 386 THR A C 1
ATOM 3159 O O . THR A 1 386 ? 15.615 4.660 0.643 1.00 95.44 386 THR A O 1
ATOM 3162 N N . GLU A 1 387 ? 16.099 6.819 0.285 1.00 96.50 387 GLU A N 1
ATOM 3163 C CA . GLU A 1 387 ? 15.986 7.216 1.692 1.00 96.50 387 GLU A CA 1
ATOM 3164 C C . GLU A 1 387 ? 14.598 6.963 2.281 1.00 96.50 387 GLU A C 1
ATOM 3166 O O . GLU A 1 387 ? 14.481 6.552 3.433 1.00 96.50 387 GLU A O 1
ATOM 3171 N N . SER A 1 388 ? 13.523 7.236 1.532 1.00 96.62 388 SER A N 1
ATOM 3172 C CA . SER A 1 388 ? 12.173 7.036 2.057 1.00 96.62 388 SER A CA 1
ATOM 3173 C C . SER A 1 388 ? 11.078 6.933 0.999 1.00 96.62 388 SER A C 1
ATOM 3175 O O . SER A 1 388 ? 11.136 7.538 -0.073 1.00 96.62 388 SER A O 1
ATOM 3177 N N . ILE A 1 389 ? 10.018 6.201 1.351 1.00 97.00 389 ILE A N 1
ATOM 3178 C CA . ILE A 1 389 ? 8.745 6.163 0.625 1.00 97.00 389 ILE A CA 1
ATOM 3179 C C . ILE A 1 389 ? 7.611 6.357 1.629 1.00 97.00 389 ILE A C 1
ATOM 3181 O O . ILE A 1 389 ? 7.400 5.539 2.529 1.00 97.00 389 ILE A O 1
ATOM 3185 N N . LYS A 1 390 ? 6.845 7.439 1.461 1.00 97.06 390 LYS A N 1
ATOM 3186 C CA . LYS A 1 390 ? 5.673 7.733 2.299 1.00 97.06 390 LYS A CA 1
ATOM 3187 C C . LYS A 1 390 ? 4.631 6.610 2.220 1.00 97.06 390 LYS A C 1
ATOM 3189 O O . LYS A 1 390 ? 4.551 5.887 1.231 1.00 97.06 390 LYS A O 1
ATOM 3194 N N . HIS A 1 391 ? 3.810 6.485 3.259 1.00 94.75 391 HIS A N 1
ATOM 3195 C CA . HIS A 1 391 ? 2.686 5.547 3.269 1.00 94.75 391 HIS A CA 1
ATOM 3196 C C . HIS A 1 391 ? 1.723 5.836 2.099 1.00 94.75 391 HIS A C 1
ATOM 3198 O O . HIS A 1 391 ? 1.481 7.000 1.770 1.00 94.75 391 HIS A O 1
ATOM 3204 N N . TYR A 1 392 ? 1.202 4.795 1.451 1.00 94.94 392 TYR A N 1
ATOM 3205 C CA . TYR A 1 392 ? 0.364 4.868 0.241 1.00 94.94 392 TYR A CA 1
ATOM 3206 C C . TYR A 1 392 ? 0.981 5.625 -0.945 1.00 94.94 392 TYR A C 1
ATOM 3208 O O . TYR A 1 392 ? 0.261 6.111 -1.817 1.00 94.94 392 TYR A O 1
ATOM 3216 N N . HIS A 1 393 ? 2.308 5.752 -0.984 1.00 96.38 393 HIS A N 1
ATOM 3217 C CA . HIS A 1 393 ? 3.021 6.324 -2.120 1.00 96.38 393 HIS A CA 1
ATOM 3218 C C . HIS A 1 393 ? 3.861 5.258 -2.814 1.00 96.38 393 HIS A C 1
ATOM 3220 O O . HIS A 1 393 ? 4.251 4.244 -2.234 1.00 96.38 393 HIS A O 1
ATOM 3226 N N . ARG A 1 394 ? 4.175 5.542 -4.076 1.00 96.06 394 ARG A N 1
ATOM 3227 C CA . ARG A 1 394 ? 5.056 4.731 -4.908 1.00 96.06 394 ARG A CA 1
ATOM 3228 C C . ARG A 1 394 ? 6.283 5.533 -5.313 1.00 96.06 394 ARG A C 1
ATOM 3230 O O . ARG A 1 394 ? 6.189 6.742 -5.531 1.00 96.06 394 ARG A O 1
ATOM 3237 N N . LYS A 1 395 ? 7.413 4.850 -5.454 1.00 95.69 395 LYS A N 1
ATOM 3238 C CA . LYS A 1 395 ? 8.648 5.390 -6.014 1.00 95.69 395 LYS A CA 1
ATOM 3239 C C . LYS A 1 395 ? 8.929 4.708 -7.343 1.00 95.69 395 LYS A C 1
ATOM 3241 O O . LYS A 1 395 ? 8.953 3.482 -7.427 1.00 95.69 395 LYS A O 1
ATOM 3246 N N . TYR A 1 396 ? 9.128 5.530 -8.363 1.00 93.94 396 TYR A N 1
ATOM 3247 C CA . TYR A 1 396 ? 9.597 5.103 -9.671 1.00 93.94 396 TYR A CA 1
ATOM 3248 C C . TYR A 1 396 ? 11.126 5.033 -9.651 1.00 93.94 396 TYR A C 1
ATOM 3250 O O . TYR A 1 396 ? 11.767 6.030 -9.315 1.00 93.94 396 TYR A O 1
ATOM 3258 N N . VAL A 1 397 ? 11.691 3.865 -9.959 1.00 91.44 397 VAL A N 1
ATOM 3259 C CA . VAL A 1 397 ? 13.150 3.648 -9.995 1.00 91.44 397 VAL A CA 1
ATOM 3260 C C . VAL A 1 397 ? 13.746 4.105 -11.333 1.00 91.44 397 VAL A C 1
ATOM 3262 O O . VAL A 1 397 ? 14.905 4.511 -11.396 1.00 91.44 397 VAL A O 1
ATOM 3265 N N . GLY A 1 398 ? 12.944 4.086 -12.397 1.00 87.62 398 GLY A N 1
ATOM 3266 C CA . GLY A 1 398 ? 13.385 4.386 -13.755 1.00 87.62 398 GLY A CA 1
ATOM 3267 C C . GLY A 1 398 ? 13.200 3.201 -14.702 1.00 87.62 398 GLY A C 1
ATOM 3268 O O . GLY A 1 398 ? 12.949 2.077 -14.243 1.00 87.62 398 GLY A O 1
ATOM 3269 N N . PRO A 1 399 ? 13.323 3.447 -16.014 1.00 91.19 399 PRO A N 1
ATOM 3270 C CA . PRO A 1 399 ? 13.381 2.383 -16.995 1.00 91.19 399 PRO A CA 1
ATOM 3271 C C . PRO A 1 399 ? 14.736 1.663 -16.907 1.00 91.19 399 PRO A C 1
ATOM 3273 O O . PRO A 1 399 ? 15.799 2.267 -16.741 1.00 91.19 399 PRO A O 1
ATOM 3276 N N . LEU A 1 400 ? 14.675 0.344 -17.013 1.00 91.44 400 LEU A N 1
ATOM 3277 C CA . LEU A 1 400 ? 15.794 -0.564 -17.153 1.00 91.44 400 LEU A CA 1
ATOM 3278 C C . LEU A 1 400 ? 15.698 -1.243 -18.506 1.00 91.44 400 LEU A C 1
ATOM 3280 O O . LEU A 1 400 ? 14.627 -1.672 -18.938 1.00 91.44 400 LEU A O 1
ATOM 3284 N N . TYR A 1 401 ? 16.851 -1.398 -19.135 1.00 91.19 401 TYR A N 1
ATOM 3285 C CA . TYR A 1 401 ? 16.959 -2.022 -20.435 1.00 91.19 401 TYR A CA 1
ATOM 3286 C C . TYR A 1 401 ? 17.859 -3.235 -20.329 1.00 91.19 401 TYR A C 1
ATOM 3288 O O . TYR A 1 401 ? 19.037 -3.132 -19.981 1.00 91.19 401 TYR A O 1
ATOM 3296 N N . LEU A 1 402 ? 17.288 -4.392 -20.625 1.00 91.62 402 LEU A N 1
ATOM 3297 C CA . LEU A 1 402 ? 17.990 -5.665 -20.652 1.00 91.62 402 LEU A CA 1
ATOM 3298 C C . LEU A 1 402 ? 18.464 -5.917 -22.070 1.00 91.62 402 LEU A C 1
ATOM 3300 O O . LEU A 1 402 ? 17.673 -5.784 -22.999 1.00 91.62 402 LEU A O 1
ATOM 3304 N N . VAL A 1 403 ? 19.719 -6.323 -22.229 1.00 91.56 403 VAL A N 1
ATOM 3305 C CA . VAL A 1 403 ? 20.267 -6.791 -23.505 1.00 91.56 403 VAL A CA 1
ATOM 3306 C C . VAL A 1 403 ? 20.540 -8.283 -23.372 1.00 91.56 403 VAL A C 1
ATOM 3308 O O . VAL A 1 403 ? 21.274 -8.692 -22.476 1.00 91.56 403 VAL A O 1
ATOM 3311 N N . PHE A 1 404 ? 19.946 -9.113 -24.228 1.00 91.56 404 PHE A N 1
ATOM 3312 C CA . PHE A 1 404 ? 20.140 -10.570 -24.211 1.00 91.56 404 PHE A CA 1
ATOM 3313 C C . PHE A 1 404 ? 21.406 -10.982 -24.972 1.00 91.56 404 PHE A C 1
ATOM 3315 O O . PHE A 1 404 ? 21.756 -10.364 -25.978 1.00 91.56 404 PHE A O 1
ATOM 3322 N N . LYS A 1 405 ? 22.075 -12.059 -24.535 1.00 91.25 405 LYS A N 1
ATOM 3323 C CA . LYS A 1 405 ? 23.262 -12.619 -25.214 1.00 91.25 405 LYS A CA 1
ATOM 3324 C C . LYS A 1 405 ? 22.964 -13.093 -26.635 1.00 91.25 405 LYS A C 1
ATOM 3326 O O . LYS A 1 405 ? 21.832 -13.416 -26.984 1.00 91.25 405 LYS A O 1
ATOM 3331 N N . GLU A 1 406 ? 23.995 -13.108 -27.474 1.00 87.12 406 GLU A N 1
ATOM 3332 C CA . GLU A 1 406 ? 23.847 -13.442 -28.894 1.00 87.12 406 GLU A CA 1
ATOM 3333 C C . GLU A 1 406 ? 23.634 -14.947 -29.066 1.00 87.12 406 GLU A C 1
ATOM 3335 O O . GLU A 1 406 ? 24.223 -15.748 -28.342 1.00 87.12 406 GLU A O 1
ATOM 3340 N N . GLY A 1 407 ? 22.764 -15.337 -30.001 1.00 78.94 407 GLY A N 1
ATOM 3341 C CA . GLY A 1 407 ? 22.489 -16.745 -30.305 1.00 78.94 407 GLY A CA 1
ATOM 3342 C C . GLY A 1 407 ? 21.682 -17.506 -29.245 1.00 78.94 407 GLY A C 1
ATOM 3343 O O . GLY A 1 407 ? 21.432 -18.696 -29.426 1.00 78.94 407 GLY A O 1
ATOM 3344 N N . ILE A 1 408 ? 21.248 -16.853 -28.161 1.00 78.12 408 ILE A N 1
ATOM 3345 C CA . ILE A 1 408 ? 20.353 -17.456 -27.167 1.00 78.12 408 ILE A CA 1
ATOM 3346 C C . ILE A 1 408 ? 18.904 -17.178 -27.571 1.00 78.12 408 ILE A C 1
ATOM 3348 O O . ILE A 1 408 ? 18.515 -16.025 -27.753 1.00 78.12 408 ILE A O 1
ATOM 3352 N N . ALA A 1 409 ? 18.097 -18.235 -27.690 1.00 78.50 409 ALA A N 1
ATOM 3353 C CA . ALA A 1 409 ? 16.655 -18.094 -27.860 1.00 78.50 409 ALA A CA 1
ATOM 3354 C C . ALA A 1 409 ? 16.078 -17.375 -26.634 1.00 78.50 409 ALA A C 1
ATOM 3356 O O . ALA A 1 409 ? 16.237 -17.845 -25.506 1.00 78.50 409 ALA A O 1
ATOM 3357 N N . ILE A 1 410 ? 15.442 -16.224 -26.851 1.00 83.12 410 ILE A N 1
ATOM 3358 C CA . ILE A 1 410 ? 14.895 -15.423 -25.758 1.00 83.12 410 ILE A CA 1
ATOM 3359 C C . ILE A 1 410 ? 13.651 -16.150 -25.234 1.00 83.12 410 ILE A C 1
ATOM 3361 O O . ILE A 1 410 ? 12.608 -16.173 -25.881 1.00 83.12 410 ILE A O 1
ATOM 3365 N N . SER A 1 411 ? 13.797 -16.799 -24.080 1.00 86.56 411 SER A N 1
ATOM 3366 C CA . SER A 1 411 ? 12.741 -17.550 -23.402 1.00 86.56 411 SER A CA 1
ATOM 3367 C C . SER A 1 411 ? 12.255 -16.814 -22.152 1.00 86.56 411 SER A C 1
ATOM 3369 O O . SER A 1 411 ? 13.030 -16.053 -21.564 1.00 86.56 411 SER A O 1
ATOM 3371 N N . PRO A 1 412 ? 11.019 -17.080 -21.686 1.00 90.88 412 PRO A N 1
ATOM 3372 C CA . PRO A 1 412 ? 10.538 -16.568 -20.408 1.00 90.88 412 PRO A CA 1
ATOM 3373 C C . PRO A 1 412 ? 11.516 -16.875 -19.273 1.00 90.88 412 PRO A C 1
ATOM 3375 O O . PRO A 1 412 ? 12.127 -17.947 -19.239 1.00 90.88 412 PRO A O 1
ATOM 3378 N N . PHE A 1 413 ? 11.669 -15.937 -18.343 1.00 92.31 413 PHE A N 1
ATOM 3379 C CA . PHE A 1 413 ? 12.589 -16.085 -17.219 1.00 92.31 413 PHE A CA 1
ATOM 3380 C C . PHE A 1 413 ? 12.033 -15.465 -15.940 1.00 92.31 413 PHE A C 1
ATOM 3382 O O . PHE A 1 413 ? 11.057 -14.714 -15.944 1.00 92.31 413 PHE A O 1
ATOM 3389 N N . GLN A 1 414 ? 12.663 -15.813 -14.823 1.00 93.00 414 GLN A N 1
ATOM 3390 C CA . GLN A 1 414 ? 12.306 -15.317 -13.503 1.00 93.00 414 GLN A CA 1
ATOM 3391 C C . GLN A 1 414 ? 13.407 -14.419 -12.956 1.00 93.00 414 GLN A C 1
ATOM 3393 O O . GLN A 1 414 ? 14.594 -14.712 -13.096 1.00 93.00 414 GLN A O 1
ATOM 3398 N N . LEU A 1 415 ? 12.986 -13.333 -12.320 1.00 93.00 415 LEU A N 1
ATOM 3399 C CA . LEU A 1 415 ? 13.830 -12.403 -11.591 1.00 93.00 415 LEU A CA 1
ATOM 3400 C C . LEU A 1 415 ? 13.560 -12.572 -10.097 1.00 93.00 415 LEU A C 1
ATOM 3402 O O . LEU A 1 415 ? 12.421 -12.436 -9.647 1.00 93.00 415 LEU A O 1
ATOM 3406 N N . GLU A 1 416 ? 14.602 -12.841 -9.319 1.00 95.81 416 GLU A N 1
ATOM 3407 C CA . GLU A 1 416 ? 14.509 -12.799 -7.860 1.00 95.81 416 GLU A CA 1
ATOM 3408 C C . GLU A 1 416 ? 14.651 -11.343 -7.413 1.00 95.81 416 GLU A C 1
ATOM 3410 O O . GLU A 1 416 ? 15.642 -10.690 -7.742 1.00 95.81 416 GLU A O 1
ATOM 3415 N N . CYS A 1 417 ? 13.677 -10.825 -6.664 1.00 95.94 417 CYS A N 1
ATOM 3416 C CA . CYS A 1 417 ? 13.779 -9.508 -6.053 1.00 95.94 417 CYS A CA 1
ATOM 3417 C C . CYS A 1 417 ? 13.566 -9.577 -4.545 1.00 95.94 417 CYS A C 1
ATOM 3419 O O . CYS A 1 417 ? 12.730 -10.332 -4.035 1.00 95.94 417 CYS A O 1
ATOM 3421 N N . TRP A 1 418 ? 14.326 -8.765 -3.822 1.00 96.81 418 TRP A N 1
ATOM 3422 C CA . TRP A 1 418 ? 14.094 -8.544 -2.405 1.00 96.81 418 TRP A CA 1
ATOM 3423 C C . TRP A 1 418 ? 14.326 -7.088 -2.044 1.00 96.81 418 TRP A C 1
ATOM 3425 O O . TRP A 1 418 ? 15.138 -6.404 -2.664 1.00 96.81 418 TRP A O 1
ATOM 3435 N N . ALA A 1 419 ? 13.588 -6.617 -1.045 1.00 97.38 419 ALA A N 1
ATOM 3436 C CA . ALA A 1 419 ? 13.729 -5.268 -0.528 1.00 97.38 419 ALA A CA 1
ATOM 3437 C C . ALA A 1 419 ? 13.843 -5.286 0.997 1.00 97.38 419 ALA A C 1
ATOM 3439 O O . ALA A 1 419 ? 13.113 -6.014 1.680 1.00 97.38 419 ALA A O 1
ATOM 3440 N N . THR A 1 420 ? 14.751 -4.475 1.526 1.00 97.38 420 THR A N 1
ATOM 3441 C CA . THR A 1 420 ? 14.892 -4.186 2.956 1.00 97.38 420 THR A CA 1
ATOM 3442 C C . THR A 1 420 ? 14.542 -2.732 3.219 1.00 97.38 420 THR A C 1
ATOM 3444 O O . THR A 1 420 ? 14.654 -1.899 2.330 1.00 97.38 420 THR A O 1
ATOM 3447 N N . ALA A 1 421 ? 14.085 -2.434 4.432 1.00 97.56 421 ALA A N 1
ATOM 3448 C CA . ALA A 1 421 ? 13.916 -1.071 4.918 1.00 97.56 421 ALA A CA 1
ATOM 3449 C C . ALA A 1 421 ? 14.354 -1.031 6.382 1.00 97.56 421 ALA A C 1
ATOM 3451 O O . ALA A 1 421 ? 14.125 -1.995 7.115 1.00 97.56 421 ALA A O 1
ATOM 3452 N N . GLY A 1 422 ? 14.948 0.074 6.824 1.00 97.19 422 GLY A N 1
ATOM 3453 C CA . GLY A 1 422 ? 15.471 0.226 8.185 1.00 97.19 422 GLY A CA 1
ATOM 3454 C C . GLY A 1 422 ? 14.419 0.030 9.282 1.00 97.19 422 GLY A C 1
ATOM 3455 O O . GLY A 1 422 ? 14.750 -0.385 10.390 1.00 97.19 422 GLY A O 1
ATOM 3456 N N . ASN A 1 423 ? 13.142 0.271 8.972 1.00 95.62 423 ASN A N 1
ATOM 3457 C CA . ASN A 1 423 ? 12.009 0.081 9.878 1.00 95.62 423 ASN A CA 1
ATOM 3458 C C . ASN A 1 423 ? 11.119 -1.132 9.531 1.00 95.62 423 ASN A C 1
ATOM 3460 O O . ASN A 1 423 ? 10.003 -1.249 10.045 1.00 95.62 423 ASN A O 1
ATOM 3464 N N . LEU A 1 424 ? 11.600 -2.048 8.684 1.00 94.75 424 LEU A N 1
ATOM 3465 C CA . LEU A 1 424 ? 10.928 -3.301 8.347 1.00 94.75 424 LEU A CA 1
ATOM 3466 C C . LEU A 1 424 ? 11.710 -4.487 8.932 1.00 94.75 424 LEU A C 1
ATOM 3468 O O . LEU A 1 424 ? 12.889 -4.668 8.653 1.00 94.75 424 LEU A O 1
ATOM 3472 N N . GLN A 1 425 ? 11.047 -5.303 9.757 1.00 90.19 425 GLN A N 1
ATOM 3473 C CA . GLN A 1 425 ? 11.694 -6.430 10.443 1.00 90.19 425 GLN A CA 1
ATOM 3474 C C . GLN A 1 425 ? 12.024 -7.588 9.491 1.00 90.19 425 GLN A C 1
ATOM 3476 O O . GLN A 1 425 ? 13.082 -8.203 9.610 1.00 90.19 425 GLN A O 1
ATOM 3481 N N . ASP A 1 426 ? 11.121 -7.868 8.551 1.00 94.50 426 ASP A N 1
ATOM 3482 C CA . ASP A 1 426 ? 11.254 -8.957 7.590 1.00 94.50 426 ASP A CA 1
ATOM 3483 C C . ASP A 1 426 ? 11.509 -8.386 6.199 1.00 94.50 426 ASP A C 1
ATOM 3485 O O . ASP A 1 426 ? 10.771 -7.523 5.728 1.00 94.50 426 ASP A O 1
ATOM 3489 N N . ARG A 1 427 ? 12.527 -8.892 5.502 1.00 95.31 427 ARG A N 1
ATOM 3490 C CA . ARG A 1 427 ? 12.758 -8.512 4.104 1.00 95.31 427 ARG A CA 1
ATOM 3491 C C . ARG A 1 427 ? 11.577 -8.934 3.223 1.00 95.31 427 ARG A C 1
ATOM 3493 O O . ARG A 1 427 ? 11.085 -10.062 3.318 1.00 95.31 427 ARG A O 1
ATOM 3500 N N . TYR A 1 428 ? 11.175 -8.058 2.313 1.00 96.00 428 TYR A N 1
ATOM 3501 C CA . TYR A 1 428 ? 10.264 -8.413 1.233 1.00 96.00 428 TYR A CA 1
ATOM 3502 C C . TYR A 1 428 ? 10.997 -9.315 0.242 1.00 96.00 428 TYR A C 1
ATOM 3504 O O . TYR A 1 428 ? 12.122 -8.999 -0.127 1.00 96.00 428 TYR A O 1
ATOM 3512 N N . ASN A 1 429 ? 10.381 -10.410 -0.206 1.00 96.81 429 ASN A N 1
ATOM 3513 C 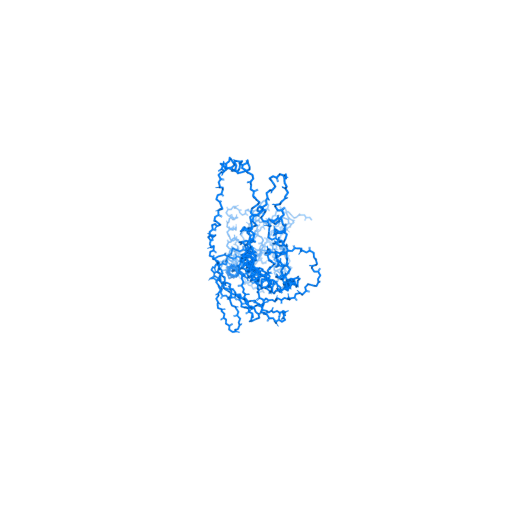CA . ASN A 1 429 ? 10.918 -11.246 -1.282 1.00 96.81 429 ASN A CA 1
ATOM 3514 C C . ASN A 1 429 ? 9.797 -11.555 -2.269 1.00 96.81 429 ASN A C 1
ATOM 3516 O O . ASN A 1 429 ? 8.702 -11.941 -1.854 1.00 96.81 429 ASN A O 1
ATOM 3520 N N . LYS A 1 430 ? 10.075 -11.426 -3.563 1.00 95.69 430 LYS A N 1
ATOM 3521 C CA . LYS A 1 430 ? 9.156 -11.821 -4.628 1.00 95.69 430 LYS A CA 1
ATOM 3522 C C . LYS A 1 430 ? 9.950 -12.342 -5.818 1.00 95.69 430 LYS A C 1
ATOM 3524 O O . LYS A 1 430 ? 11.079 -11.935 -6.070 1.00 95.69 430 LYS A O 1
ATOM 3529 N N . THR A 1 431 ? 9.339 -13.259 -6.549 1.00 95.12 431 THR A N 1
ATOM 3530 C CA . THR A 1 431 ? 9.844 -13.698 -7.846 1.00 95.12 431 THR A CA 1
ATOM 3531 C C . THR A 1 431 ? 8.965 -13.059 -8.904 1.00 95.12 431 THR A C 1
ATOM 3533 O O . THR A 1 431 ? 7.742 -13.210 -8.880 1.00 95.12 431 THR A O 1
ATOM 3536 N N . LEU A 1 432 ? 9.582 -12.289 -9.789 1.00 92.38 432 LEU A N 1
ATOM 3537 C CA . LEU A 1 432 ? 8.912 -11.584 -10.870 1.00 92.38 432 LEU A CA 1
ATOM 3538 C C . LEU A 1 432 ? 9.087 -12.398 -12.155 1.00 92.38 432 LEU A C 1
ATOM 3540 O O . LEU A 1 432 ? 10.201 -12.797 -12.488 1.00 92.38 432 LEU A O 1
ATOM 3544 N N . ASN A 1 433 ? 7.987 -12.682 -12.850 1.00 91.38 433 ASN A N 1
ATOM 3545 C CA . ASN A 1 433 ? 7.998 -13.471 -14.080 1.00 91.38 433 ASN A CA 1
ATOM 3546 C C . ASN A 1 433 ? 8.019 -12.537 -15.293 1.00 91.38 433 ASN A C 1
ATOM 3548 O O . ASN A 1 433 ? 7.199 -11.624 -15.375 1.00 91.38 433 ASN A O 1
ATOM 3552 N N . PHE A 1 434 ? 8.916 -12.806 -16.235 1.00 89.38 434 PHE A N 1
ATOM 3553 C CA . PHE A 1 434 ? 8.993 -12.138 -17.529 1.00 89.38 434 PHE A CA 1
ATOM 3554 C C . PHE A 1 434 ? 8.541 -13.112 -18.614 1.00 89.38 434 PHE A C 1
ATOM 3556 O O . PHE A 1 434 ? 9.094 -14.212 -18.711 1.00 89.38 434 PHE A O 1
ATOM 3563 N N . ILE A 1 435 ? 7.556 -12.720 -19.427 1.00 85.44 435 ILE A N 1
ATOM 3564 C CA . ILE A 1 435 ? 7.164 -13.475 -20.620 1.00 85.44 435 ILE A CA 1
ATOM 3565 C C . ILE A 1 435 ? 7.603 -12.701 -21.850 1.00 85.44 435 ILE A C 1
ATOM 3567 O O . ILE A 1 435 ? 7.402 -11.499 -21.979 1.00 85.44 435 ILE A O 1
ATOM 3571 N N . VAL A 1 436 ? 8.218 -13.438 -22.760 1.00 78.31 436 VAL A N 1
ATOM 3572 C CA . VAL A 1 436 ? 8.711 -12.916 -24.025 1.00 78.31 436 VAL A CA 1
ATOM 3573 C C . VAL A 1 436 ? 7.623 -13.141 -25.052 1.00 78.31 436 VAL A C 1
ATOM 3575 O O . VAL A 1 436 ? 7.302 -14.295 -25.343 1.00 78.31 436 VAL A O 1
ATOM 3578 N N . ALA A 1 437 ? 7.063 -12.063 -25.584 1.00 77.75 437 ALA A N 1
ATOM 3579 C CA . ALA A 1 437 ? 6.205 -12.137 -26.751 1.00 77.75 437 ALA A CA 1
ATOM 3580 C C . ALA A 1 437 ? 7.055 -11.768 -27.972 1.00 77.75 437 ALA A C 1
ATOM 3582 O O . ALA A 1 437 ? 7.714 -10.730 -28.013 1.00 77.75 437 ALA A O 1
ATOM 3583 N N . VAL A 1 438 ? 7.095 -12.647 -28.969 1.00 70.44 438 VAL A N 1
ATOM 3584 C CA . VAL A 1 438 ? 7.663 -12.280 -30.268 1.00 70.44 438 VAL A CA 1
ATOM 3585 C C . VAL A 1 438 ? 6.527 -11.644 -31.048 1.00 70.44 438 VAL A C 1
ATOM 3587 O O . VAL A 1 438 ? 5.551 -12.316 -31.367 1.00 70.44 438 VAL A O 1
ATOM 3590 N N . ASP A 1 439 ? 6.624 -10.343 -31.285 1.00 66.25 439 ASP A N 1
ATOM 3591 C CA . ASP A 1 439 ? 5.635 -9.626 -32.078 1.00 66.25 439 ASP A CA 1
ATOM 3592 C C . ASP A 1 439 ? 5.956 -9.833 -33.556 1.00 66.25 439 ASP A C 1
ATOM 3594 O O . ASP A 1 439 ? 6.983 -9.371 -34.062 1.00 66.25 439 ASP A O 1
ATOM 3598 N N . GLU A 1 440 ? 5.106 -10.598 -34.230 1.00 61.22 440 GLU A N 1
ATOM 3599 C CA . GLU A 1 440 ? 5.211 -10.833 -35.668 1.00 61.22 440 GLU A CA 1
ATOM 3600 C C . GLU A 1 440 ? 4.519 -9.714 -36.481 1.00 61.22 440 GLU A C 1
ATOM 3602 O O . GLU A 1 440 ? 4.720 -9.642 -37.694 1.00 61.22 440 GLU A O 1
ATOM 3607 N N . GLU A 1 441 ? 3.753 -8.808 -35.845 1.00 56.03 441 GLU A N 1
ATOM 3608 C CA . GLU A 1 441 ? 2.806 -7.903 -36.524 1.00 56.03 441 GLU A CA 1
ATOM 3609 C C . GLU A 1 441 ? 3.129 -6.396 -36.451 1.00 56.03 441 GLU A C 1
ATOM 3611 O O . GLU A 1 441 ? 2.428 -5.609 -37.087 1.00 56.03 441 GLU A O 1
ATOM 3616 N N . ALA A 1 442 ? 4.187 -5.952 -35.763 1.00 55.41 442 ALA A N 1
ATOM 3617 C CA . ALA A 1 442 ? 4.505 -4.523 -35.579 1.00 55.41 442 ALA A CA 1
ATOM 3618 C C . ALA A 1 442 ? 4.973 -3.768 -36.857 1.00 55.41 442 ALA A C 1
ATOM 3620 O O . ALA A 1 442 ? 6.052 -3.192 -36.875 1.00 55.41 442 ALA A O 1
ATOM 3621 N N . GLN A 1 443 ? 4.226 -3.765 -37.965 1.00 47.56 443 GLN A N 1
ATOM 3622 C CA . GLN A 1 443 ? 4.699 -3.363 -39.304 1.00 47.56 443 GLN A CA 1
ATOM 3623 C C . GLN A 1 443 ? 4.877 -1.854 -39.607 1.00 47.56 443 GLN A C 1
ATOM 3625 O O . GLN A 1 443 ? 5.354 -1.563 -40.700 1.00 47.56 443 GLN A O 1
ATOM 3630 N N . ASP A 1 444 ? 4.576 -0.890 -38.724 1.00 51.09 444 ASP A N 1
ATOM 3631 C CA . ASP A 1 444 ? 4.410 0.514 -39.184 1.00 51.09 444 ASP A CA 1
ATOM 3632 C C . ASP A 1 444 ? 5.114 1.646 -38.403 1.00 51.09 444 ASP A C 1
ATOM 3634 O O . ASP A 1 444 ? 5.021 2.808 -38.812 1.00 51.09 444 ASP A O 1
ATOM 3638 N N . GLU A 1 445 ? 5.897 1.376 -37.355 1.00 49.84 445 GLU A N 1
ATOM 3639 C CA . GLU A 1 445 ? 6.719 2.433 -36.740 1.00 49.84 445 GLU A CA 1
ATOM 3640 C C . GLU A 1 445 ? 8.076 2.543 -37.443 1.00 49.84 445 GLU A C 1
ATOM 3642 O O . GLU A 1 445 ? 9.037 1.835 -37.135 1.00 49.84 445 GLU A O 1
ATOM 3647 N N . LYS A 1 446 ? 8.172 3.463 -38.413 1.00 53.69 446 LYS A N 1
ATOM 3648 C CA . LYS A 1 446 ? 9.476 3.896 -38.927 1.00 53.69 446 LYS A CA 1
ATOM 3649 C C . LYS A 1 446 ? 10.307 4.380 -37.736 1.00 53.69 446 LYS A C 1
ATOM 3651 O O . LYS A 1 446 ? 9.831 5.263 -37.025 1.00 53.69 446 LYS A O 1
ATOM 3656 N N . PRO A 1 447 ? 11.524 3.852 -37.520 1.00 51.81 447 PRO A N 1
ATOM 3657 C CA . PRO A 1 447 ? 12.390 4.380 -36.482 1.00 51.81 447 PRO A CA 1
ATOM 3658 C C . PRO A 1 447 ? 12.565 5.875 -36.734 1.00 51.81 447 PRO A C 1
ATOM 3660 O O . PRO A 1 447 ? 12.781 6.267 -37.885 1.00 51.81 447 PRO A O 1
ATOM 3663 N N . ASP A 1 448 ? 12.452 6.680 -35.677 1.00 49.38 448 ASP A N 1
ATOM 3664 C CA . ASP A 1 448 ? 12.829 8.087 -35.709 1.00 49.38 448 ASP A CA 1
ATOM 3665 C C . ASP A 1 448 ? 14.259 8.160 -36.255 1.00 49.38 448 ASP A C 1
ATOM 3667 O O . ASP A 1 448 ? 15.232 7.876 -35.551 1.00 49.38 448 ASP A O 1
ATOM 3671 N N . GLU A 1 449 ? 14.401 8.459 -37.552 1.00 50.69 449 GLU A N 1
ATOM 3672 C CA . GLU A 1 449 ? 15.690 8.860 -38.090 1.00 50.69 449 GLU A CA 1
ATOM 3673 C C . GLU A 1 449 ? 16.109 10.053 -37.234 1.00 50.69 449 GLU A C 1
ATOM 3675 O O . GLU A 1 449 ? 15.327 11.008 -37.141 1.00 50.69 449 GLU A O 1
ATOM 3680 N N . PRO A 1 450 ? 17.288 10.015 -36.582 1.00 46.16 450 PRO A N 1
ATOM 3681 C CA . PRO A 1 450 ? 17.745 11.144 -35.794 1.00 46.16 450 PRO A CA 1
ATOM 3682 C C . PRO A 1 450 ? 17.658 12.360 -36.701 1.00 46.16 450 PRO A C 1
ATOM 3684 O O . PRO A 1 450 ? 18.252 12.336 -37.784 1.00 46.16 450 PRO A O 1
ATOM 3687 N N . LEU A 1 451 ? 16.830 13.332 -36.287 1.00 40.69 451 LEU A N 1
ATOM 3688 C CA . LEU A 1 451 ? 16.500 14.555 -37.013 1.00 40.69 451 LEU A CA 1
ATOM 3689 C C . LEU A 1 451 ? 17.723 14.964 -37.815 1.00 40.69 451 LEU A C 1
ATOM 3691 O O . LEU A 1 451 ? 18.710 15.415 -37.232 1.00 40.69 451 LEU A O 1
ATOM 3695 N N . GLN A 1 452 ? 17.695 14.721 -39.131 1.00 40.72 452 GLN A N 1
ATOM 3696 C CA . GLN A 1 452 ? 18.798 15.110 -39.991 1.00 40.72 452 GLN A CA 1
ATOM 3697 C C . GLN A 1 452 ? 18.911 16.619 -39.830 1.00 40.72 452 GLN A C 1
ATOM 3699 O O . GLN A 1 452 ? 18.086 17.370 -40.358 1.00 40.72 452 GLN A O 1
ATOM 3704 N N . GLY A 1 453 ? 19.888 17.054 -39.033 1.00 40.62 453 GLY A N 1
ATOM 3705 C CA . GLY A 1 453 ? 20.249 18.448 -38.909 1.00 40.62 453 GLY A CA 1
ATOM 3706 C C . GLY A 1 453 ? 20.523 18.920 -40.322 1.00 40.62 453 GLY A C 1
ATOM 3707 O O . GLY A 1 453 ? 21.507 18.502 -40.936 1.00 40.62 453 GLY A O 1
ATOM 3708 N N . LYS A 1 454 ? 19.592 19.708 -40.870 1.00 34.28 454 LYS A N 1
ATOM 3709 C CA . LYS A 1 454 ? 19.788 20.405 -42.135 1.00 34.28 454 LYS A CA 1
ATOM 3710 C C . LYS A 1 454 ? 21.047 21.241 -41.945 1.00 34.28 454 LYS A C 1
ATOM 3712 O O . LYS A 1 454 ? 21.022 22.227 -41.214 1.00 34.28 454 LYS A O 1
ATOM 3717 N N . THR A 1 455 ? 22.136 20.750 -42.520 1.00 34.38 455 THR A N 1
ATOM 3718 C CA . THR A 1 455 ? 23.448 21.392 -42.541 1.00 34.38 455 THR A CA 1
ATOM 3719 C C . THR A 1 455 ? 23.502 22.433 -43.640 1.00 34.38 455 THR A C 1
ATOM 3721 O O . THR A 1 455 ? 22.833 22.228 -44.682 1.00 34.38 455 THR A O 1
#

Solvent-accessible surface area (backbone atoms only — not comparable to full-atom values): 26316 Å² total; per-residue (Å²): 132,77,38,72,50,35,39,35,36,59,36,52,66,42,62,62,39,35,67,55,79,78,74,57,62,58,38,70,77,68,44,24,68,24,35,37,37,35,45,42,52,62,37,53,52,51,37,58,61,31,45,76,35,94,69,46,15,68,47,27,47,50,51,51,52,51,50,54,51,26,53,76,58,76,16,48,68,52,91,56,29,36,48,45,73,47,87,66,84,85,54,76,85,78,48,62,98,88,57,68,81,85,41,57,68,55,52,52,51,50,52,49,50,50,51,35,70,78,33,78,91,44,49,48,34,38,39,42,76,50,65,73,58,49,54,52,32,53,75,71,73,40,50,70,45,62,71,67,76,91,48,56,56,78,77,68,80,50,74,64,57,55,50,50,52,50,51,53,49,53,53,49,51,63,65,50,55,36,48,36,74,45,83,44,66,24,40,62,89,63,52,69,56,89,93,57,68,51,68,45,63,38,51,72,78,61,76,72,69,58,57,66,64,54,47,49,53,54,48,52,53,51,53,51,48,50,53,54,50,51,60,51,40,70,59,85,77,63,96,72,72,98,67,61,51,42,54,66,66,43,55,49,60,42,57,69,46,45,64,64,47,51,52,50,42,44,56,36,48,51,47,43,37,53,43,39,61,46,52,44,35,35,46,69,29,16,42,34,44,32,23,76,18,70,21,58,39,34,55,29,41,39,39,39,40,38,55,60,63,50,68,48,76,46,76,61,66,83,70,76,69,63,65,80,68,75,77,66,78,73,80,74,73,63,70,65,49,68,52,75,67,54,54,51,51,52,65,69,62,66,83,59,83,77,76,68,80,70,72,77,68,82,70,80,75,72,80,67,65,58,48,80,57,56,87,49,96,76,16,40,34,42,37,37,63,44,68,67,41,50,46,74,33,69,46,80,77,50,34,37,35,41,28,50,39,86,95,58,81,84,63,65,49,63,32,47,32,38,38,43,28,77,76,47,93,69,67,43,73,52,78,46,61,41,42,65,40,79,56,90,72,82,85,77,78,74,75,82,67,75,76,76,73,86,124

pLDDT: mean 85.32, std 15.41, range [34.28, 98.19]

Radius of gyration: 51.96 Å; Cα contacts (8 Å, |Δi|>4): 679; chains: 1; bounding box: 104×63×146 Å

Mean predicted aligned error: 13.17 Å

Foldseek 3Di:
DAAAEAEEEEALCCQQWFDHPLVDPVCVQRSYPAYEYEYEPLSLVVLVVQCPPQFRNVSSVVNVVLCVVCVVVVQDSDVRYGYDYPPDDDDPVLDDPPDDPPDSLVVSLSVQLVVCVVCVSHQYEYEDPDPVSCVVCVVSVHHYGYDDPVRTDDTDDHPVNVVVVVVVVVVVCVVQQAWDKDKAKFAQVRHDDPPDADAWAQPPPLDQDPLCVVLVVVLVVQVVVLVVLVVQLPPPPPPDDDDFRFDPVLSVVLVVCSVVLSVLQSVLSVLQNVLSLQSSQKTKIWMKMFTQGQHKFFWKKKKKWDFAQFPDKDFDDPCPRRNNDDRDDRRDHGDGDDDPVRVVVVVVVPPDPPPPPPPPPPPPPPPQQKDFPDDDPGGTMIMHTDGIDGHRGMDINHMMMTGGDPPDDDAKDKMWMWMDTPRDPDIDTDIRIHGYDHDPDPPDDDPPPPPPPPD

Secondary structure (DSSP, 8-state):
--EEEEEEEEPHHHHHHS--TTTS-HHHHHTEEEEEEEEEHHHHHHHHHHTT-TTTHHHHHHHHHHHHHHHHTTTEEETTEEEEEE-PPPPGGGS-TTS-TT-HHHHHHHHHHHHHHH-TTSEEEEE---HHHHHHHHHTT-EEEPPPGGG---PPPPHHHHHHHHHHHHHHHHHHSS--EEEEEE-TTS---TT--EEEE-----PPP-HHHHHHHHHHHHHHHHHHHHHHHT----SS----PPPHHHHHHHHHHHHHHHHHHHHHHHHHHHHHHHHTTEEEEEEEEEE-SSS-EEEEEEEEEE-TTEEEEEES-GGGSSPPPPPPPPPPPPPPPPPHHHHHHHHHS--S----------------SEEEEEEETTEEEEEEEEEEE-TT-EEEEEEEEEEEPTT-----EEEEEEEE-TT-SS-EEEEEEEEEE--S---------------

Sequence (455 aa):
MTRDHVTLFLDTNTLLHFPPIKEVKWCSVCNAKSVTLIMCHPVMKEIDEKKYDSMLSDRAKSVEKEFKAIKKNGGQVRESVQLEILNKYLRKEDFLESKVPDNRDEQILYLAFQCQTENKDTKVIVYSNDWTFQQRCEAAGIEWIAPDEDTIRDLPKTELEKKYKKAVTELNELKNSKPILEVLLGNEDGSYEKDKIIEYTINTQYEILDVEGVVKKERETLESYVTHLKKRAGRGNSFYGDSGEYSNVGVELYAEKIPQYIERFREWVEKVNKYKAICTRKCAFSIIINNNGNAPAENIDLHLKFPPILDGIHWGEKEHIGIYPFPPSKPRQPKEPRTRMQQLADNLTFIAPRLHDNDISEDEFIESPIEFNCYTANGFTISYHTESIKHYHRKYVGPLYLVFKEGIAISPFQLECWATAGNLQDRYNKTLNFIVAVDEEAQDEKPDEPLQGKT

Nearest PDB structures (foldseek):
  6avq-assembly1_A  TM=6.707E-01  e=2.315E-04  Homo sapiens
  4g1m-assembly1_A  TM=6.368E-01  e=2.052E-04  Homo sapiens
  6naj-assembly1_A  TM=6.028E-01  e=2.945E-04  Homo sapiens
  8xei-assembly1_A  TM=5.643E-01  e=5.063E-04  Homo sapiens
  4g1e-assembly1_A  TM=5.854E-01  e=1.249E-03  Homo sapiens